Protein AF-A0A7V8YAI3-F1 (afdb_monomer_lite)

Radius of gyration: 28.21 Å; chains: 1; bounding box: 98×88×61 Å

Foldseek 3Di:
DDDDDDDDDDDDDDDDDDDDDDDDDDDDDDDDDDDDDDPPPDDPPPDPPDPPQAWFKKWKFFDQAADPCLQVLLCPQPFFPAKWKKWKFKWWFCWKAALVGHTQDHADPQWTFIFIEMATDLVRLLVVDDPVCSVVSNPADALEKEFEPLLCVLSVHAFNMWTDIPQHIHGYHGYDHCLSRLNGGIYHYDDDRPPLPGIHMIMMTTGSDDDPVSSCVSRCVRDDPPTFMDMDIHPPASGRDDQRQAHHPSVVCSVLNTWIWHDDPPDQQFIGTDPVSCVVFWDWDDDPLAAPDIAIAGPVCVVLVVQLSVVCVVVVNSVLFDRHFKPHQQTGGAVVSPNSHHTDCSVSSFKTFTPCVQFPWQDQADGDVVSQVSSVLSQWGAQNPTSTRGNGMIGHHDHHD

Secondary structure (DSSP, 8-state):
-----------------------------PPP---PPP---------------S-EEEEEE-TT---THHHHHHHTSTTEEEEEEEEEEEEEEEEEE-TT--EEE-PPTT-BEEEEEEE--HHHHTTTS-GGGHHHHHTPPTTEEEEEHHHHHHHT--TT-EEEESS-EEEEEEEE-TTTTTT-SEEEPSSPPTT-S--EEEEEEEESS--HHHHHHHHGGGSPTT---EEEETTSSSS-STTTTS--HHHHHHHH----EEE-SSSTTBEEE-HHHHHHHEEEEE-TTT-SSEEEEEGGGHHHHHHHHHHHHHTT-GGGS-TTS--BS---BBGGG-TTSPBPGGGTT-EEE-SGGG--TTSPP---HHHHHHHHHTTEEEGGGSSS--TTEEEE-S---

Structure (mmCIF, N/CA/C/O backbone):
data_AF-A0A7V8YAI3-F1
#
_entry.id   AF-A0A7V8YAI3-F1
#
loop_
_atom_site.group_PDB
_atom_site.id
_atom_site.type_symbol
_atom_site.label_atom_id
_atom_site.label_alt_id
_atom_site.label_comp_id
_atom_site.label_asym_id
_atom_site.label_entity_id
_atom_site.label_seq_id
_atom_site.pdbx_PDB_ins_code
_atom_site.Cartn_x
_atom_site.Cartn_y
_atom_site.Cartn_z
_atom_site.occupancy
_atom_site.B_iso_or_equiv
_atom_site.auth_seq_id
_atom_site.auth_comp_id
_atom_site.auth_asym_id
_atom_site.auth_atom_id
_atom_site.pdbx_PDB_model_num
ATOM 1 N N . MET A 1 1 ? 67.902 -37.351 -2.499 1.00 36.47 1 MET A N 1
ATOM 2 C CA . MET A 1 1 ? 68.571 -38.118 -1.422 1.00 36.47 1 MET A CA 1
ATOM 3 C C . MET A 1 1 ? 67.599 -38.083 -0.245 1.00 36.47 1 MET A C 1
ATOM 5 O O . MET A 1 1 ? 67.265 -36.983 0.143 1.00 36.47 1 MET A O 1
ATOM 9 N N . THR A 1 2 ? 66.950 -39.130 0.265 1.00 35.53 2 THR A N 1
ATOM 10 C CA . THR A 1 2 ? 67.223 -40.572 0.294 1.00 35.53 2 THR A CA 1
ATOM 11 C C . THR A 1 2 ? 65.887 -41.307 0.555 1.00 35.53 2 THR A C 1
ATOM 13 O O . THR A 1 2 ? 65.092 -40.868 1.375 1.00 35.53 2 THR A O 1
ATOM 16 N N . ARG A 1 3 ? 65.664 -42.387 -0.210 1.00 37.75 3 ARG A N 1
ATOM 17 C CA . ARG A 1 3 ? 64.835 -43.611 -0.019 1.00 37.75 3 ARG A CA 1
ATOM 18 C C . ARG A 1 3 ? 64.489 -43.989 1.445 1.00 37.75 3 ARG A C 1
ATOM 20 O O . ARG A 1 3 ? 65.280 -43.666 2.314 1.00 37.75 3 ARG A O 1
ATOM 27 N N . LEU A 1 4 ? 63.500 -44.809 1.836 1.00 37.53 4 LEU A N 1
ATOM 28 C CA . LEU A 1 4 ? 62.375 -45.600 1.277 1.00 37.53 4 LEU A CA 1
ATOM 29 C C . LEU A 1 4 ? 61.664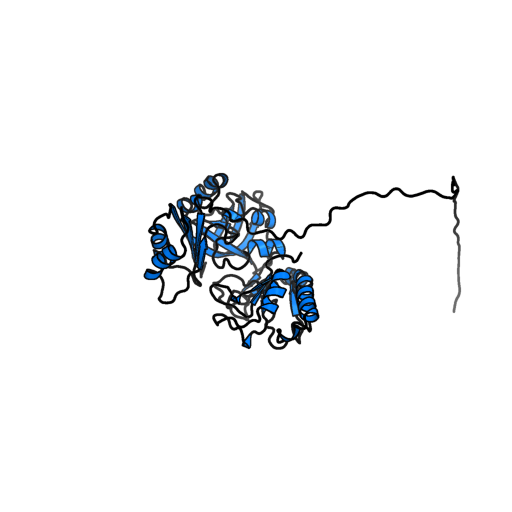 -46.268 2.491 1.00 37.53 4 LEU A C 1
ATOM 31 O O . LEU A 1 4 ? 62.345 -46.520 3.485 1.00 37.53 4 LEU A O 1
ATOM 35 N N . ARG A 1 5 ? 60.402 -46.706 2.315 1.00 38.22 5 ARG A N 1
ATOM 36 C CA . ARG A 1 5 ? 59.711 -47.946 2.806 1.00 38.22 5 ARG A CA 1
ATOM 37 C C . ARG A 1 5 ? 58.251 -47.590 3.138 1.00 38.22 5 ARG A C 1
ATOM 39 O O . ARG A 1 5 ? 58.041 -46.665 3.902 1.00 38.22 5 ARG A O 1
ATOM 46 N N . GLY A 1 6 ? 57.187 -48.211 2.626 1.00 31.84 6 GLY A N 1
ATOM 47 C CA . GLY A 1 6 ? 56.946 -49.474 1.904 1.00 31.84 6 GLY A CA 1
ATOM 48 C C . GLY A 1 6 ? 55.617 -50.034 2.458 1.00 31.84 6 GLY A C 1
ATOM 49 O O . GLY A 1 6 ? 55.548 -50.278 3.652 1.00 31.84 6 GLY A O 1
ATOM 50 N N . ASN A 1 7 ? 54.507 -49.949 1.713 1.00 31.97 7 ASN A N 1
ATOM 51 C CA . ASN A 1 7 ? 53.850 -51.005 0.907 1.00 31.97 7 ASN A CA 1
ATOM 52 C C . ASN A 1 7 ? 52.878 -51.942 1.659 1.00 31.97 7 ASN A C 1
ATOM 54 O O . ASN A 1 7 ? 53.315 -52.672 2.541 1.00 31.97 7 ASN A O 1
ATOM 58 N N . ALA A 1 8 ? 51.617 -51.981 1.184 1.00 30.62 8 ALA A N 1
ATOM 59 C CA . ALA A 1 8 ? 50.790 -53.153 0.783 1.00 30.62 8 ALA A CA 1
ATOM 60 C C . ALA A 1 8 ? 49.282 -52.816 0.974 1.00 30.62 8 ALA A C 1
ATOM 62 O O . ALA A 1 8 ? 48.896 -52.444 2.074 1.00 30.62 8 ALA A O 1
ATOM 63 N N . ALA A 1 9 ? 48.427 -52.692 -0.060 1.00 29.95 9 ALA A N 1
ATOM 64 C CA . ALA A 1 9 ? 47.861 -53.725 -0.965 1.00 29.95 9 ALA A CA 1
ATOM 65 C C . ALA A 1 9 ? 46.917 -54.703 -0.211 1.00 29.95 9 ALA A C 1
ATOM 67 O O . ALA A 1 9 ? 47.276 -55.139 0.869 1.00 29.95 9 ALA A O 1
ATOM 68 N N . ALA A 1 10 ? 45.730 -55.132 -0.661 1.00 29.41 10 ALA A N 1
ATOM 69 C CA . ALA A 1 10 ? 45.014 -55.058 -1.936 1.00 29.41 10 ALA A CA 1
ATOM 70 C C . ALA A 1 10 ? 43.511 -55.398 -1.732 1.00 29.41 10 ALA A C 1
ATOM 72 O O . ALA A 1 10 ? 43.098 -55.852 -0.668 1.00 29.41 10 ALA A O 1
ATOM 73 N N . ALA A 1 11 ? 42.729 -55.188 -2.793 1.00 29.44 11 ALA A N 1
ATOM 74 C CA . ALA A 1 11 ? 41.313 -55.512 -2.975 1.00 29.44 11 ALA A CA 1
ATOM 75 C C . ALA A 1 11 ? 41.020 -57.012 -3.219 1.00 29.44 11 ALA A C 1
ATOM 77 O O . ALA A 1 11 ? 41.908 -57.726 -3.672 1.00 29.44 11 ALA A O 1
ATOM 78 N N . LEU A 1 12 ? 39.760 -57.440 -3.020 1.00 28.34 12 LEU A N 1
ATOM 79 C CA . LEU A 1 12 ? 38.872 -58.160 -3.974 1.00 28.34 12 LEU A CA 1
ATOM 80 C C . LEU A 1 12 ? 37.562 -58.564 -3.243 1.00 28.34 12 LEU A C 1
ATOM 82 O O . LEU A 1 12 ? 37.620 -59.039 -2.118 1.00 28.34 12 LEU A O 1
ATOM 86 N N . VAL A 1 13 ? 36.373 -58.171 -3.724 1.00 29.89 13 VAL A N 1
ATOM 87 C CA . VAL A 1 13 ? 35.445 -58.895 -4.635 1.00 29.89 13 VAL A CA 1
ATOM 88 C C . VAL A 1 13 ? 34.786 -60.142 -4.025 1.00 29.89 13 VAL A C 1
ATOM 90 O O . VAL A 1 13 ? 35.453 -61.103 -3.663 1.00 29.89 13 VAL A O 1
ATOM 93 N N . GLY A 1 14 ? 33.448 -60.140 -4.039 1.00 25.59 14 GLY A N 1
ATOM 94 C CA . GLY A 1 14 ? 32.590 -61.299 -3.800 1.00 25.59 14 GLY A CA 1
ATOM 95 C C . GLY A 1 14 ? 31.162 -61.046 -4.297 1.00 25.59 14 GLY A C 1
ATOM 96 O O . GLY A 1 14 ? 30.331 -60.512 -3.571 1.00 25.59 14 GLY A O 1
ATOM 97 N N . THR A 1 15 ? 30.903 -61.402 -5.555 1.00 31.39 15 THR A N 1
ATOM 98 C CA . THR A 1 15 ? 29.580 -61.560 -6.191 1.00 31.39 15 THR A CA 1
ATOM 99 C C . THR A 1 15 ? 29.107 -63.012 -6.042 1.00 31.39 15 THR A C 1
ATOM 101 O O . THR A 1 15 ? 29.971 -63.879 -5.958 1.00 31.39 15 THR A O 1
ATOM 104 N N . ILE A 1 16 ? 27.782 -63.267 -6.084 1.00 31.77 16 ILE A N 1
ATOM 105 C CA . ILE A 1 16 ? 27.039 -64.430 -6.672 1.00 31.77 16 ILE A CA 1
ATOM 106 C C . ILE A 1 16 ? 25.604 -64.455 -6.071 1.00 31.77 16 ILE A C 1
ATOM 108 O O . ILE A 1 16 ? 25.487 -64.178 -4.885 1.00 31.77 16 ILE A O 1
ATOM 112 N N . VAL A 1 17 ? 24.460 -64.813 -6.691 1.00 29.17 17 VAL A N 1
ATOM 113 C CA . VAL A 1 17 ? 23.920 -65.082 -8.055 1.00 29.17 17 VAL A CA 1
ATOM 114 C C . VAL A 1 17 ? 22.393 -65.297 -7.886 1.00 29.17 17 VAL A C 1
ATOM 116 O O . VAL A 1 17 ? 21.972 -65.829 -6.862 1.00 29.17 17 VAL A O 1
ATOM 119 N N . GLY A 1 18 ? 21.604 -65.009 -8.936 1.00 25.53 18 GLY A N 1
ATOM 120 C CA . GLY A 1 18 ? 20.342 -65.707 -9.286 1.00 25.53 18 GLY A CA 1
ATOM 121 C C . GLY A 1 18 ? 19.214 -64.735 -9.662 1.00 25.53 18 GLY A C 1
ATOM 122 O O . GLY A 1 18 ? 18.785 -63.981 -8.803 1.00 25.53 18 GLY A O 1
ATOM 123 N N . GLY A 1 19 ? 18.693 -64.601 -10.891 1.00 26.19 19 GLY A N 1
ATOM 124 C CA . GLY A 1 19 ? 18.514 -65.518 -12.032 1.00 26.19 19 GLY A CA 1
ATOM 125 C C . GLY A 1 19 ? 16.996 -65.697 -12.245 1.00 26.19 19 GLY A C 1
ATOM 126 O O . GLY A 1 19 ? 16.342 -66.233 -11.363 1.00 26.19 19 GLY A O 1
ATOM 127 N N . LEU A 1 20 ? 16.361 -65.177 -13.305 1.00 26.42 20 LEU A N 1
ATOM 128 C CA . LEU A 1 20 ? 16.143 -65.907 -14.564 1.00 26.42 20 LEU A CA 1
ATOM 129 C C . LEU A 1 20 ? 15.559 -65.010 -15.677 1.00 26.42 20 LEU A C 1
ATOM 131 O O . LEU A 1 20 ? 14.708 -64.157 -15.437 1.00 26.42 20 LEU A O 1
ATOM 135 N N . LEU A 1 21 ? 16.026 -65.280 -16.900 1.00 28.69 21 LEU A N 1
ATOM 136 C CA . LEU A 1 21 ? 15.588 -64.742 -18.188 1.00 28.69 21 LEU A CA 1
ATOM 137 C C . LEU A 1 21 ? 14.264 -65.357 -18.673 1.00 28.69 21 LEU A C 1
ATOM 139 O O . LEU A 1 21 ? 14.001 -66.537 -18.455 1.00 28.69 21 LEU A O 1
ATOM 143 N N . GLY A 1 22 ? 13.557 -64.594 -19.509 1.00 26.36 22 GLY A N 1
ATOM 144 C CA . GLY A 1 22 ? 12.620 -65.106 -20.507 1.00 26.36 22 GLY A CA 1
ATOM 145 C C . GLY A 1 22 ? 12.323 -64.043 -21.568 1.00 26.36 22 GLY A C 1
ATOM 146 O O . 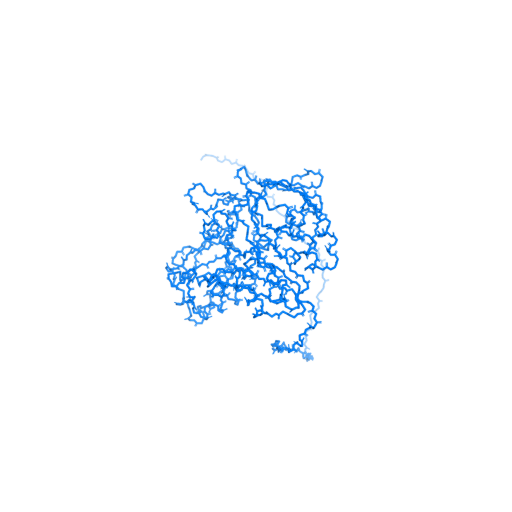GLY A 1 22 ? 11.487 -63.176 -21.351 1.00 26.36 22 GLY A O 1
ATOM 147 N N . LEU A 1 23 ? 13.019 -64.101 -22.706 1.00 32.44 23 LEU A N 1
ATOM 148 C CA . LEU A 1 23 ? 12.737 -63.326 -23.920 1.00 32.44 23 LEU A CA 1
ATOM 149 C C . LEU A 1 23 ? 12.467 -64.322 -25.050 1.00 32.44 23 LEU A C 1
ATOM 151 O O . LEU A 1 23 ? 13.340 -65.121 -25.380 1.00 32.44 23 LEU A O 1
ATOM 155 N N . ALA A 1 24 ? 11.287 -64.242 -25.659 1.00 30.00 24 ALA A N 1
ATOM 156 C CA . ALA A 1 24 ? 11.041 -64.734 -27.009 1.00 30.00 24 ALA A CA 1
ATOM 157 C C . ALA A 1 24 ? 10.001 -63.833 -27.688 1.00 30.00 24 ALA A C 1
ATOM 159 O O . ALA A 1 24 ? 8.963 -63.491 -27.127 1.00 30.00 24 ALA A O 1
ATOM 160 N N . THR A 1 25 ? 10.356 -63.399 -28.888 1.00 32.25 25 THR A N 1
ATOM 161 C CA . THR A 1 25 ? 9.705 -62.411 -29.747 1.00 32.25 25 THR A CA 1
ATOM 162 C C . THR A 1 25 ? 8.627 -63.025 -30.645 1.00 32.25 25 THR A C 1
ATOM 164 O O . THR A 1 25 ? 8.880 -64.079 -31.218 1.00 32.25 25 THR A O 1
ATOM 167 N N . GLN A 1 26 ? 7.511 -62.310 -30.852 1.00 29.27 26 GLN A N 1
ATOM 168 C CA . GLN A 1 26 ? 7.056 -61.676 -32.116 1.00 29.27 26 GLN A CA 1
ATOM 169 C C . GLN A 1 26 ? 5.538 -61.789 -32.381 1.00 29.27 26 GLN A C 1
ATOM 171 O O . GLN A 1 26 ? 4.985 -62.880 -32.419 1.00 29.27 26 GLN A O 1
ATOM 176 N N . GLY A 1 27 ? 4.934 -60.637 -32.711 1.00 26.09 27 GLY A N 1
ATOM 177 C CA . GLY A 1 27 ? 3.876 -60.514 -33.722 1.00 26.09 27 GLY A CA 1
ATOM 178 C C . GLY A 1 27 ? 2.422 -60.504 -33.240 1.00 26.09 27 GLY A C 1
ATOM 179 O O . GLY A 1 27 ? 1.852 -61.551 -32.968 1.00 26.09 27 GLY A O 1
ATOM 180 N N . GLY A 1 28 ? 1.784 -59.326 -33.273 1.00 25.94 28 GLY A N 1
ATOM 181 C CA . GLY A 1 28 ? 0.320 -59.226 -33.331 1.00 25.94 28 GLY A CA 1
ATOM 182 C C . GLY A 1 28 ? -0.276 -57.997 -32.646 1.00 25.94 28 GLY A C 1
ATOM 183 O O . GLY A 1 28 ? -0.567 -58.042 -31.462 1.00 25.94 28 GLY A O 1
ATOM 184 N N . THR A 1 29 ? -0.497 -56.933 -33.427 1.00 29.06 29 THR A N 1
ATOM 185 C CA . THR A 1 29 ? -1.568 -55.921 -33.259 1.00 29.06 29 THR A CA 1
ATOM 186 C C . THR A 1 29 ? -1.820 -55.350 -31.855 1.00 29.06 29 THR A C 1
ATOM 188 O O . THR A 1 29 ? -2.591 -55.889 -31.067 1.00 29.06 29 THR A O 1
ATOM 191 N N . MET A 1 30 ? -1.258 -54.163 -31.602 1.00 29.81 30 MET A N 1
ATOM 192 C CA . MET A 1 30 ? -1.659 -53.294 -30.490 1.00 29.81 30 MET A CA 1
ATOM 193 C C . MET A 1 30 ? -3.098 -52.780 -30.699 1.00 29.81 30 MET A C 1
ATOM 195 O O . MET A 1 30 ? -3.380 -52.221 -31.764 1.00 29.81 30 MET A O 1
ATOM 199 N N . PRO A 1 31 ? -3.995 -52.907 -29.705 1.00 31.41 31 PRO A N 1
ATOM 200 C CA . PRO A 1 31 ? -5.292 -52.251 -29.716 1.00 31.41 31 PRO A CA 1
ATOM 201 C C . PRO A 1 31 ? -5.133 -50.762 -29.400 1.00 31.41 31 PRO A C 1
ATOM 203 O O . PRO A 1 31 ? -4.405 -50.367 -28.492 1.00 31.41 31 PRO A O 1
ATOM 206 N N . THR A 1 32 ? -5.843 -49.937 -30.159 1.00 30.84 32 THR A N 1
ATOM 207 C CA . THR A 1 32 ? -5.990 -48.493 -29.971 1.00 30.84 32 THR A CA 1
ATOM 208 C C . THR A 1 32 ? -6.825 -48.198 -28.716 1.00 30.84 32 THR A C 1
ATOM 210 O O . THR A 1 32 ? -7.952 -48.683 -28.628 1.00 30.84 32 THR A O 1
ATOM 213 N N . PRO A 1 33 ? -6.364 -47.340 -27.791 1.00 32.00 33 PRO A N 1
ATOM 214 C CA . PRO A 1 33 ? -7.240 -46.586 -26.897 1.00 32.00 33 PRO A CA 1
ATOM 215 C C . PRO A 1 33 ? -7.312 -45.151 -27.445 1.00 32.00 33 PRO A C 1
ATOM 217 O O . PRO A 1 33 ? -6.339 -44.407 -27.421 1.00 32.00 33 PRO A O 1
ATOM 220 N N . SER A 1 34 ? -8.363 -44.811 -28.190 1.00 28.45 34 SER A N 1
ATOM 221 C CA . SER A 1 34 ? -9.571 -44.174 -27.651 1.00 28.45 34 SER A CA 1
ATOM 222 C C . SER A 1 34 ? -9.283 -42.864 -26.906 1.00 28.45 34 SER A C 1
ATOM 224 O O . SER A 1 34 ? -9.012 -42.863 -25.711 1.00 28.45 34 SER A O 1
ATOM 226 N N . ASN A 1 35 ? -9.440 -41.766 -27.651 1.00 28.81 35 ASN A N 1
ATOM 227 C CA . ASN A 1 35 ? -9.994 -40.483 -27.216 1.00 28.81 35 ASN A CA 1
ATOM 228 C C . ASN A 1 35 ? -9.414 -39.879 -25.920 1.00 28.81 35 ASN A C 1
ATOM 230 O O . ASN A 1 35 ? -10.017 -39.947 -24.851 1.00 28.81 35 ASN A O 1
ATOM 234 N N . GLN A 1 36 ? -8.280 -39.186 -26.043 1.00 28.88 36 GLN A N 1
ATOM 235 C CA . GLN A 1 36 ? -7.970 -38.090 -25.126 1.00 28.88 36 GLN A CA 1
ATOM 236 C C . GLN A 1 36 ? -8.856 -36.887 -25.485 1.00 28.88 36 GLN A C 1
ATOM 238 O O . GLN A 1 36 ? -8.828 -36.460 -26.643 1.00 28.88 36 GLN A O 1
ATOM 243 N N . PRO A 1 37 ? -9.628 -36.313 -24.547 1.00 28.47 37 PRO A N 1
ATOM 244 C CA . PRO A 1 37 ? -10.276 -35.036 -24.791 1.00 28.47 37 PRO A CA 1
ATOM 245 C C . PRO A 1 37 ? -9.188 -33.966 -24.910 1.00 28.47 37 PRO A C 1
ATOM 247 O O . PRO A 1 37 ? -8.389 -33.773 -23.992 1.00 28.47 37 PRO A O 1
ATOM 250 N N . GLN A 1 38 ? -9.149 -33.283 -26.052 1.00 31.53 38 GLN A N 1
ATOM 251 C CA . GLN A 1 38 ? -8.421 -32.028 -26.199 1.00 31.53 38 GLN A CA 1
ATOM 252 C C . GLN A 1 38 ? -8.871 -31.052 -25.098 1.00 31.53 38 GLN A C 1
ATOM 254 O O . GLN A 1 38 ? -10.067 -31.010 -24.797 1.00 31.53 38 GLN A O 1
ATOM 259 N N . PRO A 1 39 ? -7.980 -30.229 -24.517 1.00 28.67 39 PRO A N 1
ATOM 260 C CA . PRO A 1 39 ? -8.428 -29.094 -23.731 1.00 28.67 39 PRO A CA 1
ATOM 261 C C . PRO A 1 39 ? -9.112 -28.114 -24.689 1.00 28.67 39 PRO A C 1
ATOM 263 O O . PRO A 1 39 ? -8.460 -27.405 -25.459 1.00 28.67 39 PRO A O 1
ATOM 266 N N . GLU A 1 40 ? -10.444 -28.120 -24.683 1.00 27.47 40 GLU A N 1
ATOM 267 C CA . GLU A 1 40 ? -11.239 -27.083 -25.322 1.00 27.47 40 GLU A CA 1
ATOM 268 C C . GLU A 1 40 ? -10.768 -25.724 -24.802 1.00 27.47 40 GLU A C 1
ATOM 270 O O . GLU A 1 40 ? -10.765 -25.443 -23.602 1.00 27.47 40 GLU A O 1
ATOM 275 N N . LYS A 1 41 ? -10.371 -24.860 -25.738 1.00 37.75 41 LYS A N 1
ATOM 276 C CA . LYS A 1 41 ? -10.244 -23.421 -25.526 1.00 37.75 41 LYS A CA 1
ATOM 277 C C . LYS A 1 41 ? -11.630 -22.847 -25.223 1.00 37.75 41 LYS A C 1
ATOM 279 O O . LYS A 1 41 ? -12.256 -22.229 -26.078 1.00 37.75 41 LYS A O 1
ATOM 284 N N . SER A 1 42 ? -12.111 -23.026 -24.003 1.00 29.61 42 SER A N 1
ATOM 285 C CA . SER A 1 42 ? -13.218 -22.251 -23.463 1.00 29.61 42 SER A CA 1
ATOM 286 C C . SER A 1 42 ? -12.632 -21.061 -22.712 1.00 29.61 42 SER A C 1
ATOM 288 O O . SER A 1 42 ? -12.348 -21.128 -21.517 1.00 29.61 42 SER A O 1
ATOM 290 N N . ALA A 1 43 ? -12.442 -19.955 -23.435 1.00 34.34 43 ALA A N 1
ATOM 291 C CA . ALA A 1 43 ? -12.416 -18.639 -22.810 1.00 34.34 43 ALA A CA 1
ATOM 292 C C . ALA A 1 43 ? -13.662 -18.517 -21.911 1.00 34.34 43 ALA A C 1
ATOM 294 O O . ALA A 1 43 ? -14.743 -18.943 -22.342 1.00 34.34 43 ALA A O 1
ATOM 295 N N . PRO A 1 44 ? -13.580 -17.948 -20.696 1.00 28.70 44 PRO A N 1
ATOM 296 C CA . PRO A 1 44 ? -14.784 -17.670 -19.942 1.00 28.70 44 PRO A CA 1
ATOM 297 C C . PRO A 1 44 ? -15.579 -16.640 -20.744 1.00 28.70 44 PRO A C 1
ATOM 299 O O . PRO A 1 44 ? -15.238 -15.458 -20.789 1.00 28.70 44 PRO A O 1
ATOM 302 N N . ARG A 1 45 ? -16.652 -17.088 -21.406 1.00 30.53 45 ARG A N 1
ATOM 303 C CA . ARG A 1 45 ? -17.739 -16.196 -21.800 1.00 30.53 45 ARG A CA 1
ATOM 304 C C . ARG A 1 45 ? -18.132 -15.465 -20.528 1.00 30.53 45 ARG A C 1
ATOM 306 O O . ARG A 1 45 ? -18.497 -16.112 -19.547 1.00 30.53 45 ARG A O 1
ATOM 313 N N . ALA A 1 46 ? -18.024 -14.140 -20.555 1.00 37.25 46 ALA A N 1
ATOM 314 C CA . ALA A 1 46 ? -18.578 -13.264 -19.544 1.00 37.25 46 ALA A CA 1
ATOM 315 C C . ALA A 1 46 ? -20.071 -13.587 -19.417 1.00 37.25 46 ALA A C 1
ATOM 317 O O . ALA A 1 46 ? -20.907 -13.092 -20.172 1.00 37.25 46 ALA A O 1
ATOM 318 N N . GLY A 1 47 ? -20.395 -14.500 -18.503 1.00 30.16 47 GLY A N 1
ATOM 319 C CA . GLY A 1 47 ? -21.753 -14.725 -18.071 1.00 30.16 47 GLY A CA 1
ATOM 320 C C . GLY A 1 47 ? -22.215 -13.410 -17.481 1.00 30.16 47 GLY A C 1
ATOM 321 O O . GLY A 1 47 ? -21.610 -12.913 -16.530 1.00 30.16 47 GLY A O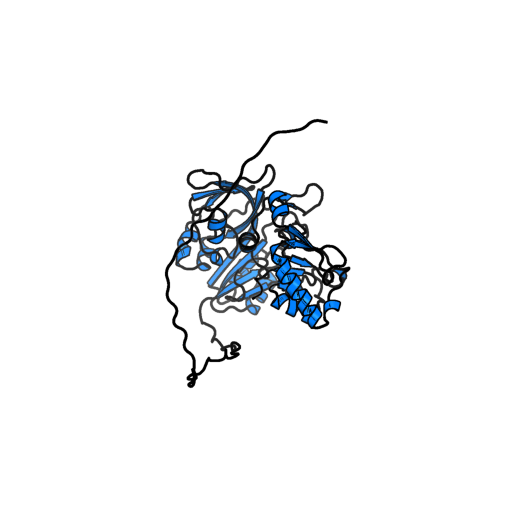 1
ATOM 322 N N . SER A 1 48 ? -23.252 -12.834 -18.078 1.00 38.12 48 SER A N 1
ATOM 323 C CA . SER A 1 48 ? -24.028 -11.748 -17.506 1.00 38.12 48 SER A CA 1
ATOM 324 C C . SER A 1 48 ? -24.565 -12.217 -16.155 1.00 38.12 48 SER A C 1
ATOM 326 O O . SER A 1 48 ? -25.658 -12.774 -16.061 1.00 38.12 48 SER A O 1
ATOM 328 N N . GLN A 1 49 ? -23.761 -12.058 -15.106 1.00 37.25 49 GLN A N 1
ATOM 329 C CA . GLN A 1 49 ? -24.226 -12.212 -13.744 1.00 37.25 49 GLN A CA 1
ATOM 330 C C . GLN A 1 49 ? -25.204 -11.063 -13.524 1.00 37.25 49 GLN A C 1
ATOM 332 O O . GLN A 1 49 ? -24.813 -9.899 -13.457 1.00 37.25 49 GLN A O 1
ATOM 337 N N . THR A 1 50 ? -26.492 -11.390 -13.461 1.00 36.16 50 THR A N 1
ATOM 338 C CA . THR A 1 50 ? -27.495 -10.538 -12.820 1.00 36.16 50 THR A CA 1
ATOM 339 C C . THR A 1 50 ? -26.890 -9.967 -11.535 1.00 36.16 50 THR A C 1
ATOM 341 O O . THR A 1 50 ? -26.321 -10.751 -10.765 1.00 36.16 50 THR A O 1
ATOM 344 N N . PRO A 1 51 ? -26.965 -8.644 -11.284 1.00 42.97 51 PRO A N 1
ATOM 345 C CA . PRO A 1 51 ? -26.394 -8.072 -10.076 1.00 42.97 51 PRO A CA 1
ATOM 346 C C . PRO A 1 51 ? -27.010 -8.792 -8.881 1.00 42.97 51 PRO A C 1
ATOM 348 O O . PRO A 1 51 ? -28.232 -8.787 -8.723 1.00 42.97 51 PRO A O 1
ATOM 351 N N . ARG A 1 52 ? -26.183 -9.449 -8.060 1.00 50.81 52 ARG A N 1
ATOM 352 C CA . ARG A 1 52 ? -26.646 -9.966 -6.771 1.00 50.81 52 ARG A CA 1
ATOM 353 C C . ARG A 1 52 ? -27.204 -8.774 -6.001 1.00 50.81 52 ARG A C 1
ATOM 355 O O . ARG A 1 52 ? -26.459 -7.868 -5.639 1.00 50.81 52 ARG A O 1
ATOM 362 N N . SER A 1 53 ? -28.516 -8.769 -5.795 1.00 55.34 53 SER A N 1
ATOM 363 C CA . SER A 1 53 ? -29.230 -7.791 -4.984 1.00 55.34 53 SER A CA 1
ATOM 364 C C . SER A 1 53 ? -28.911 -8.056 -3.513 1.00 55.34 53 SER A C 1
ATOM 366 O O . SER A 1 53 ? -29.655 -8.736 -2.810 1.00 55.34 53 SER A O 1
ATOM 368 N N . GLY A 1 54 ? -27.750 -7.592 -3.071 1.00 65.56 54 GLY A N 1
ATOM 369 C CA . GLY A 1 54 ? -27.299 -7.673 -1.691 1.00 65.56 54 GLY A CA 1
ATOM 370 C C . GLY A 1 54 ? -26.415 -6.472 -1.363 1.00 65.56 54 GLY A C 1
ATOM 371 O O . GLY A 1 54 ? -25.893 -5.844 -2.288 1.00 65.56 54 GLY A O 1
ATOM 372 N N . PRO A 1 55 ? -26.255 -6.132 -0.073 1.00 79.81 55 PRO A N 1
ATOM 373 C CA . PRO A 1 55 ? -25.344 -5.077 0.340 1.00 79.81 55 PRO A CA 1
ATOM 374 C C . PRO A 1 55 ? -23.948 -5.285 -0.256 1.00 79.81 55 PRO A C 1
ATOM 376 O O . PRO A 1 55 ? -23.398 -6.386 -0.212 1.00 79.81 55 PRO A O 1
ATOM 379 N N . ALA A 1 56 ? -23.393 -4.226 -0.830 1.00 87.81 56 ALA A N 1
ATOM 380 C CA . ALA A 1 56 ? -22.054 -4.193 -1.387 1.00 87.81 56 ALA A CA 1
ATOM 381 C C . ALA A 1 56 ? -21.160 -3.318 -0.508 1.00 87.81 56 ALA A C 1
ATOM 383 O O . ALA A 1 56 ? -21.605 -2.288 -0.002 1.00 87.81 56 ALA A O 1
ATOM 384 N N . ALA A 1 57 ? -19.896 -3.705 -0.367 1.00 93.00 57 ALA A N 1
ATOM 385 C CA . ALA A 1 57 ? -18.884 -2.824 0.192 1.00 93.00 57 ALA A CA 1
ATOM 386 C C . ALA A 1 57 ? -18.565 -1.694 -0.800 1.00 93.00 57 ALA A C 1
ATOM 388 O O . ALA A 1 57 ? -18.674 -1.860 -2.019 1.00 93.00 57 ALA A O 1
ATOM 389 N N . LEU A 1 58 ? -18.186 -0.540 -0.281 1.00 96.62 58 LEU A N 1
ATOM 390 C CA . LEU A 1 58 ? -17.767 0.623 -1.040 1.00 96.62 58 LEU A CA 1
ATOM 391 C C . LEU A 1 58 ? -16.491 1.176 -0.423 1.00 96.62 58 LEU A C 1
ATOM 393 O O . LEU A 1 58 ? -16.384 1.262 0.795 1.00 96.62 58 LEU A O 1
ATOM 397 N N . LEU A 1 59 ? -15.570 1.601 -1.280 1.00 97.88 59 LEU A N 1
ATOM 398 C CA . LEU A 1 59 ? -14.393 2.381 -0.907 1.00 97.88 59 LEU A CA 1
ATOM 399 C C . LEU A 1 59 ? -14.467 3.747 -1.574 1.00 97.88 59 LEU A C 1
ATOM 401 O O . LEU A 1 59 ? -14.757 3.820 -2.769 1.00 97.88 59 LEU A O 1
ATOM 405 N N . ALA A 1 60 ? -14.127 4.801 -0.838 1.00 98.19 60 ALA A N 1
ATOM 406 C CA . ALA A 1 60 ? -13.780 6.105 -1.380 1.00 98.19 60 ALA A CA 1
ATOM 407 C C . ALA A 1 60 ? -12.444 6.576 -0.792 1.00 98.19 60 ALA A C 1
ATOM 409 O O . ALA A 1 60 ? -12.286 6.615 0.426 1.00 98.19 60 ALA A O 1
ATOM 410 N N . TRP A 1 61 ? -11.490 6.961 -1.642 1.00 97.75 61 TRP A N 1
ATOM 411 C CA . TRP A 1 61 ? -10.196 7.494 -1.197 1.00 97.75 61 TRP A CA 1
ATOM 412 C C . TRP A 1 61 ? -9.597 8.493 -2.197 1.00 97.75 61 TRP A C 1
ATOM 414 O O . TRP A 1 61 ? -9.947 8.501 -3.381 1.00 97.75 61 TRP A O 1
ATOM 424 N N . SER A 1 62 ? -8.697 9.351 -1.713 1.00 96.69 62 SER A N 1
ATOM 425 C CA . SER A 1 62 ? -8.004 10.389 -2.488 1.00 96.69 62 SER A CA 1
ATOM 426 C C . SER A 1 62 ? -6.553 10.537 -2.021 1.00 96.69 62 SER A C 1
ATOM 428 O O . SER A 1 62 ? -6.273 10.280 -0.860 1.00 96.69 62 SER A O 1
ATOM 430 N N . VAL A 1 63 ? -5.640 10.976 -2.892 1.00 91.88 63 VAL A N 1
ATOM 431 C CA . VAL A 1 63 ? -4.179 11.048 -2.647 1.00 91.88 63 VAL A CA 1
ATOM 432 C C . VAL A 1 63 ? -3.813 12.069 -1.564 1.00 91.88 63 VAL A C 1
ATOM 434 O O . VAL A 1 63 ? -3.803 13.253 -1.849 1.00 91.88 63 VAL A O 1
ATOM 437 N N . GLY A 1 64 ? -3.469 11.680 -0.341 1.00 89.12 64 GLY A N 1
ATOM 438 C CA . GLY A 1 64 ? -3.298 12.596 0.806 1.00 89.12 64 GLY A CA 1
ATOM 439 C C . GLY A 1 64 ? -4.538 12.669 1.701 1.00 89.12 64 GLY A C 1
ATOM 440 O O . GLY A 1 64 ? -4.683 13.581 2.504 1.00 89.12 64 GLY A O 1
ATOM 441 N N . GLY A 1 65 ? -5.458 11.723 1.523 1.00 94.62 65 GLY A N 1
ATOM 442 C CA . GLY A 1 65 ? -6.616 11.520 2.374 1.00 94.62 65 GLY A CA 1
ATOM 443 C C . GLY A 1 65 ? -7.865 12.289 1.943 1.00 94.62 65 GLY A C 1
ATOM 444 O O . GLY A 1 65 ? -7.829 13.241 1.153 1.00 94.62 65 GLY A O 1
ATOM 445 N N . LEU A 1 66 ? -9.001 11.825 2.460 1.00 97.44 66 LEU A N 1
ATOM 446 C CA . LEU A 1 66 ? -10.287 12.520 2.431 1.00 97.44 66 LEU A CA 1
ATOM 447 C C . LEU A 1 66 ? -10.425 13.446 3.654 1.00 97.44 66 LEU A C 1
ATOM 449 O O . LEU A 1 66 ? -9.809 13.153 4.674 1.00 97.44 66 LEU A O 1
ATOM 453 N N . PRO A 1 67 ? -11.232 14.521 3.603 1.00 96.75 67 PRO A N 1
ATOM 454 C CA . PRO A 1 67 ? -11.527 15.422 4.731 1.00 96.75 67 PRO A CA 1
ATOM 455 C C . PRO A 1 67 ? -12.559 14.830 5.719 1.00 96.75 67 PRO A C 1
ATOM 457 O O . PRO A 1 67 ? -13.242 13.874 5.358 1.00 96.75 67 PRO A O 1
ATOM 460 N N . PRO A 1 68 ? -12.711 15.354 6.961 1.00 96.06 68 PRO A N 1
ATOM 461 C CA . PRO A 1 68 ? -13.548 14.705 7.985 1.00 96.06 68 PRO A CA 1
ATOM 462 C C . PRO A 1 68 ? -15.021 14.650 7.626 1.00 96.06 68 PRO A C 1
ATOM 464 O O . PRO A 1 68 ? -15.703 13.679 7.926 1.00 96.06 68 PRO A O 1
ATOM 467 N N . ALA A 1 69 ? -15.488 15.649 6.886 1.00 97.56 69 ALA A N 1
ATOM 468 C CA . ALA A 1 69 ? -16.851 15.690 6.387 1.00 97.56 69 ALA A CA 1
ATOM 469 C C . ALA A 1 69 ? -17.159 14.609 5.325 1.00 97.56 69 ALA A C 1
ATOM 471 O O . ALA A 1 69 ? -18.319 14.460 4.945 1.00 97.56 69 ALA A O 1
ATOM 472 N N . ALA A 1 70 ? -16.161 13.866 4.827 1.00 98.12 70 ALA A N 1
ATOM 473 C CA . ALA A 1 70 ? -16.354 12.863 3.781 1.00 98.12 70 ALA A CA 1
ATOM 474 C C . ALA A 1 70 ? -17.195 11.666 4.235 1.00 98.12 70 ALA A C 1
ATOM 476 O O . ALA A 1 70 ? -18.008 11.183 3.453 1.00 98.12 70 ALA A O 1
ATOM 477 N N . GLU A 1 71 ? -17.037 11.209 5.477 1.00 98.06 71 GLU A N 1
ATOM 478 C CA . GLU A 1 71 ? -17.849 10.121 6.036 1.00 98.06 71 GLU A CA 1
ATOM 479 C C . GLU A 1 71 ? -19.328 10.502 6.013 1.00 98.06 71 GLU A C 1
ATOM 481 O O . GLU A 1 71 ? -20.114 9.893 5.290 1.00 98.06 71 GLU A O 1
ATOM 486 N N . GLN A 1 72 ? -19.664 11.629 6.647 1.00 98.25 72 GLN A N 1
ATOM 487 C CA . GLN A 1 72 ? -21.024 12.160 6.677 1.00 98.25 72 GLN A CA 1
ATOM 488 C C . GLN A 1 72 ? -21.595 12.434 5.275 1.00 98.25 72 GLN A C 1
ATOM 490 O O . GLN A 1 72 ? -22.797 12.300 5.029 1.00 98.25 72 GLN A O 1
ATOM 495 N N . ALA A 1 73 ? -20.753 12.834 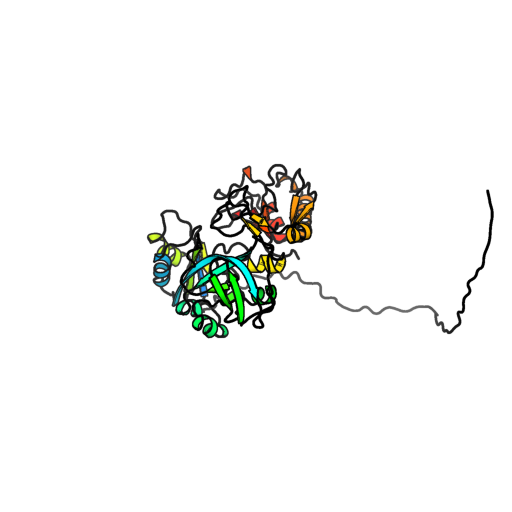4.321 1.00 98.06 73 ALA A N 1
ATOM 496 C CA . ALA A 1 73 ? -21.169 12.991 2.934 1.00 98.06 73 ALA A CA 1
ATOM 497 C C . ALA A 1 73 ? -21.582 11.649 2.299 1.00 98.06 73 ALA A C 1
ATOM 499 O O . ALA A 1 73 ? -22.600 11.594 1.606 1.00 98.06 73 ALA A O 1
ATOM 500 N N . VAL A 1 74 ? -20.836 10.567 2.550 1.00 97.94 74 VAL A N 1
ATOM 501 C CA . VAL A 1 74 ? -21.147 9.214 2.055 1.00 97.94 74 VAL A CA 1
ATOM 502 C C . VAL A 1 74 ? -22.362 8.614 2.770 1.00 97.94 74 VAL A C 1
ATOM 504 O O . VAL A 1 74 ? -23.207 8.008 2.105 1.00 97.94 74 VAL A O 1
ATOM 507 N N . GLU A 1 75 ? -22.511 8.831 4.078 1.00 97.44 75 GLU A N 1
ATOM 508 C CA . GLU A 1 75 ? -23.689 8.414 4.857 1.00 97.44 75 GLU A CA 1
ATOM 509 C C . GLU A 1 75 ? -24.995 8.962 4.274 1.00 97.44 75 GLU A C 1
ATOM 511 O O . GLU A 1 75 ? -25.989 8.249 4.149 1.00 97.44 75 GLU A O 1
ATOM 516 N N . ARG A 1 76 ? -24.993 10.234 3.854 1.00 97.12 76 ARG A N 1
ATOM 517 C CA . ARG A 1 76 ? -26.173 10.906 3.282 1.00 97.12 76 ARG A CA 1
ATOM 518 C C . ARG A 1 76 ? -26.550 10.413 1.885 1.00 97.12 76 ARG A C 1
ATOM 520 O O . ARG A 1 76 ? -27.600 10.804 1.368 1.00 97.12 76 ARG A O 1
ATOM 527 N N . VAL A 1 77 ? -25.726 9.585 1.238 1.00 97.31 77 VAL A N 1
ATOM 528 C CA . VAL A 1 77 ? -26.054 9.027 -0.078 1.00 97.31 77 VAL A CA 1
ATOM 529 C C . VAL A 1 77 ? -27.227 8.046 0.067 1.00 97.31 77 VAL A C 1
ATOM 531 O O . VAL A 1 77 ? -27.121 7.060 0.794 1.00 97.31 77 VAL A O 1
ATOM 534 N N . PRO A 1 78 ? -28.348 8.237 -0.661 1.00 95.50 78 PRO A N 1
ATOM 535 C CA . PRO A 1 78 ? -29.495 7.344 -0.538 1.00 95.50 78 PRO A CA 1
ATOM 536 C C . PRO A 1 78 ? -29.137 5.888 -0.853 1.00 95.50 78 PRO A C 1
ATOM 538 O O . PRO A 1 78 ? -28.747 5.566 -1.982 1.00 95.50 78 PRO A O 1
ATOM 541 N N . GLY A 1 79 ? -29.330 5.013 0.135 1.00 94.25 79 GLY A N 1
ATOM 542 C CA . GLY A 1 79 ? -29.010 3.589 0.055 1.00 94.25 79 GLY A CA 1
ATOM 543 C C . GLY A 1 79 ? -27.723 3.179 0.775 1.00 94.25 79 GLY A C 1
ATOM 544 O O . GLY A 1 79 ? -27.449 1.978 0.803 1.00 94.25 79 GLY A O 1
ATOM 545 N N . THR A 1 80 ? -26.971 4.115 1.359 1.00 96.62 80 THR A N 1
ATOM 546 C CA . THR A 1 80 ? -25.928 3.801 2.345 1.00 96.62 80 THR A CA 1
ATOM 547 C C . THR A 1 80 ? -26.575 3.231 3.607 1.00 96.62 80 THR A C 1
ATOM 549 O O . THR A 1 80 ? -27.590 3.742 4.075 1.00 96.62 80 THR A O 1
ATOM 552 N N . ILE A 1 81 ? -26.047 2.104 4.082 1.00 95.69 81 ILE A N 1
ATOM 553 C CA . ILE A 1 81 ? -26.468 1.430 5.317 1.00 95.69 81 ILE A CA 1
ATOM 554 C C . ILE A 1 81 ? -25.593 1.908 6.472 1.00 95.69 81 ILE A C 1
ATOM 556 O O . ILE A 1 81 ? -26.125 2.241 7.520 1.00 95.69 81 ILE A O 1
ATOM 560 N N . GLU A 1 82 ? -24.281 1.939 6.244 1.00 96.06 82 GLU A N 1
ATOM 561 C CA . GLU A 1 82 ? -23.247 2.309 7.210 1.00 96.06 82 GLU A CA 1
ATOM 562 C C . GLU A 1 82 ? -22.084 2.933 6.435 1.00 96.06 82 GLU A C 1
ATOM 564 O O . GLU A 1 82 ? -21.796 2.476 5.321 1.00 96.06 82 GLU A O 1
ATOM 569 N N . ALA A 1 83 ? -21.416 3.940 6.993 1.00 97.69 83 ALA A N 1
ATOM 570 C CA . ALA A 1 83 ? -20.150 4.443 6.474 1.00 97.69 83 ALA A CA 1
ATOM 571 C C . ALA A 1 83 ? -19.221 4.784 7.636 1.00 97.69 83 ALA A C 1
ATOM 573 O O . ALA A 1 83 ? -19.678 5.243 8.666 1.00 97.69 83 ALA A O 1
ATOM 574 N N . THR A 1 84 ? -17.925 4.563 7.456 1.00 98.38 84 THR A N 1
ATOM 575 C CA . THR A 1 84 ? -16.932 4.791 8.505 1.00 98.38 84 THR A CA 1
ATOM 576 C C . THR A 1 84 ? -15.627 5.285 7.907 1.00 98.38 84 THR A C 1
ATOM 578 O O . THR A 1 84 ? -15.208 4.850 6.822 1.00 98.38 84 THR A O 1
ATOM 581 N N . SER A 1 85 ? -14.975 6.208 8.603 1.00 98.31 85 SER A N 1
ATOM 582 C CA . SER A 1 85 ? -13.613 6.621 8.301 1.00 98.31 85 SER A CA 1
ATOM 583 C C . SER A 1 85 ? -12.617 5.592 8.810 1.00 98.31 85 SER A C 1
ATOM 585 O O . SER A 1 85 ? -12.632 5.194 9.972 1.00 98.31 85 SER A O 1
ATOM 587 N N . VAL A 1 86 ? -11.664 5.251 7.954 1.00 98.50 86 VAL A N 1
ATOM 588 C CA . VAL A 1 86 ? -10.487 4.469 8.324 1.00 98.50 86 VAL A CA 1
ATOM 589 C C . VAL A 1 86 ? -9.256 5.338 8.131 1.00 98.50 86 VAL A C 1
ATOM 591 O O . VAL A 1 86 ? -9.149 6.057 7.134 1.00 98.50 86 VAL A O 1
ATOM 594 N N . TYR A 1 87 ? -8.325 5.275 9.079 1.00 98.12 87 TYR A N 1
ATOM 595 C CA . TYR A 1 87 ? -7.056 5.994 9.011 1.00 98.12 87 TYR A CA 1
ATOM 596 C C . TYR A 1 87 ? -5.918 4.997 8.863 1.00 98.12 87 TYR A C 1
ATOM 598 O O . TYR A 1 87 ? -5.702 4.179 9.751 1.00 98.12 87 TYR A O 1
ATOM 606 N N . ALA A 1 88 ? -5.201 5.067 7.748 1.00 96.50 88 ALA A N 1
ATOM 607 C CA . ALA A 1 88 ? -4.041 4.227 7.489 1.00 96.50 88 ALA A CA 1
ATOM 608 C C . ALA A 1 88 ? -2.754 4.937 7.895 1.00 96.50 88 ALA A C 1
ATOM 610 O O . ALA A 1 88 ? -2.536 6.075 7.482 1.00 96.50 88 ALA A O 1
ATOM 611 N N . GLY A 1 89 ? -1.893 4.254 8.638 1.00 95.06 89 GLY A N 1
ATOM 612 C CA . GLY A 1 89 ? -0.584 4.767 9.020 1.00 95.06 89 GLY A CA 1
ATOM 613 C C . GLY A 1 89 ? 0.490 3.693 8.978 1.00 95.06 89 GLY A C 1
ATOM 614 O O . GLY A 1 89 ? 0.214 2.512 8.750 1.00 95.06 89 GLY A O 1
ATOM 615 N N . LEU A 1 90 ? 1.726 4.136 9.177 1.00 95.44 90 LEU A N 1
ATOM 616 C CA . LEU A 1 90 ? 2.892 3.280 9.311 1.00 95.44 90 LEU A CA 1
ATOM 617 C C . LEU A 1 90 ? 3.444 3.444 10.725 1.00 95.44 90 LEU A C 1
ATOM 619 O O . LEU A 1 90 ? 3.763 4.554 11.144 1.00 95.44 90 LEU A O 1
ATOM 623 N N . ASP A 1 91 ? 3.561 2.330 11.431 1.00 96.44 91 ASP A N 1
ATOM 624 C CA . ASP A 1 91 ? 4.301 2.222 12.681 1.00 96.44 91 ASP A CA 1
ATOM 625 C C . ASP A 1 91 ? 5.531 1.334 12.477 1.00 96.44 91 ASP A C 1
ATOM 627 O O . ASP A 1 91 ? 5.822 0.900 11.359 1.00 96.44 91 ASP A O 1
ATOM 631 N N . TRP A 1 92 ? 6.258 1.054 13.551 1.00 97.50 92 TRP A N 1
ATOM 632 C CA . TRP A 1 92 ? 7.492 0.288 13.495 1.00 97.50 92 TRP A CA 1
ATOM 633 C C . TRP A 1 92 ? 7.600 -0.645 14.700 1.00 97.50 92 TRP A C 1
ATOM 635 O O . TRP A 1 92 ? 7.551 -0.197 15.841 1.00 97.50 92 TRP A O 1
ATOM 645 N N . ILE A 1 93 ? 7.751 -1.951 14.470 1.00 98.38 93 ILE A N 1
ATOM 646 C CA . ILE A 1 93 ? 7.946 -2.940 15.537 1.00 98.38 93 ILE A CA 1
ATOM 647 C C . ILE A 1 93 ? 9.405 -2.883 16.003 1.00 98.38 93 ILE A C 1
ATOM 649 O O . ILE A 1 93 ? 10.321 -3.241 15.260 1.00 98.38 93 ILE A O 1
ATOM 653 N N . GLU A 1 94 ? 9.608 -2.496 17.260 1.00 98.31 94 GLU A N 1
ATOM 654 C CA . GLU A 1 94 ? 10.899 -2.553 17.955 1.00 98.31 94 GLU A CA 1
ATOM 655 C C . GLU A 1 94 ? 11.185 -3.955 18.506 1.00 98.31 94 GLU A C 1
ATOM 657 O O . GLU A 1 94 ? 12.334 -4.370 18.636 1.00 98.31 94 GLU A O 1
ATOM 662 N N . SER A 1 95 ? 10.138 -4.679 18.912 1.00 98.38 95 SER A N 1
ATOM 663 C CA . SER A 1 95 ? 10.220 -6.091 19.296 1.00 98.38 95 SER A CA 1
ATOM 664 C C . SER A 1 95 ? 8.837 -6.724 19.383 1.00 98.38 95 SER A C 1
ATOM 666 O O . SER A 1 95 ? 7.836 -6.044 19.624 1.00 98.38 95 SER A O 1
ATOM 668 N N . SER A 1 96 ? 8.788 -8.047 19.268 1.00 98.44 96 SER A N 1
ATOM 669 C CA . SER A 1 96 ? 7.573 -8.822 19.503 1.00 98.44 96 SER A CA 1
ATOM 670 C C . SER A 1 96 ? 7.862 -10.016 20.414 1.00 98.44 96 SER A C 1
ATOM 672 O O . SER A 1 96 ? 8.977 -10.553 20.461 1.00 98.44 96 SER A O 1
ATOM 674 N N . ARG A 1 97 ? 6.868 -10.405 21.215 1.00 98.62 97 ARG A N 1
ATOM 675 C CA . ARG A 1 97 ? 6.970 -11.525 22.155 1.00 98.62 97 ARG A CA 1
ATOM 676 C C . ARG A 1 97 ? 5.717 -12.374 22.128 1.00 98.62 97 ARG A C 1
ATOM 678 O O . ARG A 1 97 ? 4.610 -11.836 22.164 1.00 98.62 97 ARG A O 1
ATOM 685 N N . SER A 1 98 ? 5.897 -13.686 22.152 1.00 97.62 98 SER A N 1
ATOM 686 C CA . SER A 1 98 ? 4.816 -14.656 22.328 1.00 97.62 98 SER A CA 1
ATOM 687 C C . SER A 1 98 ? 4.100 -14.463 23.677 1.00 97.62 98 SER A C 1
ATOM 689 O O . SER A 1 98 ? 4.637 -13.818 24.591 1.00 97.62 98 SER A O 1
ATOM 691 N N . PRO A 1 99 ? 2.906 -15.061 23.852 1.00 96.25 99 PRO A N 1
ATOM 692 C CA . PRO A 1 99 ? 2.182 -15.015 25.124 1.00 96.25 99 PRO A CA 1
ATOM 693 C C . PRO A 1 99 ? 2.999 -15.517 26.328 1.00 96.25 99 PRO A C 1
ATOM 695 O O . PRO A 1 99 ? 2.872 -14.967 27.424 1.00 96.25 99 PRO A O 1
ATOM 698 N N . ASP A 1 100 ? 3.875 -16.509 26.122 1.00 96.31 100 ASP A N 1
ATOM 699 C CA . ASP A 1 100 ? 4.765 -17.069 27.153 1.00 96.31 100 ASP A CA 1
ATOM 700 C C . ASP A 1 100 ? 6.012 -16.207 27.454 1.00 96.31 100 ASP A C 1
ATOM 702 O O . ASP A 1 100 ? 6.758 -16.494 28.389 1.00 96.31 100 ASP A O 1
ATOM 706 N N . GLY A 1 101 ? 6.216 -15.115 26.709 1.00 95.75 101 GLY A N 1
ATOM 707 C CA . GLY A 1 101 ? 7.303 -14.155 26.903 1.00 95.75 101 GLY A CA 1
ATOM 708 C C . GLY A 1 101 ? 8.552 -14.392 26.051 1.00 95.75 101 GLY A C 1
ATOM 709 O O . GLY A 1 101 ? 9.457 -13.543 26.085 1.00 95.75 101 GLY A O 1
ATOM 710 N N . SER A 1 102 ? 8.598 -15.478 25.273 1.00 97.38 102 SER A N 1
ATOM 711 C CA . SER A 1 102 ? 9.673 -15.736 24.308 1.00 97.38 102 SER A CA 1
ATOM 712 C C . SER A 1 102 ? 9.769 -14.599 23.289 1.00 97.38 102 SER A C 1
ATOM 714 O O . SER A 1 102 ? 8.764 -14.034 22.858 1.00 97.38 102 SER A O 1
ATOM 716 N N . VAL A 1 103 ? 10.993 -14.211 22.935 1.00 97.81 103 VAL A N 1
ATOM 717 C CA . VAL A 1 103 ? 11.232 -13.173 21.922 1.00 97.81 103 VAL A CA 1
ATOM 718 C C . VAL A 1 103 ? 11.009 -13.785 20.547 1.00 97.81 103 VAL A C 1
ATOM 720 O O . VAL A 1 103 ? 11.644 -14.789 20.232 1.00 97.81 103 VAL A O 1
ATOM 723 N N . LEU A 1 104 ? 10.124 -13.180 19.758 1.00 97.62 104 LEU A N 1
ATOM 724 C CA . LEU A 1 104 ? 9.851 -13.595 18.382 1.00 97.62 104 LEU A CA 1
ATOM 725 C C . LEU A 1 104 ? 10.619 -12.690 17.415 1.00 97.62 104 LEU A C 1
ATOM 727 O O . LEU A 1 104 ? 11.437 -13.184 16.647 1.00 97.62 104 LEU A O 1
ATOM 731 N N . ASP A 1 105 ? 10.468 -11.371 17.563 1.00 97.25 105 ASP A N 1
ATOM 732 C CA . ASP A 1 105 ? 11.238 -10.381 16.809 1.00 97.25 105 ASP A CA 1
ATOM 733 C C . ASP A 1 105 ? 12.156 -9.565 17.723 1.00 97.25 105 ASP A C 1
ATOM 735 O O . ASP A 1 105 ? 11.724 -8.974 18.720 1.00 97.25 105 ASP A O 1
ATOM 739 N N . ALA A 1 106 ? 13.429 -9.497 17.333 1.00 96.31 106 ALA A N 1
ATOM 740 C CA . ALA A 1 106 ? 14.436 -8.598 17.887 1.00 96.31 106 ALA A CA 1
ATOM 741 C C . ALA A 1 106 ? 15.297 -8.034 16.743 1.00 96.31 106 ALA A C 1
ATOM 743 O O . ALA A 1 106 ? 16.366 -8.582 16.452 1.00 96.31 106 ALA A O 1
ATOM 744 N N . PRO A 1 107 ? 14.820 -6.976 16.063 1.00 97.69 107 PRO A N 1
ATOM 745 C CA . PRO A 1 107 ? 15.579 -6.276 15.035 1.00 97.69 107 PRO A CA 1
ATOM 746 C C . PRO A 1 107 ? 16.986 -5.864 15.506 1.00 97.69 107 PRO A C 1
ATOM 748 O O . PRO A 1 107 ? 17.202 -5.645 16.704 1.00 97.69 107 PRO A O 1
ATOM 751 N N . PRO A 1 108 ? 17.961 -5.719 14.585 1.00 97.50 108 PRO A N 1
ATOM 752 C CA . PRO A 1 108 ? 19.271 -5.171 14.916 1.00 97.50 108 PRO A CA 1
ATOM 753 C C . PRO A 1 108 ? 19.171 -3.811 15.617 1.00 97.50 108 PRO A C 1
ATOM 755 O O . PRO A 1 108 ? 18.246 -3.038 15.384 1.00 97.50 108 PRO A O 1
ATOM 758 N N . GLN A 1 109 ? 20.163 -3.489 16.449 1.00 95.19 109 GLN A N 1
ATOM 759 C CA . GLN A 1 109 ? 20.162 -2.248 17.223 1.00 95.19 109 GLN A CA 1
ATOM 760 C C . GLN A 1 109 ? 19.958 -1.006 16.335 1.00 95.19 109 GLN A C 1
ATOM 762 O O . GLN A 1 109 ? 20.720 -0.763 15.396 1.00 95.19 109 GLN A O 1
ATOM 767 N N . GLY A 1 110 ? 18.965 -0.186 16.693 1.00 95.56 110 GLY A N 1
ATOM 768 C CA . GLY A 1 110 ? 18.632 1.050 15.981 1.00 95.56 110 GLY A CA 1
ATOM 769 C C . GLY A 1 110 ? 17.891 0.832 14.660 1.00 95.56 110 GLY A C 1
ATOM 770 O O . GLY A 1 110 ? 17.867 1.747 13.841 1.00 95.56 110 GLY A O 1
ATOM 771 N N . MET A 1 111 ? 17.349 -0.365 14.437 1.00 98.38 111 MET A N 1
ATOM 772 C CA . MET A 1 111 ? 16.409 -0.675 13.366 1.00 98.38 111 MET A CA 1
ATOM 773 C C . MET A 1 111 ? 15.105 -1.199 13.964 1.00 98.38 111 MET A C 1
ATOM 775 O O . MET A 1 111 ? 15.102 -1.774 15.050 1.00 98.38 111 MET A O 1
ATOM 779 N N . SER A 1 112 ? 14.033 -1.055 13.199 1.00 98.31 112 SER A N 1
ATOM 780 C CA . SER A 1 112 ? 12.692 -1.520 13.535 1.00 98.31 112 SER A CA 1
ATOM 781 C C . SER A 1 112 ? 12.052 -2.128 12.282 1.00 98.31 112 SER A C 1
ATOM 783 O O . SER A 1 112 ? 12.505 -1.884 11.160 1.00 98.31 112 SER A O 1
ATOM 785 N N . ILE A 1 113 ? 11.013 -2.941 12.435 1.00 98.62 113 ILE A N 1
ATOM 786 C CA . ILE A 1 113 ? 10.291 -3.530 11.297 1.00 98.62 113 ILE A CA 1
ATOM 787 C C . ILE A 1 113 ? 9.123 -2.603 10.918 1.00 98.62 113 ILE A C 1
ATOM 789 O O . ILE A 1 113 ? 8.269 -2.374 11.771 1.00 98.62 113 ILE A O 1
ATOM 793 N N . PRO A 1 114 ? 9.034 -2.084 9.678 1.00 97.88 114 PRO A N 1
ATOM 794 C CA . PRO A 1 114 ? 7.932 -1.209 9.259 1.00 97.88 114 PRO A CA 1
ATOM 795 C C . PRO A 1 114 ? 6.602 -1.959 9.341 1.00 97.88 114 PRO A C 1
ATOM 797 O O . PRO A 1 114 ? 6.557 -3.096 8.905 1.00 97.88 114 PRO A O 1
ATOM 800 N N . PHE A 1 115 ? 5.525 -1.364 9.842 1.00 97.88 115 PHE A N 1
ATOM 801 C CA . PHE A 1 115 ? 4.276 -2.063 10.166 1.00 97.88 115 PHE A CA 1
ATOM 802 C C . PHE A 1 115 ? 3.052 -1.215 9.793 1.00 97.88 115 PHE A C 1
ATOM 804 O O . PHE A 1 115 ? 2.743 -0.221 10.450 1.00 97.88 115 PHE A O 1
ATOM 811 N N . GLU A 1 116 ? 2.365 -1.560 8.699 1.00 97.25 116 GLU A N 1
ATOM 812 C CA . GLU A 1 116 ? 1.183 -0.820 8.239 1.00 97.25 116 GLU A CA 1
ATOM 813 C C . GLU A 1 116 ? -0.044 -1.149 9.094 1.00 97.25 116 GLU A C 1
ATOM 815 O O . GLU A 1 116 ? -0.532 -2.279 9.107 1.00 97.25 116 GLU A O 1
ATOM 820 N N . MET A 1 117 ? -0.614 -0.133 9.733 1.00 97.75 117 MET A N 1
ATOM 821 C CA . MET A 1 117 ? -1.767 -0.276 10.619 1.00 97.75 117 MET A CA 1
ATOM 822 C C . MET A 1 117 ? -2.950 0.562 10.137 1.00 97.75 117 MET A C 1
ATOM 824 O O . MET A 1 117 ? -2.788 1.582 9.460 1.00 97.75 117 MET A O 1
ATOM 828 N N . ALA A 1 118 ? -4.155 0.156 10.535 1.00 98.19 118 ALA A N 1
ATOM 829 C CA . ALA A 1 118 ? -5.364 0.941 10.343 1.00 98.19 118 ALA A CA 1
ATOM 830 C C . ALA A 1 118 ? -6.087 1.212 11.666 1.00 98.19 118 ALA A C 1
ATOM 832 O O . ALA A 1 118 ? -6.278 0.320 12.492 1.00 98.19 118 ALA A O 1
ATOM 833 N N . VAL A 1 119 ? -6.532 2.455 11.838 1.00 98.56 119 VAL A N 1
ATOM 834 C CA . VAL A 1 119 ? -7.401 2.875 12.940 1.00 98.56 119 VAL A CA 1
ATOM 835 C C . VAL A 1 119 ? -8.846 2.875 12.453 1.00 98.56 119 VAL A C 1
ATOM 837 O O . VAL A 1 119 ? -9.160 3.534 11.458 1.00 98.56 119 VAL A O 1
ATOM 840 N N . ILE A 1 120 ? -9.712 2.153 13.163 1.00 98.56 120 ILE A N 1
ATOM 841 C CA . ILE A 1 120 ? -11.129 1.943 12.830 1.00 98.56 120 ILE A CA 1
ATOM 842 C C . ILE A 1 120 ? -12.042 2.335 13.997 1.00 98.56 120 ILE A C 1
ATOM 844 O O . ILE A 1 120 ? -11.648 2.184 15.150 1.00 98.56 120 ILE A O 1
ATOM 848 N N . GLU A 1 121 ? -13.276 2.775 13.735 1.00 98.12 121 GLU A N 1
ATOM 849 C CA . GLU A 1 121 ? -14.324 2.826 14.768 1.00 98.12 121 GLU A CA 1
ATOM 850 C C . GLU A 1 121 ? -14.997 1.445 14.873 1.00 98.12 121 GLU A C 1
ATOM 852 O O . GLU A 1 121 ? -15.715 1.053 13.950 1.00 98.12 121 GLU A O 1
ATOM 857 N N . PRO A 1 122 ? -14.790 0.678 15.965 1.00 98.25 122 PRO A N 1
ATOM 858 C CA . PRO A 1 122 ? -15.281 -0.695 16.071 1.00 98.25 122 PRO A CA 1
ATOM 859 C C . PRO A 1 122 ? -16.770 -0.878 15.780 1.00 98.25 122 PRO A C 1
ATOM 861 O O . PRO A 1 122 ? -17.156 -1.850 15.128 1.00 98.25 122 PRO A O 1
ATOM 864 N N . ARG A 1 123 ? -17.618 0.046 16.254 1.00 97.19 123 ARG A N 1
ATOM 865 C CA . ARG A 1 123 ? -19.078 -0.088 16.123 1.00 97.19 123 ARG A CA 1
ATOM 866 C C . ARG A 1 123 ? -19.542 -0.008 14.673 1.00 97.19 123 ARG A C 1
ATOM 868 O O . ARG A 1 123 ? -20.425 -0.769 14.282 1.00 97.19 123 ARG A O 1
ATOM 875 N N . GLU A 1 124 ? -18.936 0.880 13.900 1.00 97.19 124 GLU A N 1
ATOM 876 C CA . GLU A 1 124 ? -19.261 1.091 12.490 1.00 97.19 124 GLU A CA 1
ATOM 877 C C . GLU A 1 124 ? -18.552 0.043 11.618 1.00 97.19 124 GLU A C 1
ATOM 879 O O . GLU A 1 124 ? -19.166 -0.606 10.766 1.00 97.19 124 GLU A O 1
ATOM 884 N N . TYR A 1 125 ? -17.265 -0.213 11.888 1.00 97.94 125 TYR A N 1
ATOM 885 C CA . TYR A 1 125 ? -16.447 -1.136 11.100 1.00 97.94 125 TYR A CA 1
ATOM 886 C C . TYR A 1 125 ? -16.916 -2.593 11.193 1.00 97.94 125 TYR A C 1
ATOM 888 O O . TYR A 1 125 ? -16.795 -3.342 10.224 1.00 97.94 125 TYR A O 1
ATOM 896 N N . ALA A 1 126 ? -17.529 -3.011 12.307 1.00 97.19 126 ALA A N 1
ATOM 897 C CA . ALA A 1 126 ? -18.078 -4.361 12.450 1.00 97.19 126 ALA A CA 1
ATOM 898 C C . ALA A 1 126 ? -19.123 -4.718 11.366 1.00 97.19 126 ALA A C 1
ATOM 900 O O . ALA A 1 126 ? -19.336 -5.893 11.066 1.00 97.19 126 ALA A O 1
ATOM 901 N N . GLN A 1 127 ? -19.768 -3.738 10.724 1.00 94.06 127 GLN A N 1
ATOM 902 C CA . GLN A 1 127 ? -20.694 -4.007 9.615 1.00 94.06 127 GLN A CA 1
ATOM 903 C C . GLN A 1 127 ? -19.984 -4.367 8.302 1.00 94.06 127 GLN A C 1
ATOM 905 O O . GLN A 1 127 ? -20.602 -4.976 7.425 1.00 94.06 127 GLN A O 1
ATOM 910 N N . LEU A 1 128 ? -18.702 -4.016 8.170 1.00 93.69 128 LEU A N 1
ATOM 911 C CA . LEU A 1 128 ? -17.878 -4.272 6.987 1.00 93.69 128 LEU A CA 1
ATOM 912 C C . LEU A 1 128 ? -17.213 -5.653 7.007 1.00 93.69 128 LEU A C 1
ATOM 914 O O . LEU A 1 128 ? -16.763 -6.115 5.959 1.00 93.69 128 LEU A O 1
ATOM 918 N N . VAL A 1 129 ? -17.184 -6.324 8.162 1.00 94.88 129 VAL A N 1
ATOM 919 C CA . VAL A 1 129 ? -16.586 -7.657 8.322 1.00 94.88 129 VAL A CA 1
ATOM 920 C C . VAL A 1 129 ? -17.650 -8.770 8.333 1.00 94.88 129 VAL A C 1
ATOM 922 O O . VAL A 1 129 ? -18.835 -8.514 8.614 1.00 94.88 129 VAL A O 1
ATOM 925 N N . PRO A 1 130 ? -17.273 -10.028 8.025 1.00 94.31 130 PRO A N 1
ATOM 926 C CA . PRO A 1 130 ? -18.177 -11.171 8.103 1.00 94.31 130 PRO A CA 1
ATOM 927 C C . PRO A 1 130 ? -18.794 -11.333 9.503 1.00 94.31 130 PRO A C 1
ATOM 929 O O . PRO A 1 130 ? -18.116 -11.072 10.495 1.00 94.31 130 PRO A O 1
ATOM 932 N N . PRO A 1 131 ? -20.042 -11.838 9.622 1.00 94.94 131 PRO A N 1
ATOM 933 C CA . PRO A 1 131 ? -20.716 -12.006 10.912 1.00 94.94 131 PRO A CA 1
ATOM 934 C C . PRO A 1 131 ? -19.897 -12.728 11.990 1.00 94.94 131 PRO A C 1
ATOM 936 O O . PRO A 1 131 ? -19.991 -12.352 13.151 1.00 94.94 131 PRO A O 1
ATOM 939 N N . GLY A 1 132 ? -19.082 -13.718 11.607 1.00 96.88 132 GLY A N 1
ATOM 940 C CA . GLY A 1 132 ? -18.255 -14.494 12.538 1.00 96.88 132 GLY A CA 1
ATOM 941 C C . GLY A 1 132 ? -17.073 -13.738 13.154 1.00 96.88 132 GLY A C 1
ATOM 942 O O . GLY A 1 132 ? -16.519 -14.209 14.136 1.00 96.88 132 GLY A O 1
ATOM 943 N N . GLU A 1 133 ? -16.699 -12.576 12.616 1.00 97.94 133 GLU A N 1
ATOM 944 C CA . GLU A 1 133 ? -15.575 -11.767 13.116 1.00 97.94 133 GLU A CA 1
ATOM 945 C C . GLU A 1 133 ? -16.037 -10.472 13.800 1.00 97.94 133 GLU A C 1
ATOM 947 O O . GLU A 1 133 ? -15.227 -9.718 14.338 1.00 97.94 133 GLU A O 1
ATOM 952 N N . ARG A 1 134 ? -17.348 -10.194 13.801 1.00 97.81 134 ARG A N 1
ATOM 953 C CA . ARG A 1 134 ? -17.901 -8.939 14.332 1.00 97.81 134 ARG A CA 1
ATOM 954 C C . ARG A 1 134 ? -17.627 -8.761 15.809 1.00 97.81 134 ARG A C 1
ATOM 956 O O . ARG A 1 134 ? -17.277 -7.661 16.215 1.00 97.81 134 ARG A O 1
ATOM 963 N N . ASP A 1 135 ? -17.774 -9.828 16.585 1.00 98.19 135 ASP A N 1
ATOM 964 C CA . ASP A 1 135 ? -17.587 -9.761 18.031 1.00 98.19 135 ASP A CA 1
ATOM 965 C C . ASP A 1 135 ? -16.136 -9.417 18.383 1.00 98.19 135 ASP A C 1
ATOM 967 O O . ASP A 1 135 ? -15.929 -8.599 19.270 1.00 98.19 135 ASP A O 1
ATOM 971 N N . LEU A 1 136 ? -15.157 -9.925 17.620 1.00 98.19 136 LEU A N 1
ATOM 972 C CA . LEU A 1 136 ? -13.738 -9.574 17.776 1.00 98.19 136 LEU A CA 1
ATOM 973 C C . LEU A 1 136 ? -13.485 -8.088 17.498 1.00 98.19 136 LEU A C 1
ATOM 975 O O . LEU A 1 136 ? -12.773 -7.424 18.249 1.00 98.19 136 LEU A O 1
ATOM 979 N N . VAL A 1 137 ? -14.086 -7.547 16.432 1.00 98.44 137 VAL A N 1
ATOM 980 C CA . VAL A 1 137 ? -13.997 -6.111 16.125 1.00 98.44 137 VAL A CA 1
ATOM 981 C C . VAL A 1 137 ? -14.657 -5.289 17.230 1.00 98.44 137 VAL A C 1
ATOM 983 O O . VAL A 1 137 ? -14.049 -4.350 17.732 1.00 98.44 137 VAL A O 1
ATOM 986 N N . LEU A 1 138 ? -15.873 -5.651 17.647 1.00 98.44 138 LEU A N 1
ATOM 987 C CA . LEU A 1 138 ? -16.641 -4.933 18.668 1.00 98.44 138 LEU A CA 1
ATOM 988 C C . LEU A 1 138 ? -15.988 -4.973 20.055 1.00 98.44 138 LEU A C 1
ATOM 990 O O . LEU A 1 138 ? -16.147 -4.016 20.817 1.00 98.44 138 LEU A O 1
ATOM 994 N N . SER A 1 139 ? -15.270 -6.049 20.384 1.00 97.69 139 SER A N 1
ATOM 995 C CA . SER A 1 139 ? -14.561 -6.207 21.655 1.00 97.69 139 SER A CA 1
ATOM 996 C C . SER A 1 139 ? -13.194 -5.530 21.684 1.00 97.69 139 SER A C 1
ATOM 998 O O . SER A 1 139 ? -12.551 -5.557 22.726 1.00 97.69 139 SER A O 1
ATOM 1000 N N . LEU A 1 140 ? -12.732 -4.930 20.581 1.00 98.19 140 LEU A N 1
ATOM 1001 C CA . LEU A 1 140 ? -11.409 -4.317 20.506 1.00 98.19 140 LEU A CA 1
ATOM 1002 C C . LEU A 1 140 ? -11.264 -3.172 21.526 1.00 98.19 140 LEU A C 1
ATOM 1004 O O . LEU A 1 140 ? -11.963 -2.150 21.455 1.00 98.19 140 LEU A O 1
ATOM 1008 N N . GLU A 1 141 ? -10.343 -3.319 22.479 1.00 97.06 141 GLU A N 1
ATOM 1009 C CA . GLU A 1 141 ? -10.072 -2.320 23.515 1.00 97.06 141 GLU A CA 1
ATOM 1010 C C . GLU A 1 141 ? -8.881 -1.409 23.178 1.00 97.06 141 GLU A C 1
ATOM 1012 O O . GLU A 1 141 ? -8.203 -1.540 22.159 1.00 97.06 141 GLU A O 1
ATOM 1017 N N . ARG A 1 142 ? -8.646 -0.387 24.012 1.00 95.69 142 ARG A N 1
ATOM 1018 C CA . ARG A 1 142 ? -7.486 0.500 23.839 1.00 95.69 142 ARG A CA 1
ATOM 1019 C C . ARG A 1 142 ? -6.213 -0.237 24.248 1.00 95.69 142 ARG A C 1
ATOM 1021 O O . ARG A 1 142 ? -6.178 -0.860 25.303 1.00 95.69 142 ARG A O 1
ATOM 1028 N N . GLY A 1 143 ? -5.156 -0.094 23.449 1.00 95.44 143 GLY A N 1
ATOM 1029 C CA . GLY A 1 143 ? -3.905 -0.838 23.639 1.00 95.44 143 GLY A CA 1
ATOM 1030 C C . GLY A 1 143 ? -3.974 -2.282 23.135 1.00 95.44 143 GLY A C 1
ATOM 1031 O O . GLY A 1 143 ? -3.022 -3.041 23.322 1.00 95.44 143 GLY A O 1
ATOM 1032 N N . GLU A 1 144 ? -5.081 -2.657 22.495 1.00 98.38 144 GLU A N 1
ATOM 1033 C CA . GLU A 1 144 ? -5.229 -3.920 21.793 1.00 98.38 144 GLU A CA 1
ATOM 1034 C C . GLU A 1 144 ? -5.250 -3.718 20.281 1.00 98.38 144 GLU A C 1
ATOM 1036 O O . GLU A 1 144 ? -5.608 -2.647 19.782 1.00 98.38 144 GLU A O 1
ATOM 1041 N N . VAL A 1 145 ? -4.874 -4.773 19.565 1.00 98.81 145 VAL A N 1
ATOM 1042 C CA . VAL A 1 145 ? -4.943 -4.847 18.108 1.00 98.81 145 VAL A CA 1
ATOM 1043 C C . VAL A 1 145 ? -5.537 -6.180 17.662 1.00 98.81 145 VAL A C 1
ATOM 1045 O O . VAL A 1 145 ? -5.340 -7.207 18.314 1.00 98.81 145 VAL A O 1
ATOM 1048 N N . LEU A 1 146 ? -6.220 -6.171 16.521 1.00 98.88 146 LEU A N 1
ATOM 1049 C CA . LEU A 1 146 ? -6.514 -7.383 15.757 1.00 98.88 146 LEU A CA 1
ATOM 1050 C C . LEU A 1 146 ? -5.489 -7.501 14.639 1.00 98.88 146 LEU A C 1
ATOM 1052 O O . LEU A 1 146 ? -5.232 -6.514 13.951 1.00 98.88 146 LEU A O 1
ATOM 1056 N N . ILE A 1 147 ? -4.936 -8.690 14.431 1.00 98.88 147 ILE A N 1
ATOM 1057 C CA . ILE A 1 147 ? -4.004 -8.941 13.324 1.00 98.88 147 ILE A CA 1
ATOM 1058 C C . ILE A 1 147 ? -4.628 -9.897 12.303 1.00 98.88 147 ILE A C 1
ATOM 1060 O O . ILE A 1 147 ? -5.474 -10.718 12.673 1.00 98.88 147 ILE A O 1
ATOM 1064 N N . PRO A 1 148 ? -4.243 -9.808 11.023 1.00 98.62 148 PRO A N 1
ATOM 1065 C CA . PRO A 1 148 ? -4.675 -10.764 10.020 1.00 98.62 148 PRO A CA 1
ATOM 1066 C C . PRO A 1 148 ? -3.995 -12.130 10.206 1.00 98.62 148 PRO A C 1
ATOM 1068 O O . PRO A 1 148 ? -2.916 -12.232 10.795 1.00 98.62 148 PRO A O 1
ATOM 1071 N N . GLU A 1 149 ? -4.591 -13.188 9.657 1.00 98.62 149 GLU A N 1
ATOM 1072 C CA . GLU A 1 149 ? -4.028 -14.547 9.653 1.00 98.62 149 GLU A CA 1
ATOM 1073 C C . GLU A 1 149 ? -2.598 -14.584 9.101 1.00 98.62 149 GLU A C 1
ATOM 1075 O O . GLU A 1 149 ? -1.745 -15.301 9.628 1.00 98.62 149 GLU A O 1
ATOM 1080 N N . THR A 1 150 ? -2.324 -13.812 8.047 1.00 98.56 150 THR A N 1
ATOM 1081 C CA . THR A 1 150 ? -0.978 -13.720 7.469 1.00 98.56 150 THR A CA 1
ATOM 1082 C C . THR A 1 150 ? 0.030 -13.101 8.432 1.00 98.56 150 THR A C 1
ATOM 1084 O O . THR A 1 150 ? 1.133 -13.626 8.564 1.00 98.56 150 THR A O 1
ATOM 1087 N N . GLU A 1 151 ? -0.355 -12.076 9.190 1.00 98.62 151 GLU A N 1
ATOM 1088 C CA . GLU A 1 151 ? 0.537 -11.472 10.184 1.00 98.62 151 GLU A CA 1
ATOM 1089 C C . GLU A 1 151 ? 0.811 -12.436 11.341 1.00 98.62 151 GLU A C 1
ATOM 1091 O O . GLU A 1 151 ? 1.953 -12.599 11.768 1.00 98.62 151 GLU A O 1
ATOM 1096 N N . ALA A 1 152 ? -0.216 -13.156 11.802 1.00 98.44 152 ALA A N 1
ATOM 1097 C CA . ALA A 1 152 ? -0.046 -14.164 12.844 1.00 98.44 152 ALA A CA 1
ATOM 1098 C C . ALA A 1 152 ? 0.951 -15.261 12.423 1.00 98.44 152 ALA A C 1
ATOM 1100 O O . ALA A 1 152 ? 1.747 -15.731 13.241 1.00 98.44 152 ALA A O 1
ATOM 1101 N N . ARG A 1 153 ? 0.950 -15.648 11.137 1.00 98.06 153 ARG A N 1
ATOM 1102 C CA . ARG A 1 153 ? 1.945 -16.580 10.580 1.00 98.06 153 ARG A CA 1
ATOM 1103 C C . ARG A 1 153 ? 3.337 -15.965 10.490 1.00 98.06 153 ARG A C 1
ATOM 1105 O O . ARG A 1 153 ? 4.286 -16.647 10.865 1.00 98.06 153 ARG A O 1
ATOM 1112 N N . LEU A 1 154 ? 3.461 -14.716 10.031 1.00 97.75 154 LEU A N 1
ATOM 1113 C CA . LEU A 1 154 ? 4.748 -14.011 9.946 1.00 97.75 154 LEU A CA 1
ATOM 1114 C C . LEU A 1 154 ? 5.436 -13.927 11.314 1.00 97.75 154 LEU A C 1
ATOM 1116 O O . LEU A 1 154 ? 6.635 -14.171 11.412 1.00 97.75 154 LEU A O 1
ATOM 1120 N N . ARG A 1 155 ? 4.667 -13.664 12.376 1.00 96.62 155 ARG A N 1
ATOM 1121 C CA . ARG A 1 155 ? 5.177 -13.594 13.756 1.00 96.62 155 ARG A CA 1
ATOM 1122 C C . ARG A 1 155 ? 5.332 -14.955 14.427 1.00 96.62 155 ARG A C 1
ATOM 1124 O O . ARG A 1 155 ? 6.074 -15.079 15.397 1.00 96.62 155 ARG A O 1
ATOM 1131 N N . GLY A 1 156 ? 4.606 -15.970 13.961 1.00 97.00 156 GLY A N 1
ATOM 1132 C CA . GLY A 1 156 ? 4.509 -17.270 14.627 1.00 97.00 156 GLY A CA 1
ATOM 1133 C C . GLY A 1 156 ? 3.653 -17.253 15.902 1.00 97.00 156 GLY A C 1
ATOM 1134 O O . GLY A 1 156 ? 3.772 -18.158 16.728 1.00 97.00 156 GLY A O 1
ATOM 1135 N N . ALA A 1 157 ? 2.801 -16.238 16.083 1.00 97.62 157 ALA A N 1
ATOM 1136 C CA . ALA A 1 157 ? 1.895 -16.111 17.223 1.00 97.62 157 ALA A CA 1
ATOM 1137 C C . ALA A 1 157 ? 0.642 -15.292 16.867 1.00 97.62 157 ALA A C 1
ATOM 1139 O O . ALA A 1 157 ? 0.704 -14.362 16.070 1.00 97.62 157 ALA A O 1
ATOM 1140 N N . GLY A 1 158 ? -0.489 -15.640 17.488 1.00 97.56 158 GLY A N 1
ATOM 1141 C CA . GLY A 1 158 ? -1.777 -14.957 17.333 1.00 97.56 158 GLY A CA 1
ATOM 1142 C C . GLY A 1 158 ? -2.186 -14.195 18.595 1.00 97.56 158 GLY A C 1
ATOM 1143 O O . GLY A 1 158 ? -1.456 -13.333 19.079 1.00 97.56 158 GLY A O 1
ATOM 1144 N N . GLU A 1 159 ? -3.355 -14.531 19.144 1.00 98.00 159 GLU A N 1
ATOM 1145 C CA . GLU A 1 159 ? -3.875 -13.932 20.379 1.00 98.00 159 GLU A CA 1
ATOM 1146 C C . GLU A 1 159 ? -2.865 -14.009 21.540 1.00 98.00 159 GLU A C 1
ATOM 1148 O O . GLU A 1 159 ? -2.192 -15.019 21.759 1.00 98.00 159 GLU A O 1
ATOM 1153 N N . GLY A 1 160 ? -2.739 -12.906 22.278 1.00 98.19 160 GLY A N 1
ATOM 1154 C CA . GLY A 1 160 ? -1.792 -12.742 23.377 1.00 98.19 160 GLY A CA 1
ATOM 1155 C C . GLY A 1 160 ? -0.379 -12.326 22.952 1.00 98.19 160 GLY A C 1
ATOM 1156 O O . GLY A 1 160 ? 0.431 -12.025 23.835 1.00 98.19 160 GLY A O 1
ATOM 1157 N N . LEU A 1 161 ? -0.076 -12.267 21.645 1.00 98.62 161 LEU A N 1
ATOM 1158 C CA . LEU A 1 161 ? 1.161 -11.672 21.130 1.00 98.62 161 LEU A CA 1
ATOM 1159 C C . LEU A 1 161 ? 1.304 -10.238 21.660 1.00 98.62 161 LEU A C 1
ATOM 1161 O O . LEU A 1 161 ? 0.357 -9.449 21.652 1.00 98.62 161 LEU A O 1
ATOM 1165 N N . LYS A 1 162 ? 2.501 -9.897 22.133 1.00 98.69 162 LYS A N 1
ATOM 1166 C CA . LYS A 1 162 ? 2.841 -8.559 22.621 1.00 98.69 162 LYS A CA 1
ATOM 1167 C C . LYS A 1 162 ? 3.746 -7.883 21.608 1.00 98.69 162 LYS A C 1
ATOM 1169 O O . LYS A 1 162 ? 4.827 -8.392 21.320 1.00 98.69 162 LYS A O 1
ATOM 1174 N N . LEU A 1 163 ? 3.320 -6.727 21.123 1.00 98.62 163 LEU A N 1
ATOM 1175 C CA . LEU A 1 163 ? 4.073 -5.880 20.210 1.00 98.62 163 LEU A CA 1
ATOM 1176 C C . LEU A 1 163 ? 4.582 -4.661 20.976 1.00 98.62 163 LEU A C 1
ATOM 1178 O O . LEU A 1 163 ? 3.821 -3.977 21.665 1.00 98.62 163 LEU A O 1
ATOM 1182 N N . ARG A 1 164 ? 5.876 -4.381 20.856 1.00 98.31 164 ARG A N 1
ATOM 1183 C CA . ARG A 1 164 ? 6.435 -3.071 21.168 1.00 98.31 164 ARG A CA 1
ATOM 1184 C C . ARG A 1 164 ? 6.583 -2.332 19.846 1.00 98.31 164 ARG A C 1
ATOM 1186 O O . ARG A 1 164 ? 7.456 -2.685 19.058 1.00 98.31 164 ARG A O 1
ATOM 1193 N N . LEU A 1 165 ? 5.714 -1.359 19.620 1.00 97.75 165 LEU A N 1
ATOM 1194 C CA . LEU A 1 165 ? 5.806 -0.433 18.501 1.00 97.75 165 LEU A CA 1
ATOM 1195 C C . LEU A 1 165 ? 6.528 0.837 18.963 1.00 97.75 165 LEU A C 1
ATOM 1197 O O . LEU A 1 165 ? 6.516 1.137 20.161 1.00 97.75 165 LEU A O 1
ATOM 1201 N N . GLU A 1 166 ? 7.110 1.588 18.033 1.00 95.94 166 GLU A N 1
ATOM 1202 C CA . GLU A 1 166 ? 7.741 2.881 18.329 1.00 95.94 166 GLU A CA 1
ATOM 1203 C C . GLU A 1 166 ? 6.748 3.842 18.994 1.00 95.94 166 GLU A C 1
ATOM 1205 O O . GLU A 1 166 ? 7.092 4.520 19.962 1.00 95.94 166 GLU A O 1
ATOM 1210 N N . SER A 1 167 ? 5.489 3.851 18.542 1.00 95.56 167 SER A N 1
ATOM 1211 C CA . SER A 1 167 ? 4.483 4.759 19.103 1.00 95.56 167 SER A CA 1
ATOM 1212 C C . SER A 1 167 ? 3.828 4.256 20.400 1.00 95.56 167 SER A C 1
ATOM 1214 O O . SER A 1 167 ? 3.400 5.057 21.236 1.00 95.56 167 SER A O 1
ATOM 1216 N N . HIS A 1 168 ? 3.692 2.936 20.590 1.00 95.94 168 HIS A N 1
ATOM 1217 C CA . HIS A 1 168 ? 3.058 2.349 21.777 1.00 95.94 168 HIS A CA 1
ATOM 1218 C C . HIS A 1 168 ? 3.316 0.842 21.933 1.00 95.94 168 HIS A C 1
ATOM 1220 O O . HIS A 1 168 ? 3.722 0.135 21.020 1.00 95.94 168 HIS A O 1
ATOM 1226 N N . SER A 1 169 ? 3.018 0.301 23.118 1.00 97.50 169 SER A N 1
ATOM 1227 C CA . SER A 1 169 ? 2.894 -1.153 23.287 1.00 97.50 169 SER A CA 1
ATOM 1228 C C . SER A 1 169 ? 1.467 -1.603 22.986 1.00 97.50 169 SER A C 1
ATOM 1230 O O . SER A 1 169 ? 0.518 -0.999 23.489 1.00 97.50 169 SER A O 1
ATOM 1232 N N . ALA A 1 170 ? 1.329 -2.690 22.233 1.00 98.00 170 ALA A N 1
ATOM 1233 C CA . ALA A 1 170 ? 0.053 -3.292 21.876 1.00 98.00 170 ALA A CA 1
ATOM 1234 C C . ALA A 1 170 ? 0.011 -4.781 22.243 1.00 98.00 170 ALA A C 1
ATOM 1236 O O . ALA A 1 170 ? 1.029 -5.478 22.246 1.00 98.00 170 ALA A O 1
ATOM 1237 N N . ARG A 1 171 ? -1.187 -5.281 22.547 1.00 98.56 171 ARG A N 1
ATOM 1238 C CA . ARG A 1 171 ? -1.467 -6.714 22.699 1.00 98.56 171 ARG A CA 1
ATOM 1239 C C . ARG A 1 171 ? -2.420 -7.161 21.601 1.00 98.56 171 ARG A C 1
ATOM 1241 O O . ARG A 1 171 ? -3.436 -6.518 21.373 1.00 98.56 171 ARG A O 1
ATOM 1248 N N . VAL A 1 172 ? -2.131 -8.287 20.970 1.00 98.75 172 VAL A N 1
ATOM 1249 C CA . VAL A 1 172 ? -3.059 -8.908 20.027 1.00 98.75 172 VAL A CA 1
ATOM 1250 C C . VAL A 1 172 ? -4.205 -9.543 20.806 1.00 98.75 172 VAL A C 1
ATOM 1252 O O . VAL A 1 172 ? -3.970 -10.461 21.593 1.00 98.75 172 VAL A O 1
ATOM 1255 N N . SER A 1 173 ? -5.429 -9.056 20.610 1.00 98.50 173 SER A N 1
ATOM 1256 C CA . SER A 1 173 ? -6.638 -9.604 21.245 1.00 98.50 173 SER A CA 1
ATOM 1257 C C . SER A 1 173 ? -7.363 -10.629 20.377 1.00 98.50 173 SER A C 1
ATOM 1259 O O . SER A 1 173 ? -8.234 -11.339 20.863 1.00 98.50 173 SER A O 1
ATOM 1261 N N . GLY A 1 174 ? -6.983 -10.751 19.105 1.00 98.31 174 GLY A N 1
ATOM 1262 C CA . GLY A 1 174 ? -7.547 -11.747 18.209 1.00 98.31 174 GLY A CA 1
ATOM 1263 C C . GLY A 1 174 ? -6.883 -11.759 16.839 1.00 98.31 174 GLY A C 1
ATOM 1264 O O . GLY A 1 174 ? -6.187 -10.818 16.447 1.00 98.31 174 GLY A O 1
ATOM 1265 N N . VAL A 1 175 ? -7.126 -12.849 16.114 1.00 98.69 175 VAL A N 1
ATOM 1266 C CA . VAL A 1 175 ? -6.744 -13.015 14.709 1.00 98.69 175 VAL A CA 1
ATOM 1267 C C . VAL A 1 175 ? -8.016 -13.012 13.868 1.00 98.69 175 VAL A C 1
ATOM 1269 O O . VAL A 1 175 ? -8.973 -13.710 14.200 1.00 98.69 175 VAL A O 1
ATOM 1272 N N . ILE A 1 176 ? -8.027 -12.221 12.800 1.00 98.44 176 ILE A N 1
ATOM 1273 C CA . ILE A 1 176 ? -9.138 -12.120 11.840 1.00 98.44 176 ILE A CA 1
ATOM 1274 C C . ILE A 1 176 ? -8.632 -12.370 10.419 1.00 98.44 176 ILE A C 1
ATOM 1276 O O . ILE A 1 176 ? -7.427 -12.408 10.185 1.00 98.44 176 ILE A O 1
ATOM 1280 N N . SER A 1 177 ? -9.527 -12.545 9.450 1.00 97.81 177 SER A N 1
ATOM 1281 C CA . SER A 1 177 ? -9.115 -12.754 8.060 1.00 97.81 177 SER A CA 1
ATOM 1282 C C . SER A 1 177 ? -8.394 -11.539 7.456 1.00 97.81 177 SER A C 1
ATOM 1284 O O . SER A 1 177 ? -8.731 -10.382 7.724 1.00 97.81 177 SER A O 1
ATOM 1286 N N . ASP A 1 178 ? -7.453 -11.801 6.542 1.00 96.81 178 ASP A N 1
ATOM 1287 C CA . ASP A 1 178 ? -6.742 -10.771 5.763 1.00 96.81 178 ASP A CA 1
ATOM 1288 C C . ASP A 1 178 ? -7.697 -9.825 5.011 1.00 96.81 178 ASP A C 1
ATOM 1290 O O . ASP A 1 178 ? -7.415 -8.641 4.809 1.00 96.81 178 ASP A O 1
ATOM 1294 N N . ALA A 1 179 ? -8.851 -10.348 4.584 1.00 94.06 179 ALA A N 1
ATOM 1295 C CA . ALA A 1 179 ? -9.885 -9.566 3.918 1.00 94.06 179 ALA A CA 1
ATOM 1296 C C . ALA A 1 179 ? -10.505 -8.526 4.865 1.00 94.06 179 ALA A C 1
ATOM 1298 O O . ALA A 1 179 ? -10.725 -7.385 4.461 1.00 94.06 179 ALA A O 1
ATOM 1299 N N . SER A 1 180 ? -10.742 -8.887 6.128 1.00 96.25 180 SER A N 1
ATOM 1300 C CA . SER A 1 180 ? -11.332 -7.992 7.128 1.00 96.25 180 SER A CA 1
ATOM 1301 C C . SER A 1 180 ? -10.381 -6.905 7.608 1.00 96.25 180 SER A C 1
ATOM 1303 O O . SER A 1 180 ? -10.841 -5.816 7.954 1.00 96.25 180 SER A O 1
ATOM 1305 N N . THR A 1 181 ? -9.066 -7.136 7.567 1.00 97.31 181 THR A N 1
ATOM 1306 C CA . THR A 1 181 ? -8.080 -6.064 7.779 1.00 97.31 181 THR A CA 1
ATOM 1307 C C . THR A 1 181 ? -7.834 -5.226 6.533 1.00 97.31 181 THR A C 1
ATOM 1309 O O . THR A 1 181 ? -7.047 -4.290 6.592 1.00 97.31 181 THR A O 1
ATOM 1312 N N . ASN A 1 182 ? -8.463 -5.534 5.391 1.00 96.12 182 ASN A N 1
ATOM 1313 C CA . ASN A 1 182 ? -8.158 -4.916 4.097 1.00 96.12 182 ASN A CA 1
ATOM 1314 C C . ASN A 1 182 ? -6.647 -4.925 3.766 1.00 96.12 182 ASN A C 1
ATOM 1316 O O . ASN A 1 182 ? -6.133 -4.009 3.117 1.00 96.12 182 ASN A O 1
ATOM 1320 N N . GLY A 1 183 ? -5.934 -5.965 4.213 1.00 95.88 183 GLY A N 1
ATOM 1321 C CA . GLY A 1 183 ? -4.499 -6.135 3.998 1.00 95.88 183 GLY A CA 1
ATOM 1322 C C . GLY A 1 183 ? -3.592 -5.236 4.847 1.00 95.88 183 GLY A C 1
ATOM 1323 O O . GLY A 1 183 ? -2.388 -5.213 4.598 1.00 95.88 183 GLY A O 1
ATOM 1324 N N . TYR A 1 184 ? -4.133 -4.494 5.820 1.00 98.38 184 TYR A N 1
ATOM 1325 C CA . TYR A 1 184 ? -3.324 -3.886 6.882 1.00 98.38 184 TYR A CA 1
ATOM 1326 C C . TYR A 1 184 ? -2.835 -4.970 7.848 1.00 98.38 184 TYR A C 1
ATOM 1328 O O . TYR A 1 184 ? -3.518 -5.973 8.061 1.00 98.38 184 TYR A O 1
ATOM 1336 N N . GLU A 1 185 ? -1.660 -4.761 8.433 1.00 98.69 185 GLU A N 1
ATOM 1337 C CA . GLU A 1 185 ? -0.983 -5.723 9.309 1.00 98.69 185 GLU A CA 1
ATOM 1338 C C . GLU A 1 185 ? -1.557 -5.706 10.735 1.00 98.69 185 GLU A C 1
ATOM 1340 O O . GLU A 1 185 ? -1.421 -6.674 11.476 1.00 98.69 185 GLU A O 1
ATOM 1345 N N . ALA A 1 186 ? -2.283 -4.647 11.103 1.00 98.69 186 ALA A N 1
ATOM 1346 C CA . ALA A 1 186 ? -3.143 -4.641 12.280 1.00 98.69 186 ALA A CA 1
ATOM 1347 C C . ALA A 1 186 ? -4.298 -3.638 12.165 1.00 98.69 186 ALA A C 1
ATOM 1349 O O . ALA A 1 186 ? -4.175 -2.587 11.529 1.00 98.69 186 ALA A O 1
ATOM 1350 N N . LEU A 1 187 ? -5.401 -3.940 12.852 1.00 98.81 187 LEU A N 1
ATOM 1351 C CA . LEU A 1 187 ? -6.474 -3.000 13.160 1.00 98.81 187 LEU A CA 1
ATOM 1352 C C . LEU A 1 187 ? -6.388 -2.581 14.625 1.00 98.81 187 LEU A C 1
ATOM 1354 O O . LEU A 1 187 ? -6.277 -3.423 15.514 1.00 98.81 187 LEU A O 1
ATOM 1358 N N . MET A 1 188 ? -6.509 -1.283 14.875 1.00 98.56 188 MET A N 1
ATOM 1359 C CA . MET A 1 188 ? -6.616 -0.711 16.213 1.00 98.56 188 MET A CA 1
ATOM 1360 C C . MET A 1 188 ? -7.799 0.251 16.290 1.00 98.56 188 MET A C 1
ATOM 1362 O O . MET A 1 188 ? -8.323 0.711 15.275 1.00 98.56 188 MET A O 1
ATOM 1366 N N . ARG A 1 189 ? -8.207 0.602 17.506 1.00 98.00 189 ARG A N 1
ATOM 1367 C CA . ARG A 1 189 ? -9.210 1.650 17.734 1.00 98.00 189 ARG A CA 1
ATOM 1368 C C . ARG A 1 189 ? -8.562 3.008 18.038 1.00 98.00 189 ARG A C 1
ATOM 1370 O O . ARG A 1 189 ? -7.410 3.039 18.468 1.00 98.00 189 ARG A O 1
ATOM 1377 N N . PRO A 1 190 ? -9.306 4.126 17.928 1.00 96.56 190 PRO A N 1
ATOM 1378 C CA . PRO A 1 190 ? -8.831 5.442 18.330 1.00 96.56 190 PRO A CA 1
ATOM 1379 C C . PRO A 1 190 ? -8.297 5.507 19.776 1.00 96.56 190 PRO A C 1
ATOM 1381 O O . PRO A 1 190 ? -8.834 4.847 20.681 1.00 96.56 190 PRO A O 1
ATOM 1384 N N . PRO A 1 191 ? -7.327 6.400 20.046 1.00 95.75 191 PRO A N 1
ATOM 1385 C CA . PRO A 1 191 ? -6.857 7.481 19.169 1.00 95.75 191 PRO A CA 1
ATOM 1386 C C . PRO A 1 191 ? -5.819 7.039 18.127 1.00 95.75 191 PRO A C 1
ATOM 1388 O O . PRO A 1 191 ? -5.127 6.047 18.320 1.00 95.75 191 PRO A O 1
ATOM 1391 N N . ILE A 1 192 ? -5.684 7.823 17.052 1.00 95.44 192 ILE A N 1
ATOM 1392 C CA . ILE A 1 192 ? -4.530 7.734 16.145 1.00 95.44 192 ILE A CA 1
ATOM 1393 C C . ILE A 1 192 ? -3.269 8.063 16.965 1.00 95.44 192 ILE A C 1
ATOM 1395 O O . ILE A 1 192 ? -3.295 9.062 17.700 1.00 95.44 192 ILE A O 1
ATOM 1399 N N . PRO A 1 193 ? -2.196 7.252 16.897 1.00 94.19 193 PRO A N 1
ATOM 1400 C CA . PRO A 1 193 ? -0.952 7.557 17.592 1.00 94.19 193 PRO A CA 1
ATOM 1401 C C . PRO A 1 193 ? -0.421 8.943 17.214 1.00 94.19 193 PRO A C 1
ATOM 1403 O O . PRO A 1 193 ? -0.441 9.332 16.051 1.00 94.19 193 PRO A O 1
ATOM 1406 N N . LYS A 1 194 ? 0.042 9.711 18.206 1.00 89.81 194 LYS A N 1
ATOM 1407 C CA . LYS A 1 194 ? 0.496 11.098 17.990 1.00 89.81 194 LYS A CA 1
ATOM 1408 C C . LYS A 1 194 ? 1.764 11.189 17.145 1.00 89.81 194 LYS A C 1
ATOM 1410 O O . LYS A 1 194 ? 1.974 12.210 16.501 1.00 89.81 194 LYS A O 1
ATOM 1415 N N . ASP A 1 195 ? 2.570 10.133 17.169 1.00 86.44 195 ASP A N 1
ATOM 1416 C CA . ASP A 1 195 ? 3.841 10.055 16.451 1.00 86.44 195 ASP A CA 1
ATOM 1417 C C . ASP A 1 195 ? 3.651 9.642 14.984 1.00 86.44 195 ASP A C 1
ATOM 1419 O O . ASP A 1 195 ? 4.587 9.717 14.192 1.00 86.44 195 ASP A O 1
ATOM 1423 N N . TRP A 1 196 ? 2.429 9.258 14.587 1.00 89.88 196 TRP A N 1
ATOM 1424 C CA . TRP A 1 196 ? 2.091 9.124 13.175 1.00 89.88 196 TRP A CA 1
ATOM 1425 C C . TRP A 1 196 ? 2.002 10.517 12.559 1.00 89.88 196 TRP A C 1
ATOM 1427 O O . TRP A 1 196 ? 0.980 11.197 12.654 1.00 89.88 196 TRP A O 1
ATOM 1437 N N . ALA A 1 197 ? 3.085 10.931 11.907 1.00 79.44 197 ALA A N 1
ATOM 1438 C CA . ALA A 1 197 ? 3.159 12.214 11.220 1.00 79.44 197 ALA A CA 1
ATOM 1439 C C . ALA A 1 197 ? 2.119 12.329 10.086 1.00 79.44 197 ALA A C 1
ATOM 1441 O O . ALA A 1 197 ? 1.576 13.406 9.837 1.00 79.44 197 ALA A O 1
ATOM 1442 N N . ARG A 1 198 ? 1.741 11.194 9.481 1.00 89.81 198 ARG A N 1
ATOM 1443 C CA . ARG A 1 198 ? 0.665 11.098 8.493 1.00 89.81 198 ARG A CA 1
ATOM 1444 C C . ARG A 1 198 ? -0.253 9.916 8.780 1.00 89.81 198 ARG A C 1
ATOM 1446 O O . ARG A 1 198 ? 0.193 8.797 9.018 1.00 89.81 198 ARG A O 1
ATOM 1453 N N . ALA A 1 199 ? -1.555 10.167 8.675 1.00 93.50 199 ALA A N 1
ATOM 1454 C CA . ALA A 1 199 ? -2.587 9.141 8.702 1.00 93.50 199 ALA A CA 1
ATOM 1455 C C . ALA A 1 199 ? -3.553 9.369 7.529 1.00 93.50 199 ALA A C 1
ATOM 1457 O O . ALA A 1 199 ? -4.386 10.281 7.550 1.00 93.50 199 ALA A O 1
ATOM 1458 N N . ASP A 1 200 ? -3.425 8.564 6.475 1.00 95.12 200 ASP A N 1
ATOM 1459 C CA . ASP A 1 200 ? -4.228 8.700 5.264 1.00 95.12 200 ASP A CA 1
ATOM 1460 C C . ASP A 1 200 ? -5.673 8.253 5.543 1.00 95.12 200 ASP A C 1
ATOM 1462 O O . ASP A 1 200 ? -5.964 7.058 5.654 1.00 95.12 200 ASP A O 1
ATOM 1466 N N . ARG A 1 201 ? -6.602 9.215 5.640 1.00 97.50 201 ARG A N 1
ATOM 1467 C CA . ARG A 1 201 ? -8.030 8.907 5.802 1.00 97.50 201 ARG A CA 1
ATOM 1468 C C . ARG A 1 201 ? -8.675 8.486 4.487 1.00 97.50 201 ARG A C 1
ATOM 1470 O O . ARG A 1 201 ? -8.599 9.198 3.483 1.00 97.50 201 ARG A O 1
ATOM 1477 N N . PHE A 1 202 ? -9.459 7.422 4.542 1.00 98.38 202 PHE A N 1
ATOM 1478 C CA . PHE A 1 202 ? -10.404 7.030 3.503 1.00 98.38 202 PHE A CA 1
ATOM 1479 C C . PHE A 1 202 ? -11.739 6.608 4.127 1.00 98.38 202 PHE A C 1
ATOM 1481 O O . PHE A 1 202 ? -11.846 6.491 5.344 1.00 98.38 202 PHE A O 1
ATOM 1488 N N . VAL A 1 203 ? -12.769 6.429 3.301 1.00 98.62 203 VAL A N 1
ATOM 1489 C CA . VAL A 1 203 ? -14.107 6.033 3.761 1.00 98.62 203 VAL A CA 1
ATOM 1490 C C . VAL A 1 203 ? -14.444 4.659 3.207 1.00 98.62 203 VAL A C 1
ATOM 1492 O O . VAL A 1 203 ? -14.310 4.415 2.002 1.00 98.62 203 VAL A O 1
ATOM 1495 N N . LEU A 1 204 ? -14.922 3.786 4.088 1.00 98.25 204 LEU A N 1
ATOM 1496 C CA . LEU A 1 204 ? -15.588 2.544 3.728 1.00 98.25 204 LEU A CA 1
ATOM 1497 C C . LEU A 1 204 ? -17.081 2.665 3.999 1.00 98.25 204 LEU A C 1
ATOM 1499 O O . LEU A 1 204 ? -17.493 3.373 4.911 1.00 98.25 204 LEU A O 1
ATOM 1503 N N . ALA A 1 205 ? -17.898 1.980 3.208 1.00 97.62 205 ALA A N 1
ATOM 1504 C CA . ALA A 1 205 ? -19.335 1.953 3.434 1.00 97.62 205 ALA A CA 1
ATOM 1505 C C . ALA A 1 205 ? -19.962 0.625 3.021 1.00 97.62 205 ALA A C 1
ATOM 1507 O O . ALA A 1 205 ? -19.506 -0.040 2.090 1.00 97.62 205 ALA A O 1
ATOM 1508 N N . VAL A 1 206 ? -21.059 0.270 3.681 1.00 95.94 206 VAL A N 1
ATOM 1509 C CA . VAL A 1 206 ? -21.971 -0.782 3.237 1.00 95.94 206 VAL A CA 1
ATOM 1510 C C . VAL A 1 206 ? -23.141 -0.100 2.542 1.00 95.94 206 VAL A C 1
ATOM 1512 O O . VAL A 1 206 ? -23.823 0.739 3.126 1.00 95.94 206 VAL A O 1
ATOM 1515 N N . VAL A 1 207 ? -23.403 -0.449 1.285 1.00 95.31 207 VAL A N 1
ATOM 1516 C CA . VAL A 1 207 ? -24.441 0.197 0.470 1.00 95.31 207 VAL A CA 1
ATOM 1517 C C . VAL A 1 207 ? -25.382 -0.839 -0.137 1.00 95.31 207 VAL A C 1
ATOM 1519 O O . VAL A 1 207 ? -24.948 -1.884 -0.608 1.00 95.31 207 VAL A O 1
ATOM 1522 N N . ARG A 1 208 ? -26.688 -0.553 -0.184 1.00 93.25 208 ARG A N 1
ATOM 1523 C CA . ARG A 1 208 ? -27.679 -1.427 -0.850 1.00 93.25 208 ARG A CA 1
ATOM 1524 C C . ARG A 1 208 ? -27.452 -1.507 -2.354 1.00 93.25 208 ARG A C 1
ATOM 1526 O O . ARG A 1 208 ? -27.597 -2.565 -2.945 1.00 93.25 208 ARG A O 1
ATOM 1533 N N . ASN A 1 209 ? -27.134 -0.362 -2.954 1.00 88.31 209 ASN A N 1
ATOM 1534 C CA . ASN A 1 209 ? -26.870 -0.211 -4.378 1.00 88.31 209 ASN A CA 1
ATOM 1535 C C . ASN A 1 209 ? -25.683 0.732 -4.544 1.00 88.31 209 ASN A C 1
ATOM 1537 O O . ASN A 1 209 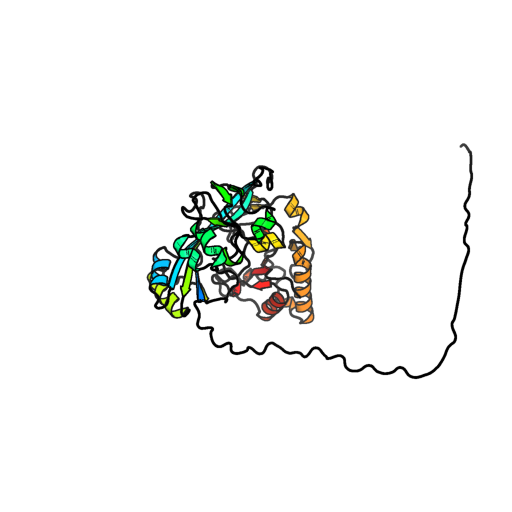? -25.807 1.939 -4.321 1.00 88.31 209 ASN A O 1
ATOM 1541 N N . CYS A 1 210 ? -24.535 0.191 -4.941 1.00 89.75 210 CYS A N 1
ATOM 1542 C CA . CYS A 1 210 ? -23.350 1.009 -5.134 1.00 89.75 210 CYS A CA 1
ATOM 1543 C C . CYS A 1 210 ? -23.474 1.866 -6.398 1.00 89.75 210 CYS A C 1
ATOM 1545 O O . CYS A 1 210 ? -23.748 1.367 -7.487 1.00 89.75 210 CYS A O 1
ATOM 1547 N N . SER A 1 211 ? -23.281 3.177 -6.254 1.00 92.81 211 SER A N 1
ATOM 1548 C CA . SER A 1 211 ? -23.355 4.129 -7.361 1.00 92.81 211 SER A CA 1
ATOM 1549 C C . SER A 1 211 ? -22.235 5.156 -7.240 1.00 92.81 211 SER A C 1
ATOM 1551 O O . SER A 1 211 ? -22.420 6.213 -6.626 1.00 92.81 211 SER A O 1
ATOM 1553 N N . GLN A 1 212 ? -21.110 4.889 -7.913 1.00 94.81 212 GLN A N 1
ATOM 1554 C CA . GLN A 1 212 ? -19.931 5.765 -7.913 1.00 94.81 212 GLN A CA 1
ATOM 1555 C C . GLN A 1 212 ? -20.281 7.226 -8.248 1.00 94.81 212 GLN A C 1
ATOM 1557 O O . GLN A 1 212 ? -19.791 8.147 -7.606 1.00 94.81 212 GLN A O 1
ATOM 1562 N N . ARG A 1 213 ? -21.207 7.461 -9.192 1.00 95.81 213 ARG A N 1
ATOM 1563 C CA . ARG A 1 213 ? -21.668 8.812 -9.569 1.00 95.81 213 ARG A CA 1
ATOM 1564 C C . ARG A 1 213 ? -22.335 9.574 -8.418 1.00 95.81 213 ARG A C 1
ATOM 1566 O O . ARG A 1 213 ? -22.118 10.771 -8.281 1.00 95.81 213 ARG A O 1
ATOM 1573 N N . LYS A 1 214 ? -23.174 8.902 -7.623 1.00 96.44 214 LYS A N 1
ATOM 1574 C CA . LYS A 1 214 ? -23.888 9.530 -6.493 1.00 96.44 214 LYS A CA 1
ATOM 1575 C C . LYS A 1 214 ? -22.912 9.868 -5.372 1.00 96.44 214 LYS A C 1
ATOM 1577 O O . LYS A 1 214 ? -22.954 10.971 -4.853 1.00 96.44 214 LYS A O 1
ATOM 1582 N N . VAL A 1 215 ? -22.011 8.937 -5.075 1.00 97.06 215 VAL A N 1
ATOM 1583 C CA . VAL A 1 215 ? -20.974 9.103 -4.053 1.00 97.06 215 VAL A CA 1
ATOM 1584 C C . VAL A 1 215 ? -20.008 10.220 -4.437 1.00 97.06 215 VAL A C 1
ATOM 1586 O O . VAL A 1 215 ? -19.743 11.095 -3.625 1.00 97.06 215 VAL A O 1
ATOM 1589 N N . ARG A 1 216 ? -19.580 10.282 -5.704 1.00 97.00 216 ARG A N 1
ATOM 1590 C CA . ARG A 1 216 ? -18.756 11.388 -6.214 1.00 97.00 216 ARG A CA 1
ATOM 1591 C C . ARG A 1 216 ? -19.433 12.746 -6.028 1.00 97.00 216 ARG A C 1
ATOM 1593 O O . ARG A 1 216 ? -18.807 13.647 -5.493 1.00 97.00 216 ARG A O 1
ATOM 1600 N N . ARG A 1 217 ? -20.711 12.869 -6.408 1.00 96.62 217 ARG A N 1
ATOM 1601 C CA . ARG A 1 217 ? -21.494 14.106 -6.219 1.00 96.62 217 ARG A CA 1
ATOM 1602 C C . ARG A 1 217 ? -21.668 14.487 -4.750 1.00 96.62 217 ARG A C 1
ATOM 1604 O O . ARG A 1 217 ? -21.752 15.666 -4.448 1.00 96.62 217 ARG A O 1
ATOM 1611 N N . ALA A 1 218 ? -21.767 13.507 -3.855 1.00 97.31 218 ALA A N 1
ATOM 1612 C CA . ALA A 1 218 ? -21.881 13.772 -2.425 1.00 97.31 218 ALA A CA 1
ATOM 1613 C C . ALA A 1 218 ? -20.554 14.247 -1.818 1.00 97.31 218 ALA A C 1
ATOM 1615 O O . ALA A 1 218 ? -20.566 15.093 -0.932 1.00 97.31 218 ALA A O 1
ATOM 1616 N N . LEU A 1 219 ? -19.423 13.735 -2.314 1.00 97.56 219 LEU A N 1
ATOM 1617 C CA . LEU A 1 219 ? -18.086 14.127 -1.867 1.00 97.56 219 LEU A CA 1
ATOM 1618 C C . LEU A 1 219 ? -17.621 15.468 -2.451 1.00 97.56 219 LEU A C 1
ATOM 1620 O O . LEU A 1 219 ? -16.867 16.181 -1.804 1.00 97.56 219 LEU A O 1
ATOM 1624 N N . GLU A 1 220 ? -18.066 15.829 -3.652 1.00 96.19 220 GLU A N 1
ATOM 1625 C CA . GLU A 1 220 ? -17.635 17.043 -4.360 1.00 96.19 220 GLU A CA 1
ATOM 1626 C C . GLU A 1 220 ? -17.680 18.338 -3.516 1.00 96.19 220 GLU A C 1
ATOM 1628 O O . GLU A 1 220 ? -16.685 19.055 -3.532 1.00 96.19 220 GLU A O 1
ATOM 1633 N N . PRO A 1 221 ? -18.724 18.633 -2.710 1.00 96.62 221 PRO A N 1
ATOM 1634 C CA . PRO A 1 221 ? -18.781 19.863 -1.915 1.00 96.62 221 PRO A CA 1
ATOM 1635 C C . PRO A 1 221 ? -17.817 19.904 -0.724 1.00 96.62 221 PRO A C 1
ATOM 1637 O O . PRO A 1 221 ? -17.612 20.974 -0.158 1.00 96.62 221 PRO A O 1
ATOM 1640 N N . VAL A 1 222 ? -17.292 18.752 -0.291 1.00 97.00 222 VAL A N 1
ATOM 1641 C CA . VAL A 1 222 ? -16.378 18.670 0.861 1.00 97.00 222 VAL A CA 1
ATOM 1642 C C . VAL A 1 222 ? -14.920 18.532 0.442 1.00 97.00 222 VAL A C 1
ATOM 1644 O O . VAL A 1 222 ? -14.047 18.647 1.294 1.00 97.00 222 VAL A O 1
ATOM 1647 N N . LEU A 1 223 ? -14.651 18.264 -0.837 1.00 95.81 223 LEU A N 1
ATOM 1648 C CA . LEU A 1 223 ? -13.308 18.130 -1.387 1.00 95.81 223 LEU A CA 1
ATOM 1649 C C . LEU A 1 223 ? -12.781 19.470 -1.906 1.00 95.81 223 LEU A C 1
ATOM 1651 O O . LEU A 1 223 ? -13.547 20.320 -2.356 1.00 95.81 223 LEU A O 1
ATOM 1655 N N . ASP A 1 224 ? -11.456 19.616 -1.922 1.00 93.56 224 ASP A N 1
ATOM 1656 C CA . ASP A 1 224 ? -10.821 20.739 -2.608 1.00 93.56 224 ASP A CA 1
ATOM 1657 C C . ASP A 1 224 ? -11.168 20.731 -4.112 1.00 93.56 224 ASP A C 1
ATOM 1659 O O . ASP A 1 224 ? -11.282 19.657 -4.722 1.00 93.56 224 ASP A O 1
ATOM 1663 N N . PRO A 1 225 ? -11.312 21.903 -4.756 1.00 90.81 225 PRO A N 1
ATOM 1664 C CA . PRO A 1 225 ? -11.599 21.977 -6.184 1.00 90.81 225 PRO A CA 1
ATOM 1665 C C . PRO A 1 225 ? -10.593 21.183 -7.031 1.00 90.81 225 PRO A C 1
ATOM 1667 O O . PRO A 1 225 ? -9.382 21.325 -6.885 1.00 90.81 225 PRO A O 1
ATOM 1670 N N . GLY A 1 226 ? -11.096 20.342 -7.939 1.00 86.00 226 GLY A N 1
ATOM 1671 C CA . GLY A 1 226 ? -10.263 19.521 -8.831 1.00 86.00 226 GLY A CA 1
ATOM 1672 C C . GLY A 1 226 ? -9.658 18.267 -8.186 1.00 86.00 226 GLY A C 1
ATOM 1673 O O . GLY A 1 226 ? -8.990 17.489 -8.869 1.00 86.00 226 GLY A O 1
ATOM 1674 N N . ARG A 1 227 ? -9.917 18.019 -6.897 1.00 92.25 227 ARG A N 1
ATOM 1675 C CA . ARG A 1 227 ? -9.438 16.834 -6.181 1.00 92.25 227 ARG A CA 1
ATOM 1676 C C . ARG A 1 227 ? -10.025 15.545 -6.763 1.00 92.25 227 ARG A C 1
ATOM 1678 O O . ARG A 1 227 ? -11.231 15.297 -6.705 1.00 92.25 227 ARG A O 1
ATOM 1685 N N . ALA A 1 228 ? -9.163 14.683 -7.293 1.00 93.12 228 ALA A N 1
ATOM 1686 C CA . ALA A 1 228 ? -9.574 13.386 -7.813 1.00 93.12 228 ALA A CA 1
ATOM 1687 C C . ALA A 1 228 ? -9.875 12.393 -6.677 1.00 93.12 228 ALA A C 1
ATOM 1689 O O . ALA A 1 228 ? -9.057 12.186 -5.789 1.00 93.12 228 ALA A O 1
ATOM 1690 N N . VAL A 1 229 ? -11.026 11.717 -6.749 1.00 96.44 229 VAL A N 1
ATOM 1691 C CA . VAL A 1 229 ? -11.407 10.640 -5.817 1.00 96.44 229 VAL A CA 1
ATOM 1692 C C . VAL A 1 229 ? -11.608 9.316 -6.554 1.00 96.44 229 VAL A C 1
ATOM 1694 O O . VAL A 1 229 ? -12.300 9.258 -7.583 1.00 96.44 229 VAL A O 1
ATOM 1697 N N . ARG A 1 230 ? -11.024 8.242 -6.017 1.00 96.88 230 ARG A N 1
ATOM 1698 C CA . ARG A 1 230 ? -11.269 6.859 -6.439 1.00 96.88 230 ARG A CA 1
ATOM 1699 C C . ARG A 1 230 ? -12.445 6.310 -5.649 1.00 96.88 230 ARG A C 1
ATOM 1701 O O . ARG A 1 230 ? -12.498 6.466 -4.434 1.00 96.88 230 ARG A O 1
ATOM 1708 N N . ILE A 1 231 ? -13.375 5.667 -6.350 1.00 97.25 231 ILE A N 1
ATOM 1709 C CA . ILE A 1 231 ? -14.514 4.983 -5.739 1.00 97.25 231 ILE A CA 1
ATOM 1710 C C . ILE A 1 231 ? -14.548 3.559 -6.286 1.00 97.25 231 ILE A C 1
ATOM 1712 O O . ILE A 1 231 ? -14.463 3.390 -7.501 1.00 97.25 231 ILE A O 1
ATOM 1716 N N . ARG A 1 232 ? -14.669 2.561 -5.409 1.00 95.75 232 ARG A N 1
ATOM 1717 C CA . ARG A 1 232 ? -14.833 1.145 -5.776 1.00 95.75 232 ARG A CA 1
ATOM 1718 C C . ARG A 1 232 ? -16.141 0.606 -5.243 1.00 95.75 232 ARG A C 1
ATOM 1720 O O . ARG A 1 232 ? -16.548 0.962 -4.140 1.00 95.75 232 ARG A O 1
ATOM 1727 N N . CYS A 1 233 ? -16.768 -0.267 -6.022 1.00 92.94 233 CYS A N 1
ATOM 1728 C CA . CYS A 1 233 ? -17.988 -0.958 -5.645 1.00 92.94 233 CYS A CA 1
ATOM 1729 C C . CYS A 1 233 ? -17.764 -2.466 -5.512 1.00 92.94 233 CYS A C 1
ATOM 1731 O O . CYS A 1 233 ? -17.171 -3.109 -6.375 1.00 92.94 233 CYS A O 1
ATOM 1733 N N . GLY A 1 234 ? -18.322 -3.055 -4.459 1.00 87.75 234 GLY A N 1
ATOM 1734 C CA . GLY A 1 234 ? -18.318 -4.492 -4.227 1.00 87.75 234 GLY A CA 1
ATOM 1735 C C . GLY A 1 234 ? -16.905 -5.068 -4.196 1.00 87.75 234 GLY A C 1
ATOM 1736 O O . GLY A 1 234 ? -16.099 -4.703 -3.351 1.00 87.75 234 GLY A O 1
ATOM 1737 N N . ARG A 1 235 ? -16.631 -5.991 -5.121 1.00 85.06 235 ARG A N 1
ATOM 1738 C CA . ARG A 1 235 ? -15.375 -6.751 -5.209 1.00 85.06 235 ARG A CA 1
ATOM 1739 C C . ARG A 1 235 ? -14.484 -6.296 -6.366 1.00 85.06 235 ARG A C 1
ATOM 1741 O O . ARG A 1 235 ? -13.734 -7.097 -6.909 1.00 85.06 235 ARG A O 1
ATOM 1748 N N . GLU A 1 236 ? -14.595 -5.032 -6.779 1.00 86.69 236 GLU A N 1
ATOM 1749 C CA . GLU A 1 236 ? -13.702 -4.452 -7.796 1.00 86.69 236 GLU A CA 1
ATOM 1750 C C . GLU A 1 236 ? -12.219 -4.533 -7.404 1.00 86.69 236 GLU A C 1
ATOM 1752 O O . GLU A 1 236 ? -11.364 -4.516 -8.285 1.00 86.69 236 GLU A O 1
ATOM 1757 N N . GLN A 1 237 ? -11.926 -4.608 -6.104 1.00 89.12 237 GLN A N 1
ATOM 1758 C CA . GLN A 1 237 ? -10.604 -4.906 -5.571 1.00 89.12 237 GLN A CA 1
ATOM 1759 C C . GLN A 1 237 ? -10.702 -5.929 -4.435 1.00 89.12 237 GLN A C 1
ATOM 1761 O O . GLN A 1 237 ? -11.718 -5.945 -3.733 1.00 89.12 237 GLN A O 1
ATOM 1766 N N . PRO A 1 238 ? -9.666 -6.766 -4.235 1.00 87.00 238 PRO A N 1
ATOM 1767 C CA . PRO A 1 238 ? -9.628 -7.722 -3.131 1.00 87.00 238 PRO A CA 1
ATOM 1768 C C . PRO A 1 238 ? -9.475 -7.032 -1.770 1.00 87.00 238 PRO A C 1
ATOM 1770 O O . PRO A 1 238 ? -10.008 -7.526 -0.783 1.00 87.00 238 PRO A O 1
ATOM 1773 N N . PHE A 1 239 ? -8.800 -5.879 -1.735 1.00 93.81 239 PHE A N 1
ATOM 1774 C CA . PHE A 1 239 ? -8.573 -5.084 -0.531 1.00 93.81 239 PHE A CA 1
ATOM 1775 C C . PHE A 1 239 ? -9.071 -3.658 -0.749 1.00 93.81 239 PHE A C 1
ATOM 1777 O O . PHE A 1 239 ? -8.593 -2.942 -1.635 1.00 93.81 239 PHE A O 1
ATOM 1784 N N . LEU A 1 240 ? -10.041 -3.234 0.057 1.00 94.50 240 LEU A N 1
ATOM 1785 C CA . LEU A 1 240 ? -10.618 -1.898 -0.006 1.00 94.50 240 LEU A CA 1
ATOM 1786 C C . LEU A 1 240 ? -9.821 -0.961 0.910 1.00 94.50 240 LEU A C 1
ATOM 1788 O O . LEU A 1 240 ? -10.196 -0.716 2.052 1.00 94.50 240 LEU A O 1
ATOM 1792 N N . ARG A 1 241 ? -8.692 -0.455 0.409 1.00 95.31 241 ARG A N 1
ATOM 1793 C CA . ARG A 1 241 ? -7.731 0.351 1.181 1.00 95.31 241 ARG A CA 1
ATOM 1794 C C . ARG A 1 241 ? -7.274 1.605 0.448 1.00 95.31 241 ARG A C 1
ATOM 1796 O O . ARG A 1 241 ? -7.487 1.763 -0.753 1.00 95.31 241 ARG A O 1
ATOM 1803 N N . TYR A 1 242 ? -6.579 2.484 1.159 1.00 94.44 242 TYR A N 1
ATOM 1804 C CA . TYR A 1 242 ? -5.850 3.576 0.526 1.00 94.44 242 TYR A CA 1
ATOM 1805 C C . TYR A 1 242 ? -4.738 3.032 -0.396 1.00 94.44 242 TYR A C 1
ATOM 1807 O O . TYR A 1 242 ? -3.910 2.211 0.015 1.00 94.44 242 TYR A O 1
ATOM 1815 N N . GLY A 1 243 ? -4.684 3.509 -1.644 1.00 92.12 243 GLY A N 1
ATOM 1816 C CA . GLY A 1 243 ? -3.766 2.966 -2.650 1.00 92.12 243 GLY A CA 1
ATOM 1817 C C . GLY A 1 243 ? -4.162 1.562 -3.120 1.00 92.12 243 GLY A C 1
ATOM 1818 O O . GLY A 1 243 ? -3.315 0.688 -3.228 1.00 92.12 243 GLY A O 1
ATOM 1819 N N . ASP A 1 244 ? -5.446 1.344 -3.405 1.00 92.94 244 ASP A N 1
ATOM 1820 C CA . ASP A 1 244 ? -6.063 0.061 -3.794 1.00 92.94 244 ASP A CA 1
ATOM 1821 C C . ASP A 1 244 ? -5.619 -0.527 -5.149 1.00 92.94 244 ASP A C 1
ATOM 1823 O O . ASP A 1 244 ? -6.231 -1.474 -5.635 1.00 92.94 244 ASP A O 1
ATOM 1827 N N . SER A 1 245 ? -4.644 0.072 -5.834 1.00 92.56 245 SER A N 1
ATOM 1828 C CA . SER A 1 245 ? -4.213 -0.359 -7.178 1.00 92.56 245 SER A CA 1
ATOM 1829 C C . SER A 1 245 ? -2.942 -1.217 -7.167 1.00 92.56 245 SER A C 1
ATOM 1831 O O . SER A 1 245 ? -2.471 -1.631 -8.228 1.00 92.56 245 SER A O 1
ATOM 1833 N N . VAL A 1 246 ? -2.429 -1.490 -5.967 1.00 94.81 246 VAL A N 1
ATOM 1834 C CA . VAL A 1 246 ? -1.227 -2.272 -5.669 1.00 94.81 246 VAL A CA 1
ATOM 1835 C C . VAL A 1 246 ? -1.511 -3.257 -4.536 1.00 94.81 246 VAL A C 1
ATOM 1837 O O . VAL A 1 246 ? -2.521 -3.124 -3.837 1.00 94.81 246 VAL A O 1
ATOM 1840 N N . LEU A 1 247 ? -0.640 -4.249 -4.345 1.00 96.94 247 LEU A N 1
ATOM 1841 C CA . LEU A 1 247 ? -0.789 -5.179 -3.225 1.00 96.94 247 LEU A CA 1
ATOM 1842 C C . LEU A 1 247 ? -0.505 -4.496 -1.874 1.00 96.94 247 LEU A C 1
ATOM 1844 O O . LEU A 1 247 ? 0.307 -3.574 -1.812 1.00 96.94 247 LEU A O 1
ATOM 1848 N N . PRO A 1 248 ? -1.156 -4.927 -0.779 1.00 97.50 248 PRO A N 1
ATOM 1849 C CA . PRO A 1 248 ? -0.822 -4.465 0.565 1.00 97.50 248 PRO A CA 1
ATOM 1850 C C . PRO A 1 248 ? 0.575 -4.923 1.004 1.00 97.50 248 PRO A C 1
ATOM 1852 O O . PRO A 1 248 ? 1.016 -6.013 0.630 1.00 97.50 248 PRO A O 1
ATOM 1855 N N . GLN A 1 249 ? 1.221 -4.141 1.878 1.00 97.94 249 GLN A N 1
ATOM 1856 C CA . GLN A 1 249 ? 2.546 -4.454 2.427 1.00 97.94 249 GLN A CA 1
ATOM 1857 C C . GLN A 1 249 ? 2.592 -5.839 3.093 1.00 97.94 249 GLN A C 1
ATOM 1859 O O . GLN A 1 249 ? 3.569 -6.562 2.912 1.00 97.94 249 GLN A O 1
ATOM 1864 N N . LEU A 1 250 ? 1.514 -6.242 3.776 1.00 98.38 250 LEU A N 1
ATOM 1865 C CA . LEU A 1 250 ? 1.357 -7.573 4.369 1.00 98.38 250 LEU A CA 1
ATOM 1866 C C . LEU A 1 250 ? 1.676 -8.702 3.372 1.00 98.38 250 LEU A C 1
ATOM 1868 O O . LEU A 1 250 ? 2.463 -9.598 3.664 1.00 98.38 250 LEU A O 1
ATOM 1872 N N . LEU A 1 251 ? 1.107 -8.634 2.163 1.00 98.12 251 LEU A N 1
ATOM 1873 C CA . LEU A 1 251 ? 1.308 -9.665 1.140 1.00 98.12 251 LEU A CA 1
ATOM 1874 C C . LEU A 1 251 ? 2.692 -9.582 0.497 1.00 98.12 251 LEU A C 1
ATOM 1876 O O . LEU A 1 251 ? 3.257 -10.604 0.100 1.00 98.12 251 LEU A O 1
ATOM 1880 N N . ILE A 1 252 ? 3.251 -8.374 0.406 1.00 98.50 252 ILE A N 1
ATOM 1881 C CA . ILE A 1 252 ? 4.628 -8.182 -0.048 1.00 98.50 252 ILE A CA 1
ATOM 1882 C C . ILE A 1 252 ? 5.605 -8.845 0.926 1.00 98.50 252 ILE A C 1
ATOM 1884 O O . ILE A 1 252 ? 6.503 -9.560 0.485 1.00 98.50 252 ILE A O 1
ATOM 1888 N N . LYS A 1 253 ? 5.402 -8.680 2.234 1.00 98.62 253 LYS A N 1
ATOM 1889 C CA . LYS A 1 253 ? 6.223 -9.315 3.271 1.00 98.62 253 LYS A CA 1
ATOM 1890 C C . LYS A 1 253 ? 6.090 -10.832 3.283 1.00 98.62 253 LYS A C 1
ATOM 1892 O O . LYS A 1 253 ? 7.110 -11.513 3.316 1.00 98.62 253 LYS A O 1
ATOM 1897 N N . ASP A 1 254 ? 4.871 -11.357 3.183 1.00 98.12 254 ASP A N 1
ATOM 1898 C CA . ASP A 1 254 ? 4.628 -12.805 3.088 1.00 98.12 254 ASP A CA 1
ATOM 1899 C C . ASP A 1 254 ? 5.338 -13.424 1.871 1.00 98.12 254 ASP A C 1
ATOM 1901 O O . ASP A 1 254 ? 5.924 -14.502 1.949 1.00 98.12 254 ASP A O 1
ATOM 1905 N N . THR A 1 255 ? 5.375 -12.697 0.750 1.00 98.31 255 THR A N 1
ATOM 1906 C CA . THR A 1 255 ? 5.941 -13.202 -0.508 1.00 98.31 255 THR A CA 1
ATOM 1907 C C . THR A 1 255 ? 7.461 -13.028 -0.619 1.00 98.31 255 THR A C 1
ATOM 1909 O O . THR A 1 255 ? 8.169 -13.930 -1.073 1.00 98.31 255 THR A O 1
ATOM 1912 N N . PHE A 1 256 ? 7.979 -11.850 -0.270 1.00 98.69 256 PHE A N 1
ATOM 1913 C CA . PHE A 1 256 ? 9.375 -11.455 -0.510 1.00 98.69 256 PHE A CA 1
ATOM 1914 C C . PHE A 1 256 ? 10.221 -11.424 0.762 1.00 98.69 256 PHE A C 1
ATOM 1916 O O . PHE A 1 256 ? 11.435 -11.224 0.707 1.00 98.69 256 PHE A O 1
ATOM 1923 N N . GLY A 1 257 ? 9.594 -11.675 1.905 1.00 98.12 257 GLY A N 1
ATOM 1924 C CA . GLY A 1 257 ? 10.205 -11.567 3.209 1.00 98.12 257 GLY A CA 1
ATOM 1925 C C . GLY A 1 257 ? 10.107 -10.158 3.778 1.00 98.12 257 GLY A C 1
ATOM 1926 O O . GLY A 1 257 ? 9.959 -9.148 3.083 1.00 98.12 257 GLY A O 1
ATOM 1927 N N . GLU A 1 258 ? 10.248 -10.116 5.089 1.00 97.81 258 GLU A N 1
ATOM 1928 C CA . GLU A 1 258 ? 10.261 -8.902 5.880 1.00 97.81 258 GLU A CA 1
ATOM 1929 C C . GLU A 1 258 ? 11.689 -8.512 6.259 1.00 97.81 258 GLU A C 1
ATOM 1931 O O . GLU A 1 258 ? 12.550 -9.373 6.447 1.00 97.81 258 GLU A O 1
ATOM 1936 N N . PHE A 1 259 ? 11.931 -7.208 6.380 1.00 98.56 259 PHE A N 1
ATOM 1937 C CA . PHE A 1 259 ? 13.192 -6.663 6.854 1.00 98.56 259 PHE A CA 1
ATOM 1938 C C . PHE A 1 259 ? 12.976 -5.675 7.997 1.00 98.56 259 PHE A C 1
ATOM 1940 O O . PHE A 1 259 ? 11.959 -4.985 8.059 1.00 98.56 259 PHE A O 1
ATOM 1947 N N . ALA A 1 260 ? 13.993 -5.548 8.845 1.00 98.69 260 ALA A N 1
ATOM 1948 C CA . ALA A 1 260 ? 14.165 -4.365 9.668 1.00 98.69 260 ALA A CA 1
ATOM 1949 C C . ALA A 1 260 ? 14.811 -3.243 8.841 1.00 98.69 260 ALA A C 1
ATOM 1951 O O . ALA A 1 260 ? 15.582 -3.497 7.909 1.00 98.69 260 ALA A O 1
ATOM 1952 N N . ALA A 1 261 ? 14.507 -1.997 9.178 1.00 98.31 261 ALA A N 1
ATOM 1953 C CA . ALA A 1 261 ? 15.125 -0.831 8.576 1.00 98.31 261 ALA A CA 1
ATOM 1954 C C . ALA A 1 261 ? 15.187 0.335 9.564 1.00 98.31 261 ALA A C 1
ATOM 1956 O O . ALA A 1 261 ? 14.659 0.280 10.672 1.00 98.31 261 ALA A O 1
ATOM 1957 N N . ARG A 1 262 ? 15.851 1.405 9.142 1.00 97.12 262 ARG A N 1
ATOM 1958 C CA . ARG A 1 262 ? 15.835 2.708 9.810 1.00 97.12 262 ARG A CA 1
ATOM 1959 C C . ARG A 1 262 ? 15.866 3.830 8.777 1.00 97.12 262 ARG A C 1
ATOM 1961 O O . ARG A 1 262 ? 16.358 3.594 7.668 1.00 97.12 262 ARG A O 1
ATOM 1968 N N . PRO A 1 263 ? 15.410 5.048 9.101 1.00 95.38 263 PRO A N 1
ATOM 1969 C CA . PRO A 1 263 ? 15.611 6.202 8.232 1.00 95.38 263 PRO A CA 1
ATOM 1970 C C . PRO A 1 263 ? 17.095 6.399 7.891 1.00 95.38 263 PRO A C 1
ATOM 1972 O O . PRO A 1 263 ? 17.971 6.240 8.742 1.00 95.38 263 PRO A O 1
ATOM 1975 N N . SER A 1 264 ? 17.388 6.738 6.637 1.00 95.19 264 SER A N 1
ATOM 1976 C CA . SER A 1 264 ? 18.754 7.040 6.211 1.00 95.19 264 SER A CA 1
ATOM 1977 C C . SER A 1 264 ? 19.215 8.372 6.794 1.00 95.19 264 SER A C 1
ATOM 1979 O O . SER A 1 264 ? 18.520 9.382 6.697 1.00 95.19 264 SER A O 1
ATOM 1981 N N . SER A 1 265 ? 20.435 8.395 7.332 1.00 92.56 265 SER A N 1
ATOM 1982 C CA . SER A 1 265 ? 21.043 9.630 7.852 1.00 92.56 265 SER A CA 1
ATOM 1983 C C . SER A 1 265 ? 21.580 10.561 6.755 1.00 92.56 265 SER A C 1
ATOM 1985 O O . SER A 1 265 ? 21.765 11.752 6.991 1.00 92.56 265 SER A O 1
ATOM 1987 N N . SER A 1 266 ? 21.827 10.040 5.548 1.00 92.94 266 SER A N 1
ATOM 1988 C CA . SER A 1 266 ? 22.467 10.774 4.448 1.00 92.94 266 SER A CA 1
ATOM 1989 C C . SER A 1 266 ? 21.505 11.214 3.350 1.00 92.94 266 SER A C 1
ATOM 1991 O O . SER A 1 266 ? 21.882 11.980 2.463 1.00 92.94 266 SER A O 1
ATOM 1993 N N . THR A 1 267 ? 20.289 10.674 3.313 1.00 95.00 267 THR A N 1
ATOM 1994 C CA . THR A 1 267 ? 19.378 10.882 2.188 1.00 95.00 267 THR A CA 1
ATOM 1995 C C . THR A 1 267 ? 17.938 10.942 2.668 1.00 95.00 267 THR A C 1
ATOM 1997 O O . THR A 1 267 ? 17.365 9.939 3.083 1.00 95.00 267 THR A O 1
ATOM 2000 N N . MET A 1 268 ? 17.335 12.126 2.552 1.00 94.19 268 MET A N 1
ATOM 2001 C CA . MET A 1 268 ? 15.950 12.363 2.955 1.00 94.19 268 MET A CA 1
ATOM 2002 C C . MET A 1 268 ? 14.985 11.391 2.259 1.00 94.19 268 MET A C 1
ATOM 2004 O O . MET A 1 268 ? 15.076 11.153 1.045 1.00 94.19 268 MET A O 1
ATOM 2008 N N . GLY A 1 269 ? 14.092 10.805 3.060 1.00 94.94 269 GLY A N 1
ATOM 2009 C CA . GLY A 1 269 ? 13.084 9.843 2.622 1.00 94.94 269 GLY A CA 1
ATOM 2010 C C . GLY A 1 269 ? 13.624 8.484 2.169 1.00 94.94 269 GLY A C 1
ATOM 2011 O O . GLY A 1 269 ? 12.836 7.651 1.729 1.00 94.94 269 GLY A O 1
ATOM 2012 N N . ALA A 1 270 ? 14.935 8.232 2.243 1.00 97.62 270 ALA A N 1
ATOM 2013 C CA . ALA A 1 270 ? 15.498 6.899 2.043 1.00 97.62 270 ALA A CA 1
ATOM 2014 C C . ALA A 1 270 ? 15.537 6.123 3.367 1.00 97.62 270 ALA A C 1
ATOM 2016 O O . ALA A 1 270 ? 15.556 6.721 4.444 1.00 97.62 270 ALA A O 1
ATOM 2017 N N . ILE A 1 271 ? 15.601 4.794 3.280 1.00 98.06 271 ILE A N 1
ATOM 2018 C CA . ILE A 1 271 ? 15.793 3.919 4.443 1.00 98.06 271 ILE A CA 1
ATOM 2019 C C . ILE A 1 271 ? 17.032 3.040 4.262 1.00 98.06 271 ILE A C 1
ATOM 2021 O O . ILE A 1 271 ? 17.400 2.647 3.154 1.00 98.06 271 ILE A O 1
ATOM 2025 N N . GLU A 1 272 ? 17.668 2.705 5.375 1.00 98.19 272 GLU A N 1
ATOM 2026 C CA . GLU A 1 272 ? 18.723 1.705 5.456 1.00 98.19 272 GLU A CA 1
ATOM 2027 C C . GLU A 1 272 ? 18.099 0.371 5.870 1.00 98.19 272 GLU A C 1
ATOM 2029 O O . GLU A 1 272 ? 17.744 0.177 7.029 1.00 98.19 272 GLU A O 1
ATOM 2034 N N . VAL A 1 273 ? 17.952 -0.535 4.903 1.00 98.50 273 VAL A N 1
ATOM 2035 C CA . VAL A 1 273 ? 17.460 -1.905 5.117 1.00 98.50 273 VAL A CA 1
ATOM 2036 C C . VAL A 1 273 ? 18.549 -2.767 5.756 1.00 98.50 273 VAL A C 1
ATOM 2038 O O . VAL A 1 273 ? 19.722 -2.640 5.380 1.00 98.50 273 VAL A O 1
ATOM 2041 N N . ASP A 1 274 ? 18.150 -3.669 6.659 1.00 98.44 274 ASP A N 1
ATOM 2042 C CA . ASP A 1 274 ? 19.018 -4.672 7.280 1.00 98.44 274 ASP A CA 1
ATOM 2043 C C . ASP A 1 274 ? 19.956 -5.316 6.235 1.00 98.44 274 ASP A C 1
ATOM 2045 O O . ASP A 1 274 ? 19.495 -5.924 5.254 1.00 98.44 274 ASP A O 1
ATOM 2049 N N . PRO A 1 275 ? 21.288 -5.189 6.407 1.00 98.19 275 PRO A N 1
ATOM 2050 C CA . PRO A 1 275 ? 22.255 -5.717 5.457 1.00 98.19 275 PRO A CA 1
ATOM 2051 C C . PRO A 1 275 ? 22.166 -7.235 5.272 1.00 98.19 275 PRO A C 1
ATOM 2053 O O . PRO A 1 275 ? 22.514 -7.707 4.184 1.00 98.19 275 PRO A O 1
ATOM 2056 N N . VAL A 1 276 ? 21.709 -7.999 6.272 1.00 98.31 276 VAL A N 1
ATOM 2057 C CA . VAL A 1 276 ? 21.556 -9.458 6.157 1.00 98.31 276 VAL A CA 1
ATOM 2058 C C . VAL A 1 276 ? 20.433 -9.785 5.180 1.00 98.31 276 VAL A C 1
ATOM 2060 O O . VAL A 1 276 ? 20.677 -10.466 4.177 1.00 98.31 276 VAL A O 1
ATOM 2063 N N . TRP A 1 277 ? 19.238 -9.226 5.400 1.00 98.56 277 TRP A N 1
ATOM 2064 C CA . TRP A 1 277 ? 18.111 -9.386 4.480 1.00 98.56 277 TRP A CA 1
ATOM 2065 C C . TRP A 1 277 ? 18.460 -8.901 3.070 1.00 98.56 277 TRP A C 1
ATOM 2067 O O . TRP A 1 277 ? 18.269 -9.628 2.090 1.00 98.56 277 TRP A O 1
ATOM 2077 N N . ARG A 1 278 ? 19.056 -7.705 2.956 1.00 98.69 278 ARG A N 1
ATOM 2078 C CA . ARG A 1 278 ? 19.434 -7.121 1.662 1.00 98.69 278 ARG A CA 1
ATOM 2079 C C . ARG A 1 278 ? 20.398 -8.025 0.902 1.00 98.69 278 ARG A C 1
ATOM 2081 O O . ARG A 1 278 ? 20.196 -8.275 -0.282 1.00 98.69 278 ARG A O 1
ATOM 2088 N N . THR A 1 279 ? 21.431 -8.537 1.567 1.00 98.62 279 THR A N 1
ATOM 2089 C CA . THR A 1 279 ? 22.427 -9.415 0.933 1.00 98.62 279 THR A CA 1
ATOM 2090 C C . THR A 1 279 ? 21.806 -10.733 0.482 1.00 98.62 279 THR A C 1
ATOM 2092 O O . THR A 1 279 ? 22.180 -11.251 -0.573 1.00 98.62 279 THR A O 1
ATOM 2095 N N . ALA A 1 280 ? 20.853 -11.280 1.238 1.00 98.62 280 ALA A N 1
ATOM 2096 C CA . ALA A 1 280 ? 20.159 -12.510 0.874 1.00 98.62 280 ALA A CA 1
ATOM 2097 C C . ALA A 1 280 ? 19.237 -12.318 -0.342 1.00 98.62 280 ALA A C 1
ATOM 2099 O O . ALA A 1 280 ? 19.239 -13.150 -1.255 1.00 98.62 280 ALA A O 1
ATOM 2100 N N . ASN A 1 281 ? 18.496 -11.210 -0.383 1.00 98.81 281 ASN A N 1
ATOM 2101 C CA . ASN A 1 281 ? 17.341 -11.061 -1.264 1.00 98.81 281 ASN A CA 1
ATOM 2102 C C . ASN A 1 281 ? 17.550 -10.128 -2.454 1.00 98.81 281 ASN A C 1
ATOM 2104 O O . ASN A 1 281 ? 16.959 -10.368 -3.503 1.00 98.81 281 ASN A O 1
ATOM 2108 N N . ILE A 1 282 ? 18.422 -9.131 -2.356 1.00 98.81 282 ILE A N 1
ATOM 2109 C CA . ILE A 1 282 ? 18.659 -8.166 -3.430 1.00 98.81 282 ILE A CA 1
ATOM 2110 C C . ILE A 1 282 ? 19.893 -8.575 -4.226 1.00 98.81 282 ILE A C 1
ATOM 2112 O O . ILE A 1 282 ? 20.973 -8.782 -3.671 1.00 98.81 282 ILE A O 1
ATOM 2116 N N . LYS A 1 283 ? 19.730 -8.727 -5.542 1.00 98.75 283 LYS A N 1
ATOM 2117 C CA . LYS A 1 283 ? 20.772 -9.200 -6.457 1.00 98.75 283 LYS A CA 1
ATOM 2118 C C . LYS A 1 283 ? 20.862 -8.306 -7.681 1.00 98.75 283 LYS A C 1
ATOM 2120 O O . LYS A 1 283 ? 19.878 -7.706 -8.106 1.00 98.75 283 LYS A O 1
ATOM 2125 N N . THR A 1 284 ? 22.051 -8.288 -8.262 1.00 98.56 284 THR A N 1
ATOM 2126 C CA . THR A 1 284 ? 22.376 -7.517 -9.455 1.00 98.56 284 THR A CA 1
ATOM 2127 C C . THR A 1 284 ? 22.578 -8.460 -10.635 1.00 98.56 284 THR A C 1
ATOM 2129 O O . THR A 1 284 ? 23.249 -9.486 -10.505 1.00 98.56 284 THR A O 1
ATOM 2132 N N . ALA A 1 285 ? 21.990 -8.137 -11.785 1.00 97.69 285 ALA A N 1
ATOM 2133 C CA . ALA A 1 285 ? 22.178 -8.883 -13.023 1.00 97.69 285 ALA A CA 1
ATOM 2134 C C . ALA A 1 285 ? 22.137 -7.959 -14.243 1.00 97.69 285 ALA A C 1
ATOM 2136 O O . ALA A 1 285 ? 21.504 -6.907 -14.227 1.00 97.69 285 ALA A O 1
ATOM 2137 N N . ARG A 1 286 ? 22.754 -8.401 -15.341 1.00 97.31 286 ARG A N 1
ATOM 2138 C CA . ARG A 1 286 ? 22.639 -7.724 -16.636 1.00 97.31 286 ARG A CA 1
ATOM 2139 C C . ARG A 1 286 ? 21.336 -8.105 -17.321 1.00 97.31 286 ARG A C 1
ATOM 2141 O O . ARG A 1 286 ? 21.092 -9.288 -17.564 1.00 97.31 286 ARG A O 1
ATOM 2148 N N . LEU A 1 287 ? 20.545 -7.097 -17.676 1.00 96.62 287 LEU A N 1
ATOM 2149 C CA . LEU A 1 287 ? 19.351 -7.222 -18.510 1.00 96.62 287 LEU A CA 1
ATOM 2150 C C . LEU A 1 287 ? 19.438 -6.190 -19.644 1.00 96.62 287 LEU A C 1
ATOM 2152 O O . LEU A 1 287 ? 18.803 -5.143 -19.556 1.00 96.62 287 LEU A O 1
ATOM 2156 N N . PRO A 1 288 ? 20.210 -6.463 -20.714 1.00 94.25 288 PRO A N 1
ATOM 2157 C CA . PRO A 1 288 ? 20.456 -5.480 -21.768 1.00 94.25 288 PRO A CA 1
ATOM 2158 C C . PRO A 1 288 ? 19.195 -5.027 -22.505 1.00 94.25 288 PRO A C 1
ATOM 2160 O O . PRO A 1 288 ? 19.209 -3.989 -23.134 1.00 94.25 288 PRO A O 1
ATOM 2163 N N . ALA A 1 289 ? 18.102 -5.789 -22.468 1.00 94.06 289 ALA A N 1
ATOM 2164 C CA . ALA A 1 289 ? 16.832 -5.351 -23.048 1.00 94.06 289 ALA A CA 1
ATOM 2165 C C . ALA A 1 289 ? 16.075 -4.337 -22.164 1.00 94.06 289 ALA A C 1
ATOM 2167 O O . ALA A 1 289 ? 15.124 -3.732 -22.634 1.00 94.06 289 ALA A O 1
ATOM 2168 N N . LEU A 1 290 ? 16.483 -4.168 -20.900 1.00 96.69 290 LEU A N 1
ATOM 2169 C CA . LEU A 1 290 ? 15.841 -3.286 -19.921 1.00 96.69 290 LEU A CA 1
ATOM 2170 C C . LEU A 1 290 ? 16.690 -2.057 -19.593 1.00 96.69 290 LEU A C 1
ATOM 2172 O O . LEU A 1 290 ? 16.160 -0.964 -19.475 1.00 96.69 290 LEU A O 1
ATOM 2176 N N . SER A 1 291 ? 18.001 -2.237 -19.426 1.00 96.38 291 SER A N 1
ATOM 2177 C CA . SER A 1 291 ? 18.926 -1.160 -19.073 1.00 96.38 291 SER A CA 1
ATOM 2178 C C . SER A 1 291 ? 20.271 -1.344 -19.765 1.00 96.38 291 SER A C 1
ATOM 2180 O O . SER A 1 291 ? 20.690 -2.465 -20.067 1.00 96.38 291 SER A O 1
ATOM 2182 N N . SER A 1 292 ? 20.971 -0.237 -20.005 1.00 94.19 292 SER A N 1
ATOM 2183 C CA . SER A 1 292 ? 22.369 -0.251 -20.443 1.00 94.19 292 SER A CA 1
ATOM 2184 C C . SER A 1 292 ? 23.357 -0.536 -19.315 1.00 94.19 292 SER A C 1
ATOM 2186 O O . SER A 1 292 ? 24.495 -0.923 -19.587 1.00 94.19 292 SER A O 1
ATOM 2188 N N . GLY A 1 293 ? 22.915 -0.407 -18.063 1.00 94.31 293 GLY A N 1
ATOM 2189 C CA . GLY A 1 293 ? 23.671 -0.784 -16.879 1.00 94.31 293 GLY A CA 1
ATOM 2190 C C . GLY A 1 293 ? 23.230 -2.112 -16.268 1.00 94.31 293 GLY A C 1
ATOM 2191 O O . GLY A 1 293 ? 22.453 -2.891 -16.828 1.00 94.31 293 GLY A O 1
ATOM 2192 N N . ASP A 1 294 ? 23.752 -2.361 -15.072 1.00 96.31 294 ASP A N 1
ATOM 2193 C CA . ASP A 1 294 ? 23.326 -3.478 -14.246 1.00 96.31 294 ASP A CA 1
ATOM 2194 C C . ASP A 1 294 ? 21.986 -3.169 -13.554 1.00 96.31 294 ASP A C 1
ATOM 2196 O O . ASP A 1 294 ? 21.745 -2.061 -13.075 1.00 96.31 294 ASP A O 1
ATOM 2200 N N . VAL A 1 295 ? 21.126 -4.181 -13.445 1.00 98.19 295 VAL A N 1
ATOM 2201 C CA . VAL A 1 295 ? 19.810 -4.078 -12.807 1.00 98.19 295 VAL A CA 1
ATOM 2202 C C . VAL A 1 295 ? 19.858 -4.751 -11.442 1.00 98.19 295 VAL A C 1
ATOM 2204 O O . VAL A 1 295 ? 20.152 -5.944 -11.344 1.00 98.19 295 VAL A O 1
ATOM 2207 N N . THR A 1 296 ? 19.555 -3.992 -10.389 1.00 98.69 296 THR A N 1
ATOM 2208 C CA . THR A 1 296 ? 19.534 -4.475 -9.000 1.00 98.69 296 THR A CA 1
ATOM 2209 C C . THR A 1 296 ? 18.097 -4.574 -8.500 1.00 98.69 296 THR A C 1
ATOM 2211 O O . THR A 1 296 ? 17.426 -3.555 -8.366 1.00 98.69 296 THR A O 1
ATOM 2214 N N . CYS A 1 297 ? 17.638 -5.795 -8.226 1.00 98.75 297 CYS A N 1
ATOM 2215 C CA . CYS A 1 297 ? 16.254 -6.133 -7.886 1.00 98.75 297 CYS A CA 1
ATOM 2216 C C . CYS A 1 297 ? 16.189 -7.228 -6.817 1.00 98.75 297 CYS A C 1
ATOM 2218 O O . CYS A 1 297 ? 17.196 -7.862 -6.492 1.00 98.75 297 CYS A O 1
ATOM 2220 N N . HIS A 1 298 ? 14.984 -7.533 -6.339 1.00 98.81 298 HIS A N 1
ATOM 2221 C CA . HIS A 1 298 ? 14.732 -8.768 -5.613 1.00 98.81 298 HIS A CA 1
ATOM 2222 C C . HIS A 1 298 ? 15.066 -9.984 -6.485 1.00 98.81 298 HIS A C 1
ATOM 2224 O O . HIS A 1 298 ? 14.634 -10.098 -7.634 1.00 98.81 298 HIS A O 1
ATOM 2230 N N . ARG A 1 299 ? 15.786 -10.957 -5.927 1.00 98.69 299 ARG A N 1
ATOM 2231 C CA . ARG A 1 299 ? 16.223 -12.171 -6.634 1.00 98.69 299 ARG A CA 1
ATOM 2232 C C . ARG A 1 299 ? 15.066 -12.926 -7.293 1.00 98.69 299 ARG A C 1
ATOM 2234 O O . ARG A 1 299 ? 15.242 -13.515 -8.355 1.00 98.69 299 ARG A O 1
ATOM 2241 N N . ALA A 1 300 ? 13.899 -12.902 -6.652 1.00 98.38 300 ALA A N 1
ATOM 2242 C CA . ALA A 1 300 ? 12.723 -13.656 -7.071 1.00 98.38 300 ALA A CA 1
ATOM 2243 C C . ALA A 1 300 ? 12.030 -13.080 -8.316 1.00 98.38 300 ALA A C 1
ATOM 2245 O O . ALA A 1 300 ? 11.342 -13.830 -8.996 1.00 98.38 300 ALA A O 1
ATOM 2246 N N . ILE A 1 301 ? 12.227 -11.798 -8.657 1.00 97.94 301 ILE A N 1
ATOM 2247 C CA . ILE A 1 301 ? 11.527 -11.194 -9.805 1.00 97.94 301 ILE A CA 1
ATOM 2248 C C . ILE A 1 301 ? 12.275 -11.356 -11.135 1.00 97.94 301 ILE A C 1
ATOM 2250 O O . ILE A 1 301 ? 11.687 -11.193 -12.203 1.00 97.94 301 ILE A O 1
ATOM 2254 N N . PHE A 1 302 ? 13.563 -11.721 -11.101 1.00 98.38 302 PHE A N 1
ATOM 2255 C CA . PHE A 1 302 ? 14.365 -11.883 -12.318 1.00 98.38 302 PHE A CA 1
ATOM 2256 C C . PHE A 1 302 ? 13.783 -12.874 -13.340 1.00 98.38 302 PHE A C 1
ATOM 2258 O O . PHE A 1 302 ? 13.880 -12.576 -14.531 1.00 98.38 302 PHE A O 1
ATOM 2265 N N . PRO A 1 303 ? 13.204 -14.032 -12.959 1.00 97.56 303 PRO A N 1
ATOM 2266 C CA . PRO A 1 303 ? 12.556 -14.924 -13.918 1.00 97.56 303 PRO A CA 1
ATOM 2267 C C . PRO A 1 303 ? 11.423 -14.251 -14.707 1.00 97.56 303 PRO A C 1
ATOM 2269 O O . PRO A 1 303 ? 11.435 -14.328 -15.933 1.00 97.56 303 PRO A O 1
ATOM 2272 N N . GLN A 1 304 ? 10.513 -13.534 -14.036 1.00 97.69 304 GLN A N 1
ATOM 2273 C CA . GLN A 1 304 ? 9.419 -12.805 -14.695 1.00 97.69 304 GLN A CA 1
ATOM 2274 C C . GLN A 1 304 ? 9.934 -11.678 -15.589 1.00 97.69 304 GLN A C 1
ATOM 2276 O O . GLN A 1 304 ? 9.513 -11.572 -16.737 1.00 97.69 304 GLN A O 1
ATOM 2281 N N . LEU A 1 305 ? 10.897 -10.886 -15.101 1.00 97.94 305 LEU A N 1
ATOM 2282 C CA . LEU A 1 305 ? 11.518 -9.828 -15.901 1.00 97.94 305 LEU A CA 1
ATOM 2283 C C . LEU A 1 305 ? 12.160 -10.386 -17.176 1.00 97.94 305 LEU A C 1
ATOM 2285 O O . LEU A 1 305 ? 11.946 -9.861 -18.262 1.00 97.94 305 LEU A O 1
ATOM 2289 N N . ARG A 1 306 ? 12.931 -11.476 -17.075 1.00 98.19 306 ARG A N 1
ATOM 2290 C CA . ARG A 1 306 ? 13.546 -12.110 -18.253 1.00 98.19 306 ARG A CA 1
ATOM 2291 C C . ARG A 1 306 ? 12.507 -12.671 -19.217 1.00 98.19 306 ARG A C 1
ATOM 2293 O O . ARG A 1 306 ? 12.736 -12.615 -20.421 1.00 98.19 306 ARG A O 1
ATOM 2300 N N . GLY A 1 307 ? 11.406 -13.208 -18.696 1.00 98.12 307 GLY A N 1
ATOM 2301 C CA . GLY A 1 307 ? 10.271 -13.660 -19.491 1.00 98.12 307 GLY A CA 1
ATOM 2302 C C . GLY A 1 307 ? 9.670 -12.530 -20.321 1.00 98.12 307 GLY A C 1
ATOM 2303 O O . GLY A 1 307 ? 9.684 -12.611 -21.545 1.00 98.12 307 GLY A O 1
ATOM 2304 N N . ALA A 1 308 ? 9.271 -11.438 -19.665 1.00 98.31 308 ALA A N 1
ATOM 2305 C CA . ALA A 1 308 ? 8.686 -10.271 -20.323 1.00 98.31 308 ALA A CA 1
ATOM 2306 C C . ALA A 1 308 ? 9.613 -9.670 -21.387 1.00 98.31 308 ALA A C 1
ATOM 2308 O O . ALA A 1 308 ? 9.194 -9.391 -22.506 1.00 98.31 308 ALA A O 1
ATOM 2309 N N . LEU A 1 309 ? 10.902 -9.522 -21.069 1.00 98.38 309 LEU A N 1
ATOM 2310 C CA . LEU A 1 309 ? 11.892 -8.982 -22.004 1.00 98.38 309 LEU A CA 1
ATOM 2311 C C . LEU A 1 309 ? 12.139 -9.898 -23.208 1.00 98.38 309 LEU A C 1
ATOM 2313 O O . LEU A 1 309 ? 12.410 -9.411 -24.305 1.00 98.38 309 LEU A O 1
ATOM 2317 N N . ARG A 1 310 ? 12.066 -11.220 -23.021 1.00 98.31 310 ARG A N 1
ATOM 2318 C CA . ARG A 1 310 ? 12.175 -12.180 -24.125 1.00 98.31 310 ARG A CA 1
ATOM 2319 C C . ARG A 1 310 ? 10.958 -12.098 -25.040 1.00 98.31 310 ARG A C 1
ATOM 2321 O O . ARG A 1 310 ? 11.140 -12.161 -26.251 1.00 98.31 310 ARG A O 1
ATOM 2328 N N . ASP A 1 311 ? 9.764 -11.949 -24.481 1.00 98.38 311 ASP A N 1
ATOM 2329 C CA . ASP A 1 311 ? 8.532 -11.902 -25.268 1.00 98.38 311 ASP A CA 1
ATOM 2330 C C . ASP A 1 311 ? 8.410 -10.559 -26.017 1.00 98.38 311 ASP A C 1
ATOM 2332 O O . ASP A 1 311 ? 8.100 -10.531 -27.204 1.00 98.38 311 ASP A O 1
ATOM 2336 N N . LEU A 1 312 ? 8.850 -9.449 -25.411 1.00 98.31 312 LEU A N 1
ATOM 2337 C CA . LEU A 1 312 ? 9.070 -8.196 -26.149 1.00 98.31 312 LEU A CA 1
ATOM 2338 C C . LEU A 1 312 ? 10.035 -8.385 -27.322 1.00 98.31 312 LEU A C 1
ATOM 2340 O O . LEU A 1 312 ? 9.799 -7.872 -28.414 1.00 98.31 312 LEU A O 1
ATOM 2344 N N . ALA A 1 313 ? 11.133 -9.111 -27.112 1.00 98.00 313 ALA A N 1
ATOM 2345 C CA . ALA A 1 313 ? 12.109 -9.347 -28.166 1.00 98.00 313 ALA A CA 1
ATOM 2346 C C . ALA A 1 313 ? 11.562 -10.242 -29.286 1.00 98.00 313 ALA A C 1
ATOM 2348 O O . ALA A 1 313 ? 11.836 -9.969 -30.455 1.00 98.00 313 ALA A O 1
ATOM 2349 N N . SER A 1 314 ? 10.787 -11.280 -28.960 1.00 98.06 314 SER A N 1
ATOM 2350 C CA . SER A 1 314 ? 10.189 -12.171 -29.962 1.00 98.06 314 SER A CA 1
ATOM 2351 C C . SER A 1 314 ? 9.124 -11.466 -30.805 1.00 98.06 314 SER A C 1
ATOM 2353 O O . SER A 1 314 ? 8.984 -11.786 -31.985 1.00 98.06 314 SER A O 1
ATOM 2355 N N . GLU A 1 315 ? 8.445 -10.464 -30.245 1.00 98.12 315 GLU A N 1
ATOM 2356 C CA . GLU A 1 315 ? 7.495 -9.607 -30.963 1.00 98.12 315 GLU A CA 1
ATOM 2357 C C . GLU A 1 315 ? 8.149 -8.415 -31.686 1.00 98.12 315 GLU A C 1
ATOM 2359 O O . GLU A 1 315 ? 7.470 -7.631 -32.349 1.00 98.12 315 GLU A O 1
ATOM 2364 N N . GLY A 1 316 ? 9.473 -8.257 -31.586 1.00 97.94 316 GLY A N 1
ATOM 2365 C CA . GLY A 1 316 ? 10.184 -7.125 -32.185 1.00 97.94 316 GLY A CA 1
ATOM 2366 C C . GLY A 1 316 ? 9.885 -5.783 -31.504 1.00 97.94 316 GLY A C 1
ATOM 2367 O O . GLY A 1 316 ? 10.023 -4.736 -32.128 1.00 97.94 316 GLY A O 1
ATOM 2368 N N . LEU A 1 317 ? 9.488 -5.807 -30.230 1.00 98.44 317 LEU A N 1
ATOM 2369 C CA . LEU A 1 317 ? 9.049 -4.664 -29.425 1.00 98.44 317 LEU A CA 1
ATOM 2370 C C . LEU A 1 317 ? 10.097 -4.157 -28.424 1.00 98.44 317 LEU A C 1
ATOM 2372 O O . LEU A 1 317 ? 9.816 -3.229 -27.671 1.00 98.44 317 LEU A O 1
ATOM 2376 N N . SER A 1 318 ? 11.317 -4.703 -28.413 1.00 96.94 318 SER A N 1
ATOM 2377 C CA . SER A 1 318 ? 12.373 -4.269 -27.477 1.00 96.94 318 SER A CA 1
ATOM 2378 C C . SER A 1 318 ? 12.696 -2.773 -27.548 1.00 96.94 318 SER A C 1
ATOM 2380 O O . SER A 1 318 ? 13.190 -2.213 -26.578 1.00 96.94 318 SER A O 1
ATOM 2382 N N . TYR A 1 319 ? 12.419 -2.124 -28.683 1.00 96.88 319 TYR A N 1
ATOM 2383 C CA . TYR A 1 319 ? 12.625 -0.686 -28.879 1.00 96.88 319 TYR A CA 1
ATOM 2384 C C . TYR A 1 319 ? 11.671 0.193 -28.051 1.00 96.88 319 TYR A C 1
ATOM 2386 O O . TYR A 1 319 ? 11.883 1.397 -27.970 1.00 96.88 319 TYR A O 1
ATOM 2394 N N . LEU A 1 320 ? 10.619 -0.386 -27.460 1.00 98.00 320 LEU A N 1
ATOM 2395 C CA . LEU A 1 320 ? 9.672 0.331 -26.601 1.00 98.00 320 LEU A CA 1
ATOM 2396 C C . LEU A 1 320 ? 10.244 0.669 -25.221 1.00 98.00 320 LEU A C 1
ATOM 2398 O O . LEU A 1 320 ? 9.618 1.433 -24.488 1.00 98.00 320 LEU A O 1
ATOM 2402 N N . ILE A 1 321 ? 11.390 0.093 -24.855 1.00 97.88 321 ILE A N 1
ATOM 2403 C CA . ILE A 1 321 ? 12.113 0.420 -23.629 1.00 97.88 321 ILE A CA 1
ATOM 2404 C C . ILE A 1 321 ? 13.355 1.225 -24.008 1.00 97.88 321 ILE A C 1
ATOM 2406 O O . ILE A 1 321 ? 14.259 0.708 -24.671 1.00 97.88 321 ILE A O 1
ATOM 2410 N N . ASP A 1 322 ? 13.421 2.470 -23.543 1.00 97.44 322 ASP A N 1
ATOM 2411 C CA . ASP A 1 322 ? 14.665 3.226 -23.537 1.00 97.44 322 ASP A CA 1
ATOM 2412 C C . ASP A 1 322 ? 15.539 2.740 -22.376 1.00 97.44 322 ASP A C 1
ATOM 2414 O O . ASP A 1 322 ? 15.263 2.950 -21.193 1.00 97.44 322 ASP A O 1
ATOM 2418 N N . ARG A 1 323 ? 16.622 2.058 -22.738 1.00 96.81 323 ARG A N 1
ATOM 2419 C CA . ARG A 1 323 ? 17.562 1.438 -21.805 1.00 96.81 323 ARG A CA 1
ATOM 2420 C C . ARG A 1 323 ? 18.416 2.442 -21.031 1.00 96.81 323 ARG A C 1
ATOM 2422 O O . ARG A 1 323 ? 18.988 2.063 -20.005 1.00 96.81 323 ARG A O 1
ATOM 2429 N N . GLU A 1 324 ? 18.554 3.667 -21.532 1.00 97.12 324 GLU A N 1
ATOM 2430 C CA . GLU A 1 324 ? 19.246 4.752 -20.828 1.00 97.12 324 GLU A CA 1
ATOM 2431 C C . GLU A 1 324 ? 18.312 5.464 -19.835 1.00 97.12 324 GLU A C 1
ATOM 2433 O O . GLU A 1 324 ? 18.781 6.147 -18.928 1.00 97.12 324 GLU A O 1
ATOM 2438 N N . ASP A 1 325 ? 16.997 5.256 -19.961 1.00 96.81 325 ASP A N 1
ATOM 2439 C CA . ASP A 1 325 ? 15.953 5.909 -19.162 1.00 96.81 325 ASP A CA 1
ATOM 2440 C C . ASP A 1 325 ? 15.251 4.945 -18.184 1.00 96.81 325 ASP A C 1
ATOM 2442 O O . ASP A 1 325 ? 14.108 5.141 -17.758 1.00 96.81 325 ASP A O 1
ATOM 2446 N N . PHE A 1 326 ? 15.961 3.877 -17.813 1.00 97.19 326 PHE A N 1
ATOM 2447 C CA . PHE A 1 326 ? 15.596 2.970 -16.729 1.00 97.19 326 PHE A CA 1
ATOM 2448 C C . PHE A 1 326 ? 15.919 3.610 -15.371 1.00 97.19 326 PHE A C 1
ATOM 2450 O O . PHE A 1 326 ? 17.083 3.888 -15.078 1.00 97.19 326 PHE A O 1
ATOM 2457 N N . ALA A 1 327 ? 14.918 3.799 -14.504 1.00 95.00 327 ALA A N 1
ATOM 2458 C CA . ALA A 1 327 ? 15.092 4.506 -13.225 1.00 95.00 327 ALA A CA 1
ATOM 2459 C C . ALA A 1 327 ? 15.309 3.586 -12.010 1.00 95.00 327 ALA A C 1
ATOM 2461 O O . ALA A 1 327 ? 15.237 4.024 -10.860 1.00 95.00 327 ALA A O 1
ATOM 2462 N N . GLY A 1 328 ? 15.656 2.321 -12.254 1.00 95.12 328 GLY A N 1
ATOM 2463 C CA . GLY A 1 328 ? 16.037 1.378 -11.209 1.00 95.12 328 GLY A CA 1
ATOM 2464 C C . GLY A 1 328 ? 14.892 0.490 -10.738 1.00 95.12 328 GLY A C 1
ATOM 2465 O O . GLY A 1 328 ? 13.786 0.509 -11.268 1.00 95.12 328 GLY A O 1
ATOM 2466 N N . CYS A 1 329 ? 15.204 -0.347 -9.748 1.00 97.50 329 CYS A N 1
ATOM 2467 C CA . CYS A 1 329 ? 14.299 -1.372 -9.243 1.00 97.50 329 CYS A CA 1
ATOM 2468 C C . CYS A 1 329 ? 14.361 -1.467 -7.716 1.00 97.50 329 CYS A C 1
ATOM 2470 O O . CYS A 1 329 ? 13.387 -1.173 -7.028 1.00 97.50 329 CYS A O 1
ATOM 2472 N N . TYR A 1 330 ? 15.538 -1.758 -7.158 1.00 98.50 330 TYR A N 1
ATOM 2473 C CA . TYR A 1 330 ? 15.784 -1.623 -5.725 1.00 98.50 330 TYR A CA 1
ATOM 2474 C C . TYR A 1 330 ? 16.223 -0.199 -5.366 1.00 98.50 330 TYR A C 1
ATOM 2476 O O . TYR A 1 330 ? 17.354 0.206 -5.636 1.00 98.50 330 TYR A O 1
ATOM 2484 N N . ALA A 1 331 ? 15.324 0.544 -4.726 1.00 97.50 331 ALA A N 1
ATOM 2485 C CA . ALA A 1 331 ? 15.571 1.874 -4.180 1.00 97.50 331 ALA A CA 1
ATOM 2486 C C . ALA A 1 331 ? 14.812 1.995 -2.846 1.00 97.50 331 ALA A C 1
ATOM 2488 O O . ALA A 1 331 ? 13.636 2.352 -2.860 1.00 97.50 331 ALA A O 1
ATOM 2489 N N . PRO A 1 332 ? 15.434 1.659 -1.702 1.00 98.06 332 PRO A N 1
ATOM 2490 C CA . PRO A 1 332 ? 14.754 1.629 -0.411 1.00 98.06 332 PRO A CA 1
ATOM 2491 C C . PRO A 1 332 ? 14.415 3.033 0.087 1.00 98.06 332 PRO A C 1
ATOM 2493 O O . PRO A 1 332 ? 15.299 3.836 0.399 1.00 98.06 332 PRO A O 1
ATOM 2496 N N . ARG A 1 333 ? 13.115 3.340 0.126 1.00 97.81 333 ARG A N 1
ATOM 2497 C CA . ARG A 1 333 ? 12.587 4.675 0.420 1.00 97.81 333 ARG A CA 1
ATOM 2498 C C . ARG A 1 333 ? 11.106 4.658 0.779 1.00 97.81 333 ARG A C 1
ATOM 2500 O O . ARG A 1 333 ? 10.358 3.753 0.403 1.00 97.81 333 ARG A O 1
ATOM 2507 N N . PHE A 1 334 ? 10.672 5.747 1.390 1.00 96.88 334 PHE A N 1
ATOM 2508 C CA . PHE A 1 334 ? 9.266 6.113 1.436 1.00 96.88 334 PHE A CA 1
ATOM 2509 C C . PHE A 1 334 ? 8.761 6.553 0.050 1.00 96.88 334 PHE A C 1
ATOM 2511 O O . PHE A 1 334 ? 9.531 7.010 -0.811 1.00 96.88 334 PHE A O 1
ATOM 2518 N N . ILE A 1 335 ? 7.459 6.395 -0.193 1.00 93.12 335 ILE A N 1
ATOM 2519 C CA . ILE A 1 335 ? 6.792 6.903 -1.400 1.00 93.12 335 ILE A CA 1
ATOM 2520 C C . ILE A 1 335 ? 7.066 8.409 -1.515 1.00 93.12 335 ILE A C 1
ATOM 2522 O O . ILE A 1 335 ? 7.044 9.124 -0.522 1.00 93.12 335 ILE A O 1
ATOM 2526 N N . GLU A 1 336 ? 7.421 8.868 -2.720 1.00 90.19 336 GLU A N 1
ATOM 2527 C CA . GLU A 1 336 ? 7.799 10.268 -3.006 1.00 90.19 336 GLU A CA 1
ATOM 2528 C C . GLU A 1 336 ? 8.934 10.852 -2.133 1.00 90.19 336 GLU A C 1
ATOM 2530 O O . GLU A 1 336 ? 9.204 12.046 -2.201 1.00 90.19 336 GLU A O 1
ATOM 2535 N N . ARG A 1 337 ? 9.664 10.013 -1.377 1.00 93.44 337 ARG A N 1
ATOM 2536 C CA . ARG A 1 337 ? 10.646 10.430 -0.355 1.00 93.44 337 ARG A CA 1
ATOM 2537 C C . ARG A 1 337 ? 10.034 11.246 0.793 1.00 93.44 337 ARG A C 1
ATOM 2539 O O . ARG A 1 337 ? 10.767 11.957 1.476 1.00 93.44 337 ARG A O 1
ATOM 2546 N N . ASP A 1 338 ? 8.734 11.104 1.025 1.00 92.38 338 ASP A N 1
ATOM 2547 C CA . ASP A 1 338 ? 8.035 11.654 2.185 1.00 92.38 338 ASP A CA 1
ATOM 2548 C C . ASP A 1 338 ? 8.262 10.737 3.405 1.00 92.38 338 ASP A C 1
ATOM 2550 O O . ASP A 1 338 ? 7.680 9.652 3.442 1.00 92.38 338 ASP A O 1
ATOM 2554 N N . PRO A 1 339 ? 9.108 11.111 4.389 1.00 90.00 339 PRO A N 1
ATOM 2555 C CA . PRO A 1 339 ? 9.412 10.259 5.543 1.00 90.00 339 PRO A CA 1
ATOM 2556 C C . PRO A 1 339 ? 8.205 10.011 6.457 1.00 90.00 339 PRO A C 1
ATOM 2558 O O . PRO A 1 339 ? 8.269 9.135 7.313 1.00 90.00 339 PRO A O 1
ATOM 2561 N N . GLU A 1 340 ? 7.123 10.770 6.286 1.00 88.12 340 GLU A N 1
ATOM 2562 C CA . GLU A 1 340 ? 5.877 10.605 7.030 1.00 88.12 340 GLU A CA 1
ATOM 2563 C C . GLU A 1 340 ? 4.947 9.585 6.353 1.00 88.12 340 GLU A C 1
ATOM 2565 O O . GLU A 1 340 ? 3.969 9.139 6.945 1.00 88.12 340 GLU A O 1
ATOM 2570 N N . GLY A 1 341 ? 5.230 9.214 5.101 1.00 89.88 341 GLY A N 1
ATOM 2571 C CA . GLY A 1 341 ? 4.398 8.337 4.289 1.00 89.88 341 GLY A CA 1
ATOM 2572 C C . GLY A 1 341 ? 4.626 6.839 4.506 1.00 89.88 341 GLY A C 1
ATOM 2573 O O . GLY A 1 341 ? 5.214 6.370 5.476 1.00 89.88 341 GLY A O 1
ATOM 2574 N N . ARG A 1 342 ? 4.148 6.055 3.535 1.00 92.69 342 ARG A N 1
ATOM 2575 C CA . ARG A 1 342 ? 4.326 4.594 3.486 1.00 92.69 342 ARG A CA 1
ATOM 2576 C C . ARG A 1 342 ? 5.586 4.227 2.711 1.00 92.69 342 ARG A C 1
ATOM 2578 O O . ARG A 1 342 ? 6.091 5.022 1.912 1.00 92.69 342 ARG A O 1
ATOM 2585 N N . LEU A 1 343 ? 6.066 3.000 2.890 1.00 96.25 343 LEU A N 1
ATOM 2586 C CA . LEU A 1 343 ? 7.199 2.503 2.118 1.00 96.25 343 LEU A CA 1
ATOM 2587 C C . LEU A 1 343 ? 6.825 2.253 0.657 1.00 96.25 343 LEU A C 1
ATOM 2589 O O . LEU A 1 343 ? 5.743 1.776 0.326 1.00 96.25 343 LEU A O 1
ATOM 2593 N N . SER A 1 344 ? 7.755 2.578 -0.237 1.00 97.50 344 SER A N 1
ATOM 2594 C CA . SER A 1 344 ? 7.645 2.219 -1.646 1.00 97.50 344 SER A CA 1
ATOM 2595 C C . SER A 1 344 ? 7.991 0.743 -1.841 1.00 97.50 344 SER A C 1
ATOM 2597 O O . SER A 1 344 ? 8.938 0.248 -1.228 1.00 97.50 344 SER A O 1
ATOM 2599 N N . HIS A 1 345 ? 7.316 0.061 -2.769 1.00 98.44 345 HIS A N 1
ATOM 2600 C CA . HIS A 1 345 ? 7.657 -1.310 -3.167 1.00 98.44 345 HIS A CA 1
ATOM 2601 C C . HIS A 1 345 ? 9.037 -1.435 -3.843 1.00 98.44 345 HIS A C 1
ATOM 2603 O O . HIS A 1 345 ? 9.624 -2.521 -3.858 1.00 98.44 345 HIS A O 1
ATOM 2609 N N . HIS A 1 346 ? 9.649 -0.325 -4.276 1.00 98.56 346 HIS A N 1
ATOM 2610 C CA . HIS A 1 346 ? 11.081 -0.303 -4.603 1.00 98.56 346 HIS A CA 1
ATOM 2611 C C . HIS A 1 346 ? 11.974 -0.699 -3.416 1.00 98.56 346 HIS A C 1
ATOM 2613 O O . HIS A 1 346 ? 13.089 -1.176 -3.629 1.00 98.56 346 HIS A O 1
ATOM 2619 N N . SER A 1 347 ? 11.493 -0.574 -2.175 1.00 98.69 347 SER A N 1
ATOM 2620 C CA . SER A 1 347 ? 12.210 -1.014 -0.969 1.00 98.69 347 SER A CA 1
ATOM 2621 C C . SER A 1 347 ? 12.328 -2.524 -0.843 1.00 98.69 347 SER A C 1
ATOM 2623 O O . SER A 1 347 ? 13.252 -2.997 -0.193 1.00 98.69 347 SER A O 1
ATOM 2625 N N . TRP A 1 348 ? 11.466 -3.283 -1.522 1.00 98.81 348 TRP A N 1
ATOM 2626 C CA . TRP A 1 348 ? 11.618 -4.730 -1.663 1.00 98.81 348 TRP A CA 1
ATOM 2627 C C . TRP A 1 348 ? 12.335 -5.119 -2.957 1.00 98.81 348 TRP A C 1
ATOM 2629 O O . TRP A 1 348 ? 12.698 -6.277 -3.116 1.00 98.81 348 TRP A O 1
ATOM 2639 N N . GLY A 1 349 ? 12.572 -4.178 -3.880 1.00 98.62 349 GLY A N 1
ATOM 2640 C CA . GLY A 1 349 ? 13.159 -4.457 -5.195 1.00 98.62 349 GLY A CA 1
ATOM 2641 C C . GLY A 1 349 ? 12.214 -5.222 -6.124 1.00 98.62 349 GLY A C 1
ATOM 2642 O O . GLY A 1 349 ? 12.676 -6.037 -6.922 1.00 98.62 349 GLY A O 1
ATOM 2643 N N . ILE A 1 350 ? 10.906 -5.003 -5.978 1.00 98.75 350 ILE A N 1
ATOM 2644 C CA . ILE A 1 350 ? 9.843 -5.689 -6.735 1.00 98.75 350 ILE A CA 1
ATOM 2645 C C . ILE A 1 350 ? 9.086 -4.762 -7.697 1.00 98.75 350 ILE A C 1
ATOM 2647 O O . ILE A 1 350 ? 8.180 -5.204 -8.404 1.00 98.75 350 ILE A O 1
ATOM 2651 N N . ALA A 1 351 ? 9.459 -3.485 -7.693 1.00 98.62 351 ALA A N 1
ATOM 2652 C CA . ALA A 1 351 ? 9.000 -2.453 -8.606 1.00 98.62 351 ALA A CA 1
ATOM 2653 C C . ALA A 1 351 ? 10.157 -2.014 -9.501 1.00 98.62 351 ALA A C 1
ATOM 2655 O O . ALA A 1 351 ? 11.315 -2.175 -9.114 1.00 98.62 351 ALA A O 1
ATOM 2656 N N . PHE A 1 352 ? 9.861 -1.477 -10.676 1.00 98.56 352 PHE A N 1
ATOM 2657 C CA . PHE A 1 352 ? 10.847 -0.940 -11.599 1.00 98.56 352 PHE A CA 1
ATOM 2658 C C . PHE A 1 352 ? 10.239 0.125 -12.512 1.00 98.56 352 PHE A C 1
ATOM 2660 O O . PHE A 1 352 ? 9.067 0.046 -12.875 1.00 98.56 352 PHE A O 1
ATOM 2667 N N . ASP A 1 353 ? 11.082 1.069 -12.922 1.00 98.25 353 ASP A N 1
ATOM 2668 C CA . ASP A 1 353 ? 10.678 2.229 -13.713 1.00 98.25 353 ASP A CA 1
ATOM 2669 C C . ASP A 1 353 ? 11.374 2.233 -15.077 1.00 98.25 353 ASP A C 1
ATOM 2671 O O . ASP A 1 353 ? 12.601 2.109 -15.155 1.00 98.25 353 ASP A O 1
ATOM 2675 N N . VAL A 1 354 ? 10.606 2.409 -16.154 1.00 98.12 354 VAL A N 1
ATOM 2676 C CA . VAL A 1 354 ? 11.107 2.517 -17.539 1.00 98.12 354 VAL A CA 1
ATOM 2677 C C . VAL A 1 354 ? 10.585 3.784 -18.209 1.00 98.12 354 VAL A C 1
ATOM 2679 O O . VAL A 1 354 ? 9.499 4.253 -17.878 1.00 98.12 354 VAL A O 1
ATOM 2682 N N . ASN A 1 355 ? 11.335 4.319 -19.177 1.00 97.75 355 ASN A N 1
ATOM 2683 C CA . ASN A 1 355 ? 10.953 5.503 -19.961 1.00 97.75 355 ASN A CA 1
ATOM 2684 C C . ASN A 1 355 ? 10.555 6.699 -19.070 1.00 97.75 355 ASN A C 1
ATOM 2686 O O . ASN A 1 355 ? 9.563 7.395 -19.322 1.00 97.75 355 ASN A O 1
ATOM 2690 N N . ARG A 1 356 ? 11.306 6.889 -17.978 1.00 95.69 356 ARG A N 1
ATOM 2691 C CA . ARG A 1 356 ? 11.053 7.856 -16.901 1.00 95.69 356 ARG A CA 1
ATOM 2692 C C . ARG A 1 356 ? 10.844 9.283 -17.404 1.00 95.69 356 ARG A C 1
ATOM 2694 O O . ARG A 1 356 ? 9.974 9.993 -16.902 1.00 95.69 356 ARG A O 1
ATOM 2701 N N . SER A 1 357 ? 11.667 9.728 -18.346 1.00 95.38 357 SER A N 1
ATOM 2702 C CA . SER A 1 357 ? 11.676 11.091 -18.881 1.00 95.38 357 SER A CA 1
ATOM 2703 C C . SER A 1 357 ? 10.364 11.470 -19.574 1.00 95.38 357 SER A C 1
ATOM 2705 O O . SER A 1 357 ? 9.933 12.618 -19.465 1.00 95.38 357 SER A O 1
ATOM 2707 N N . GLU A 1 358 ? 9.690 10.505 -20.202 1.00 93.12 358 GLU A N 1
ATOM 2708 C CA . GLU A 1 358 ? 8.402 10.692 -20.881 1.00 93.12 358 GLU A CA 1
ATOM 2709 C C . GLU A 1 358 ? 7.191 10.384 -19.984 1.00 93.12 358 GLU A C 1
ATOM 2711 O O . GLU A 1 358 ? 6.053 10.678 -20.353 1.00 93.12 358 GLU A O 1
ATOM 2716 N N . ASN A 1 359 ? 7.420 9.803 -18.803 1.00 94.94 359 ASN A N 1
ATOM 2717 C CA . ASN A 1 359 ? 6.380 9.253 -17.938 1.00 94.94 359 ASN A CA 1
ATOM 2718 C C . ASN A 1 359 ? 6.509 9.710 -16.478 1.00 94.94 359 ASN A C 1
ATOM 2720 O O . ASN A 1 359 ? 6.471 8.904 -15.548 1.00 94.94 359 ASN A O 1
ATOM 2724 N N . THR A 1 360 ? 6.651 11.017 -16.260 1.00 92.06 360 THR A N 1
ATOM 2725 C CA . THR A 1 360 ? 6.751 11.577 -14.906 1.00 92.06 360 THR A CA 1
ATOM 2726 C C . THR A 1 360 ? 5.467 11.357 -14.084 1.00 92.06 360 THR A C 1
ATOM 2728 O O . THR A 1 360 ? 4.365 11.377 -14.643 1.00 92.06 360 THR A O 1
ATOM 2731 N N . PRO A 1 361 ? 5.559 11.171 -12.750 1.00 91.81 361 PRO A N 1
ATOM 2732 C CA . PRO A 1 361 ? 4.383 10.925 -11.922 1.00 91.81 361 PRO A CA 1
ATOM 2733 C C . PRO A 1 361 ? 3.445 12.134 -11.932 1.00 91.81 361 PRO A C 1
ATOM 2735 O O . PRO A 1 361 ? 3.886 13.284 -11.959 1.00 91.81 361 PRO A O 1
ATOM 2738 N N . GLY A 1 362 ? 2.142 11.875 -11.929 1.00 91.62 362 GLY A N 1
ATOM 2739 C CA . GLY A 1 362 ? 1.083 12.877 -12.034 1.00 91.62 362 GLY A CA 1
ATOM 2740 C C . GLY A 1 362 ? 0.815 13.377 -13.458 1.00 91.62 362 GLY A C 1
ATOM 2741 O O . GLY A 1 362 ? -0.243 13.964 -13.698 1.00 91.62 362 GLY A O 1
ATOM 2742 N N . ALA A 1 363 ? 1.714 13.131 -14.417 1.00 93.00 363 ALA A N 1
ATOM 2743 C CA . ALA A 1 363 ? 1.480 13.451 -15.819 1.00 93.00 363 ALA A CA 1
ATOM 2744 C C . ALA A 1 363 ? 0.548 12.426 -16.483 1.00 93.00 363 ALA A C 1
ATOM 2746 O O . ALA A 1 363 ? 0.305 11.326 -15.982 1.00 93.00 363 ALA A O 1
ATOM 2747 N N . LYS A 1 364 ? 0.014 12.775 -17.659 1.00 93.62 364 LYS A N 1
ATOM 2748 C CA . LYS A 1 364 ? -0.699 11.800 -18.487 1.00 93.62 364 LYS A CA 1
ATOM 2749 C C . LYS A 1 364 ? 0.290 10.711 -18.905 1.00 93.62 364 LYS A C 1
ATOM 2751 O O . LYS A 1 364 ? 1.254 11.012 -19.599 1.00 93.62 364 LYS A O 1
ATOM 2756 N N . ALA A 1 365 ? 0.013 9.468 -18.520 1.00 94.06 365 ALA A N 1
ATOM 2757 C CA . ALA A 1 365 ? 0.861 8.337 -18.868 1.00 94.06 365 ALA A CA 1
ATOM 2758 C C . ALA A 1 365 ? 1.020 8.193 -20.394 1.00 94.06 365 ALA A C 1
ATOM 2760 O O . ALA A 1 365 ? 0.039 8.271 -21.142 1.00 94.06 365 ALA A O 1
ATOM 2761 N N . ASN A 1 366 ? 2.258 7.966 -20.825 1.00 94.88 366 ASN A N 1
ATOM 2762 C CA . ASN A 1 366 ? 2.706 7.853 -22.208 1.00 94.88 366 ASN A CA 1
ATOM 2763 C C . ASN A 1 366 ? 3.542 6.574 -22.393 1.00 94.88 366 ASN A C 1
ATOM 2765 O O . ASN A 1 366 ? 4.682 6.609 -22.849 1.00 94.88 366 ASN A O 1
ATOM 2769 N N . GLN A 1 367 ? 2.974 5.431 -22.004 1.00 96.81 367 GLN A N 1
ATOM 2770 C CA . GLN A 1 367 ? 3.583 4.124 -22.233 1.00 96.81 367 GLN A CA 1
ATOM 2771 C C . GLN A 1 367 ? 2.851 3.388 -23.355 1.00 96.81 367 GLN A C 1
ATOM 2773 O O . GLN A 1 367 ? 1.618 3.400 -23.404 1.00 96.81 367 GLN A O 1
ATOM 2778 N N . ASP A 1 368 ? 3.595 2.729 -24.250 1.00 97.75 368 ASP A N 1
ATOM 2779 C CA . ASP A 1 368 ? 2.994 1.923 -25.318 1.00 97.75 368 ASP A CA 1
ATOM 2780 C C . ASP A 1 368 ? 2.179 0.769 -24.712 1.00 97.75 368 ASP A C 1
ATOM 2782 O O . ASP A 1 368 ? 2.663 0.009 -23.866 1.00 97.75 368 ASP A O 1
ATOM 2786 N N . ALA A 1 369 ? 0.924 0.641 -25.147 1.00 97.94 369 ALA A N 1
ATOM 2787 C CA . ALA A 1 369 ? -0.014 -0.336 -24.607 1.00 97.94 369 ALA A CA 1
ATOM 2788 C C . ALA A 1 369 ? 0.472 -1.786 -24.770 1.00 97.94 369 ALA A C 1
ATOM 2790 O O . ALA A 1 369 ? 0.171 -2.607 -23.908 1.00 97.94 369 ALA A O 1
ATOM 2791 N N . ARG A 1 370 ? 1.259 -2.088 -25.813 1.00 98.56 370 ARG A N 1
ATOM 2792 C CA . ARG A 1 370 ? 1.820 -3.428 -26.052 1.00 98.56 370 ARG A CA 1
ATOM 2793 C C . ARG A 1 370 ? 2.882 -3.786 -25.017 1.00 98.56 370 ARG A C 1
ATOM 2795 O O . ARG A 1 370 ? 2.903 -4.911 -24.530 1.00 98.56 370 ARG A O 1
ATOM 2802 N N . LEU A 1 371 ? 3.714 -2.817 -24.608 1.00 98.31 371 LEU A N 1
ATOM 2803 C CA . LEU A 1 371 ? 4.637 -3.024 -23.488 1.00 98.31 371 LEU A CA 1
ATOM 2804 C C . LEU A 1 371 ? 3.859 -3.330 -22.207 1.00 98.31 371 LEU A C 1
ATOM 2806 O O . LEU A 1 371 ? 4.181 -4.274 -21.488 1.00 98.31 371 LEU A O 1
ATOM 2810 N N . VAL A 1 372 ? 2.835 -2.523 -21.925 1.00 98.44 372 VAL A N 1
ATOM 2811 C CA . VAL A 1 372 ? 2.011 -2.679 -20.722 1.00 98.44 372 VAL A CA 1
ATOM 2812 C C . VAL A 1 372 ? 1.311 -4.040 -20.702 1.00 98.44 372 VAL A C 1
ATOM 2814 O O . VAL A 1 372 ? 1.228 -4.663 -19.645 1.00 98.44 372 VAL A O 1
ATOM 2817 N N . GLU A 1 373 ? 0.805 -4.502 -21.844 1.00 98.38 373 GLU A N 1
ATOM 2818 C CA . GLU A 1 373 ? 0.145 -5.800 -21.986 1.00 98.38 373 GLU A CA 1
ATOM 2819 C C . GLU A 1 373 ? 1.100 -6.957 -21.680 1.00 98.38 373 GLU A C 1
ATOM 2821 O O . GLU A 1 373 ? 0.814 -7.731 -20.766 1.00 98.38 373 GLU A O 1
ATOM 2826 N N . ILE A 1 374 ? 2.279 -6.999 -22.308 1.00 98.38 374 ILE A N 1
ATOM 2827 C CA . ILE A 1 374 ? 3.283 -8.043 -22.041 1.00 98.38 374 ILE A CA 1
ATOM 2828 C C . ILE A 1 374 ? 3.715 -8.032 -20.568 1.00 98.38 374 ILE A C 1
ATOM 2830 O O . ILE A 1 374 ? 3.777 -9.077 -19.919 1.00 98.38 374 ILE A O 1
ATOM 2834 N N . MET A 1 375 ? 3.958 -6.858 -19.977 1.00 98.38 375 MET A N 1
ATOM 2835 C CA . MET A 1 375 ? 4.305 -6.776 -18.551 1.00 98.38 375 MET A CA 1
ATOM 2836 C C . MET A 1 375 ? 3.182 -7.324 -17.651 1.00 98.38 375 MET A C 1
ATOM 2838 O O . MET A 1 375 ? 3.456 -8.008 -16.662 1.00 98.38 375 MET A O 1
ATOM 2842 N N . ARG A 1 376 ? 1.911 -7.092 -18.002 1.00 97.94 376 ARG A N 1
ATOM 2843 C CA . ARG A 1 376 ? 0.752 -7.636 -17.270 1.00 97.94 376 ARG A CA 1
ATOM 2844 C C . ARG A 1 376 ? 0.603 -9.144 -17.406 1.00 97.94 376 ARG A C 1
ATOM 2846 O O . ARG A 1 376 ? 0.234 -9.803 -16.427 1.00 97.94 376 ARG A O 1
ATOM 2853 N N . GLU A 1 377 ? 0.886 -9.699 -18.580 1.00 98.06 377 GLU A N 1
ATOM 2854 C CA . GLU A 1 377 ? 0.927 -11.150 -18.791 1.00 98.06 377 GLU A CA 1
ATOM 2855 C C . GLU A 1 377 ? 1.965 -11.804 -17.878 1.00 98.06 377 GLU A C 1
ATOM 2857 O O . GLU A 1 377 ? 1.676 -12.804 -17.216 1.00 98.06 377 GLU A O 1
ATOM 2862 N N . TRP A 1 378 ? 3.113 -11.143 -17.727 1.00 98.38 378 TRP A N 1
ATOM 2863 C CA . TRP A 1 378 ? 4.181 -11.524 -16.808 1.00 98.38 378 TRP A CA 1
ATOM 2864 C C . TRP A 1 378 ? 3.949 -11.104 -15.355 1.00 98.38 378 TRP A C 1
ATOM 2866 O O . TRP A 1 378 ? 4.878 -11.160 -14.554 1.00 98.38 378 TRP A O 1
ATOM 2876 N N . GLY A 1 379 ? 2.721 -10.741 -14.980 1.00 97.56 379 GLY A N 1
ATOM 2877 C CA . GLY A 1 379 ? 2.321 -10.581 -13.582 1.00 97.56 379 GLY A CA 1
ATOM 2878 C C . GLY A 1 379 ? 2.669 -9.235 -12.945 1.00 97.56 379 GLY A C 1
ATOM 2879 O O . GLY A 1 379 ? 2.621 -9.131 -11.718 1.00 97.56 379 GLY A O 1
ATOM 2880 N N . PHE A 1 380 ? 2.984 -8.208 -13.738 1.00 98.19 380 PHE A N 1
ATOM 2881 C CA . PHE A 1 380 ? 3.192 -6.843 -13.250 1.00 98.19 380 PHE A CA 1
ATOM 2882 C C . PHE A 1 380 ? 1.925 -5.983 -13.389 1.00 98.19 380 PHE A C 1
ATOM 2884 O O . PHE A 1 380 ? 1.199 -6.057 -14.379 1.00 98.19 380 PHE A O 1
ATOM 2891 N N . THR A 1 381 ? 1.649 -5.135 -12.400 1.00 97.44 381 THR A N 1
ATOM 2892 C CA . THR A 1 381 ? 0.707 -4.016 -12.550 1.00 97.44 381 THR A CA 1
ATOM 2893 C C . THR A 1 381 ? 1.438 -2.792 -13.104 1.00 97.44 381 THR A C 1
ATOM 2895 O O . THR A 1 381 ? 2.663 -2.724 -13.049 1.00 97.44 381 THR A O 1
ATOM 2898 N N . TRP A 1 382 ? 0.689 -1.833 -13.649 1.00 98.31 382 TRP A N 1
ATOM 2899 C CA . TRP A 1 382 ? 1.228 -0.620 -14.271 1.00 98.31 382 TRP A CA 1
ATOM 2900 C C . TRP A 1 382 ? 0.578 0.637 -13.691 1.00 98.31 382 TRP A C 1
ATOM 2902 O O . TRP A 1 382 ? -0.655 0.709 -13.594 1.00 98.31 382 TRP A O 1
ATOM 2912 N N . GLY A 1 383 ? 1.404 1.630 -13.357 1.00 97.38 383 GLY A N 1
ATOM 2913 C CA . GLY A 1 383 ? 1.002 2.841 -12.649 1.00 97.38 383 GLY A CA 1
ATOM 2914 C C . GLY A 1 383 ? 0.213 3.865 -13.460 1.00 97.38 383 GLY A C 1
ATOM 2915 O O . GLY A 1 383 ? -0.505 4.688 -12.889 1.00 97.38 383 GLY A O 1
ATOM 2916 N N . GLY A 1 384 ? 0.233 3.793 -14.792 1.00 96.56 384 GLY A N 1
ATOM 2917 C CA . GLY A 1 384 ? -0.442 4.786 -15.636 1.00 96.56 384 GLY A CA 1
ATOM 2918 C C . GLY A 1 384 ? -1.972 4.848 -15.492 1.00 96.56 384 GLY A C 1
ATOM 2919 O O . GLY A 1 384 ? -2.584 5.835 -15.893 1.00 96.56 384 GLY A O 1
ATOM 2920 N N . GLY A 1 385 ? -2.603 3.822 -14.904 1.00 93.31 385 GLY A N 1
ATOM 2921 C CA . GLY A 1 385 ? -4.051 3.775 -14.627 1.00 93.31 385 GLY A CA 1
ATOM 2922 C C . GLY A 1 385 ? -4.459 4.124 -13.186 1.00 93.31 385 GLY A C 1
ATOM 2923 O O . GLY A 1 385 ? -5.643 4.018 -12.824 1.00 93.31 385 GLY A O 1
ATOM 2924 N N . TRP A 1 386 ? -3.498 4.473 -12.330 1.00 95.06 386 TRP A N 1
ATOM 2925 C CA . TRP A 1 386 ? -3.742 4.766 -10.918 1.00 95.06 386 TRP A CA 1
ATOM 2926 C C . TRP A 1 386 ? -4.436 6.118 -10.717 1.00 95.06 386 TRP A C 1
ATOM 2928 O O . TRP A 1 386 ? -4.651 6.881 -11.654 1.00 95.06 386 TRP A O 1
ATOM 2938 N N . LEU A 1 387 ? -4.897 6.391 -9.487 1.00 94.38 387 LEU A N 1
ATOM 2939 C CA . LEU A 1 387 ? -5.565 7.662 -9.171 1.00 94.38 387 LEU A CA 1
ATOM 2940 C C . LEU A 1 387 ? -4.616 8.859 -9.342 1.00 94.38 387 LEU A C 1
ATOM 2942 O O . LEU A 1 387 ? -5.027 9.878 -9.888 1.00 94.38 387 LEU A O 1
ATOM 2946 N N . TYR A 1 388 ? -3.373 8.703 -8.890 1.00 93.38 388 TYR A N 1
ATOM 2947 C CA . TYR A 1 388 ? -2.242 9.534 -9.276 1.00 93.38 388 TYR A CA 1
ATOM 2948 C C . TYR A 1 388 ? -1.438 8.729 -10.298 1.00 93.38 388 TYR A C 1
ATOM 2950 O O . TYR A 1 388 ? -0.859 7.714 -9.904 1.00 93.38 388 TYR A O 1
ATOM 2958 N N . PRO A 1 389 ? -1.498 9.067 -11.597 1.00 95.31 389 PRO A N 1
ATOM 2959 C CA . PRO A 1 389 ? -0.839 8.270 -12.621 1.00 95.31 389 PRO A CA 1
ATOM 2960 C C . PRO A 1 389 ? 0.672 8.227 -12.414 1.00 95.31 389 PRO A C 1
ATOM 2962 O O . PRO A 1 389 ? 1.289 9.257 -12.163 1.00 95.31 389 PRO A O 1
ATOM 2965 N N . ASP A 1 390 ? 1.262 7.051 -12.579 1.00 96.50 390 ASP A N 1
ATOM 2966 C CA . ASP A 1 390 ? 2.711 6.867 -12.590 1.00 96.50 390 ASP A CA 1
ATOM 2967 C C . ASP A 1 390 ? 3.096 6.030 -13.815 1.00 96.50 390 ASP A C 1
ATOM 2969 O O . ASP A 1 390 ? 3.057 4.800 -13.802 1.00 96.50 390 ASP A O 1
ATOM 2973 N N . GLY A 1 391 ? 3.315 6.703 -14.948 1.00 97.31 391 GLY A N 1
ATOM 2974 C CA . GLY A 1 391 ? 3.423 6.042 -16.252 1.00 97.31 391 GLY A CA 1
ATOM 2975 C C . GLY A 1 391 ? 4.671 5.170 -16.407 1.00 97.31 391 GLY A C 1
ATOM 2976 O O . GLY A 1 391 ? 4.644 4.227 -17.194 1.00 97.31 391 GLY A O 1
ATOM 2977 N N . MET A 1 392 ? 5.737 5.464 -15.661 1.00 97.69 392 MET A N 1
ATOM 2978 C CA . MET A 1 392 ? 6.994 4.718 -15.735 1.00 97.69 392 MET A CA 1
ATOM 2979 C C . MET A 1 392 ? 6.941 3.425 -14.919 1.00 97.69 392 MET A C 1
ATOM 2981 O O . MET A 1 392 ? 7.692 2.493 -15.202 1.00 97.69 392 MET A O 1
ATOM 2985 N N . HIS A 1 393 ? 6.059 3.387 -13.915 1.00 98.38 393 HIS A N 1
ATOM 2986 C CA . HIS A 1 393 ? 6.116 2.434 -12.816 1.00 98.38 393 HIS A CA 1
ATOM 2987 C C . HIS A 1 393 ? 5.422 1.122 -13.150 1.00 98.38 393 HIS A C 1
ATOM 2989 O O . HIS A 1 393 ? 4.232 1.075 -13.493 1.00 98.38 393 HIS A O 1
ATOM 2995 N N . PHE A 1 394 ? 6.157 0.035 -12.953 1.00 98.62 394 PHE A N 1
ATOM 2996 C CA . PHE A 1 394 ? 5.649 -1.326 -12.945 1.00 98.62 394 PHE A CA 1
ATOM 2997 C C . PHE A 1 394 ? 6.021 -1.998 -11.634 1.00 98.62 394 PHE A C 1
ATOM 2999 O O . PHE A 1 394 ? 7.110 -1.801 -11.105 1.00 98.62 394 PHE A O 1
ATOM 3006 N N . GLU A 1 395 ? 5.148 -2.852 -11.115 1.00 98.38 395 GLU A N 1
ATOM 3007 C CA . GLU A 1 395 ? 5.483 -3.631 -9.926 1.00 98.38 395 GLU A CA 1
ATOM 3008 C C . GLU A 1 395 ? 4.774 -4.970 -9.874 1.00 98.38 395 GLU A C 1
ATOM 3010 O O . GLU A 1 395 ? 3.754 -5.188 -10.530 1.00 98.38 395 GLU A O 1
ATOM 3015 N N . TRP A 1 396 ? 5.361 -5.893 -9.119 1.00 98.50 396 TRP A N 1
ATOM 3016 C CA . TRP A 1 396 ? 4.851 -7.246 -8.994 1.00 98.50 396 TRP A CA 1
ATOM 3017 C C . TRP A 1 396 ? 3.429 -7.259 -8.414 1.00 98.50 396 TRP A C 1
ATOM 3019 O O . TRP A 1 396 ? 3.163 -6.680 -7.363 1.00 98.50 396 TRP A O 1
ATOM 3029 N N . LEU A 1 397 ? 2.524 -7.956 -9.103 1.00 97.19 397 LEU A N 1
ATOM 3030 C CA . LEU A 1 397 ? 1.140 -8.178 -8.679 1.00 97.19 397 LEU A CA 1
ATOM 3031 C C . LEU A 1 397 ? 0.857 -9.662 -8.425 1.00 97.19 397 LEU A C 1
ATOM 3033 O O . LEU A 1 397 ? 0.033 -10.005 -7.583 1.00 97.19 397 LEU A O 1
ATOM 3037 N N . ARG A 1 398 ? 1.478 -10.552 -9.201 1.00 96.69 398 ARG A N 1
ATOM 3038 C CA . ARG A 1 398 ? 1.320 -12.003 -9.074 1.00 96.69 398 ARG A CA 1
ATOM 3039 C C . ARG A 1 398 ? 2.452 -12.732 -9.779 1.00 96.69 398 ARG A C 1
ATOM 3041 O O . ARG A 1 398 ? 3.101 -12.181 -10.668 1.00 96.69 398 ARG A O 1
ATOM 3048 N N . TRP A 1 399 ? 2.626 -14.002 -9.434 1.00 97.31 399 TRP A N 1
ATOM 3049 C CA . TRP A 1 399 ? 3.479 -14.895 -10.207 1.00 97.31 399 TRP A CA 1
ATOM 3050 C C . TRP A 1 399 ? 2.879 -15.135 -11.598 1.00 97.31 399 TRP A C 1
ATOM 3052 O O . TRP A 1 399 ? 1.668 -15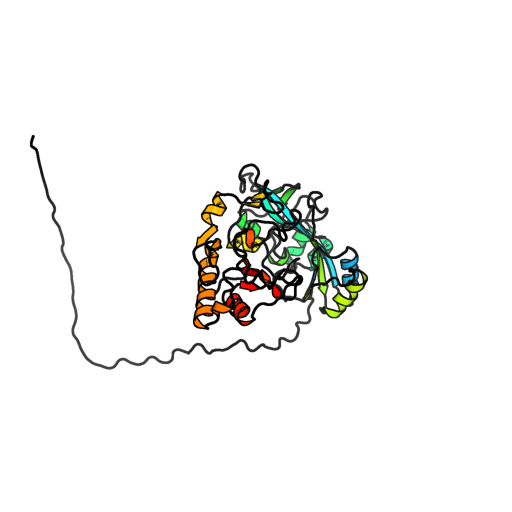.352 -11.734 1.00 97.31 399 TRP A O 1
ATOM 3062 N N . ALA A 1 400 ? 3.720 -15.045 -12.629 1.00 90.12 400 ALA A N 1
ATOM 3063 C CA . ALA A 1 400 ? 3.339 -15.453 -13.978 1.00 90.12 400 ALA A CA 1
ATOM 3064 C C . ALA A 1 400 ? 3.061 -16.973 -14.001 1.00 90.12 400 ALA A C 1
ATOM 3066 O O . ALA A 1 400 ? 3.698 -17.701 -13.232 1.00 90.12 400 ALA A O 1
ATOM 3067 N N . PRO A 1 401 ? 2.089 -17.431 -14.810 1.00 71.31 401 PRO A N 1
ATOM 3068 C CA . PRO A 1 401 ? 1.720 -18.842 -14.905 1.00 71.31 401 PRO A CA 1
ATOM 3069 C C . PRO A 1 401 ? 2.831 -19.745 -15.454 1.00 71.31 401 PRO A C 1
ATOM 3071 O O . PRO A 1 401 ? 3.718 -19.245 -16.185 1.00 71.31 401 PRO A O 1
#

Sequence (401 aa):
MTRLRGNAAAALVGTIVGGLLGLATQGGTMPTPSNQPQPEKSAPRAGSQTPRSGPAALLAWSVGGLPPAAEQAVERVPGTIEATSVYAGLDWIESSRSPDGSVLDAPPQGMSIPFEMAVIEPREYAQLVPPGERDLVLSLERGEVLIPETEARLRGAGEGLKLRLESHSARVSGVISDASTNGYEALMRPPIPKDWARADRFVLAVVRNCSQRKVRRALEPVLDPGRAVRIRCGREQPFLRYGDSVLPQLLIKDTFGEFAARPSSSTMGAIEVDPVWRTANIKTARLPALSSGDVTCHRAIFPQLRGALRDLASEGLSYLIDREDFAGCYAPRFIERDPEGRLSHHSWGIAFDVNRSENTPGAKANQDARLVEIMREWGFTWGGGWLYPDGMHFEWLRWAP

pLDDT: mean 87.74, std 22.09, range [25.53, 98.88]